Protein AF-0000000075023303 (afdb_homodimer)

Foldseek 3Di:
DDDPPPPPPPPPPPPPDPPPPPLDKAKEFWDKDKDKDQDQQPDPWPAGPDIDIHDRQKWWKKKWKWKDADRIIIIIITTDIDRPDDADKDKDFQFADDGITIIMIMGIDHHHHPNGDTGCNVRDPRPPPVVPPDDQPPDFFDWKFIDKDFPDDPGTDIDTDGPLFFFKDWKKKAKDFNPDGTMMTGIMTGNDAFQRSRVPDQDIPGMGIDIGGPDRGDGDD/DDPPPPPPPPPPPPPPDPPPPPLDKAKEFWDKDKDKDQDQQPPPWPAGPDIDIHDRQKWWKKKWKWKDADRIIIIIITTDIDRPDDADKDKDFQFADDGITIIMIMGIDHHHHPNGDTGCNVRDPRPPPVVPPDPQPPDFFDWKFIDKDFPDDPGTDIDTDGPLFFFKDWKKKAKDFNPDGTMMTGIMTGNDAFQRSRVPDQDIPGMGIDIGGPDGGDGDD

Structure (mmCIF, N/CA/C/O backbone):
data_AF-0000000075023303-model_v1
#
loop_
_entity.id
_entity.type
_entity.pdbx_description
1 polymer 'Testis-expressed protein 101'
#
loop_
_atom_site.group_PDB
_atom_site.id
_atom_site.type_symbol
_atom_site.label_atom_id
_atom_site.label_alt_id
_atom_site.label_comp_id
_atom_site.label_asym_id
_atom_site.label_entity_id
_atom_site.label_seq_id
_atom_site.pdbx_PDB_ins_code
_atom_site.Cartn_x
_atom_site.Cartn_y
_atom_site.Cartn_z
_atom_site.occupancy
_atom_site.B_iso_or_equiv
_atom_site.auth_seq_id
_atom_site.auth_comp_id
_atom_site.auth_asym_id
_atom_site.auth_atom_id
_atom_site.pdbx_PDB_model_num
ATOM 1 N N . MET A 1 1 ? -30.078 40.656 70.938 1 34 1 MET A N 1
ATOM 2 C CA . MET A 1 1 ? -29.141 39.688 70.375 1 34 1 MET A CA 1
ATOM 3 C C . MET A 1 1 ? -29.641 39.219 69 1 34 1 MET A C 1
ATOM 5 O O . MET A 1 1 ? -30.656 38.531 68.938 1 34 1 MET A O 1
ATOM 9 N N . GLY A 1 2 ? -29.531 40.062 67.938 1 39.47 2 GLY A N 1
ATOM 10 C CA . GLY A 1 2 ? -29.953 39.938 66.5 1 39.47 2 GLY A CA 1
ATOM 11 C C . GLY A 1 2 ? -29.297 38.75 65.812 1 39.47 2 GLY A C 1
ATOM 12 O O . GLY A 1 2 ? -28.094 38.531 65.938 1 39.47 2 GLY A O 1
ATOM 13 N N . THR A 1 3 ? -29.969 37.625 65.562 1 45.41 3 THR A N 1
ATOM 14 C CA . THR A 1 3 ? -29.609 36.438 64.812 1 45.41 3 THR A CA 1
ATOM 15 C C . THR A 1 3 ? -29.188 36.781 63.406 1 45.41 3 THR A C 1
ATOM 17 O O . THR A 1 3 ? -29.938 37.406 62.656 1 45.41 3 THR A O 1
ATOM 20 N N . ARG A 1 4 ? -27.875 37.031 63.125 1 48.03 4 ARG A N 1
ATOM 21 C CA . ARG A 1 4 ? -27.25 37.219 61.812 1 48.03 4 ARG A CA 1
ATOM 22 C C . ARG A 1 4 ? -27.531 36 60.938 1 48.03 4 ARG A C 1
ATOM 24 O O . ARG A 1 4 ? -27.203 34.875 61.281 1 48.03 4 ARG A O 1
ATOM 31 N N . ARG A 1 5 ? -28.562 36.031 60.031 1 45.25 5 ARG A N 1
ATOM 32 C CA . ARG A 1 5 ? -28.828 35.062 59 1 45.25 5 ARG A CA 1
ATOM 33 C C . ARG A 1 5 ? -27.656 34.938 58.031 1 45.25 5 ARG A C 1
ATOM 35 O O . ARG A 1 5 ? -27.25 35.906 57.406 1 45.25 5 ARG A O 1
ATOM 42 N N . ALA A 1 6 ? -26.656 34.125 58.375 1 50.16 6 ALA A N 1
ATOM 43 C CA . ALA A 1 6 ? -25.609 33.75 57.406 1 50.16 6 ALA A CA 1
ATOM 44 C C . ALA A 1 6 ? -26.219 33.219 56.125 1 50.16 6 ALA A C 1
ATOM 46 O O . ALA A 1 6 ? -26.938 32.219 56.125 1 50.16 6 ALA A O 1
ATOM 47 N N . GLN A 1 7 ? -26.5 34.125 55.125 1 48.06 7 GLN A N 1
ATOM 48 C CA . GLN A 1 7 ? -26.812 33.688 53.781 1 48.06 7 GLN A CA 1
ATOM 49 C C . GLN A 1 7 ? -25.719 32.781 53.25 1 48.06 7 GLN A C 1
ATOM 51 O O . GLN A 1 7 ? -24.562 33.188 53.094 1 48.06 7 GLN A O 1
ATOM 56 N N . SER A 1 8 ? -25.75 31.453 53.438 1 47.25 8 SER A N 1
ATOM 57 C CA . SER A 1 8 ? -24.922 30.469 52.781 1 47.25 8 SER A CA 1
ATOM 58 C C . SER A 1 8 ? -24.984 30.625 51.25 1 47.25 8 SER A C 1
ATOM 60 O O . SER A 1 8 ? -26.047 30.469 50.656 1 47.25 8 SER A O 1
ATOM 62 N N . LEU A 1 9 ? -24.156 31.5 50.719 1 49.06 9 LEU A N 1
ATOM 63 C CA . LEU A 1 9 ? -23.953 31.516 49.25 1 49.06 9 LEU A CA 1
ATOM 64 C C . LEU A 1 9 ? -23.547 30.125 48.75 1 49.06 9 LEU A C 1
ATOM 66 O O . LEU A 1 9 ? -22.453 29.656 49.062 1 49.06 9 LEU A O 1
ATOM 70 N N . LEU A 1 10 ? -24.484 29.188 48.531 1 49.91 10 LEU A N 1
ATOM 71 C CA . LEU A 1 10 ? -24.25 27.953 47.812 1 49.91 10 LEU A CA 1
ATOM 72 C C . LEU A 1 10 ? -23.609 28.234 46.469 1 49.91 10 LEU A C 1
ATOM 74 O O . LEU A 1 10 ? -24.234 28.859 45.594 1 49.91 10 LEU A O 1
ATOM 78 N N . PHE A 1 11 ? -22.266 28.297 46.375 1 51.91 11 PHE A N 1
ATOM 79 C CA . PHE A 1 11 ? -21.562 28.281 45.094 1 51.91 11 PHE A CA 1
ATOM 80 C C . PHE A 1 11 ? -21.906 27.031 44.281 1 51.91 11 PHE A C 1
ATOM 82 O O . PHE A 1 11 ? -21.516 25.922 44.656 1 51.91 11 PHE A O 1
ATOM 89 N N . LEU A 1 12 ? -23.047 27.031 43.594 1 47.34 12 LEU A N 1
ATOM 90 C CA . LEU A 1 12 ? -23.297 26 42.562 1 47.34 12 LEU A CA 1
ATOM 91 C C . LEU A 1 12 ? -22.156 25.938 41.562 1 47.34 12 LEU A C 1
ATOM 93 O O . LEU A 1 12 ? -21.969 26.844 40.75 1 47.34 12 LEU A O 1
ATOM 97 N N . LEU A 1 13 ? -21.062 25.266 41.906 1 48.16 13 LEU A N 1
ATOM 98 C CA . LEU A 1 13 ? -20.078 24.891 40.906 1 48.16 13 LEU A CA 1
ATOM 99 C C . LEU A 1 13 ? -20.75 24.141 39.75 1 48.16 13 LEU A C 1
ATOM 101 O O . LEU A 1 13 ? -21.25 23.031 39.938 1 48.16 13 LEU A O 1
ATOM 105 N N . LEU A 1 14 ? -21.281 24.859 38.719 1 47.69 14 LEU A N 1
ATOM 106 C CA . LEU A 1 14 ? -21.609 24.234 37.438 1 47.69 14 LEU A CA 1
ATOM 107 C C . LEU A 1 14 ? -20.438 23.453 36.906 1 47.69 14 LEU A C 1
ATOM 109 O O . LEU A 1 14 ? -19.484 24.047 36.375 1 47.69 14 LEU A O 1
ATOM 113 N N . LEU A 1 15 ? -20.094 22.344 37.469 1 46.72 15 LEU A N 1
ATOM 114 C CA . LEU A 1 15 ? -19.25 21.406 36.719 1 46.72 15 LEU A CA 1
ATOM 115 C C . LEU A 1 15 ? -19.75 21.234 35.312 1 46.72 15 LEU A C 1
ATOM 117 O O . LEU A 1 15 ? -20.859 20.75 35.094 1 46.72 15 LEU A O 1
ATOM 121 N N . GLY A 1 16 ? -19.344 22.047 34.344 1 47.31 16 GLY A N 1
ATOM 122 C CA . GLY A 1 16 ? -19.547 21.797 32.938 1 47.31 16 GLY A CA 1
ATOM 123 C C . GLY A 1 16 ? -19.344 20.344 32.531 1 47.31 16 GLY A C 1
ATOM 124 O O . GLY A 1 16 ? -18.391 19.703 32.969 1 47.31 16 GLY A O 1
ATOM 125 N N . ALA A 1 17 ? -20.375 19.594 32.281 1 49.41 17 ALA A N 1
ATOM 126 C CA . ALA A 1 17 ? -20.328 18.25 31.734 1 49.41 17 ALA A CA 1
ATOM 127 C C . ALA A 1 17 ? -19.312 18.156 30.594 1 49.41 17 ALA A C 1
ATOM 129 O O . ALA A 1 17 ? -19.266 19.031 29.734 1 49.41 17 ALA A O 1
ATOM 130 N N . PRO A 1 18 ? -18.219 17.375 30.719 1 48.94 18 PRO A N 1
ATOM 131 C CA . PRO A 1 18 ? -17.406 17.156 29.516 1 48.94 18 PRO A CA 1
ATOM 132 C C . PRO A 1 18 ? -18.25 16.859 28.281 1 48.94 18 PRO A C 1
ATOM 134 O O . PRO A 1 18 ? -19.328 16.266 28.391 1 48.94 18 PRO A O 1
ATOM 137 N N . SER A 1 19 ? -18.359 17.719 27.328 1 46.59 19 SER A N 1
ATOM 138 C CA . SER A 1 19 ? -18.906 17.375 26.016 1 46.59 19 SER A CA 1
ATOM 139 C C . SER A 1 19 ? -18.516 15.969 25.609 1 46.59 19 SER A C 1
ATOM 141 O O . SER A 1 19 ? -17.359 15.703 25.281 1 46.59 19 SER A O 1
ATOM 143 N N . LEU A 1 20 ? -19.094 15.008 26.188 1 45.25 20 LEU A N 1
ATOM 144 C CA . LEU A 1 20 ? -18.969 13.695 25.578 1 45.25 20 LEU A CA 1
ATOM 145 C C . LEU A 1 20 ? -18.969 13.805 24.047 1 45.25 20 LEU A C 1
ATOM 147 O O . LEU A 1 20 ? -19.969 14.219 23.453 1 45.25 20 LEU A O 1
ATOM 151 N N . ALA A 1 21 ? -17.922 14.164 23.422 1 50.38 21 ALA A N 1
ATOM 152 C CA . ALA A 1 21 ? -17.891 13.969 21.969 1 50.38 21 ALA A CA 1
ATOM 153 C C . ALA A 1 21 ? -18.734 12.766 21.562 1 50.38 21 ALA A C 1
ATOM 155 O O . ALA A 1 21 ? -18.484 11.641 22.016 1 50.38 21 ALA A O 1
ATOM 156 N N . SER A 1 22 ? -20.016 12.883 21.453 1 51.94 22 SER A N 1
ATOM 157 C CA . SER A 1 22 ? -20.953 11.875 20.984 1 51.94 22 SER A CA 1
ATOM 158 C C . SER A 1 22 ? -20.344 11.023 19.875 1 51.94 22 SER A C 1
ATOM 160 O O . SER A 1 22 ? -19.969 11.539 18.812 1 51.94 22 SER A O 1
ATOM 162 N N . VAL A 1 23 ? -19.578 10.008 20.219 1 62 23 VAL A N 1
ATOM 163 C CA . VAL A 1 23 ? -19.094 9.039 19.25 1 62 23 VAL A CA 1
ATOM 164 C C . VAL A 1 23 ? -20.219 8.68 18.281 1 62 23 VAL A C 1
ATOM 166 O O . VAL A 1 23 ? -21.25 8.156 18.688 1 62 23 VAL A O 1
ATOM 169 N N . GLN A 1 24 ? -20.469 9.43 17.188 1 69.19 24 GLN A N 1
ATOM 170 C CA . GLN A 1 24 ? -21.531 9.266 16.203 1 69.19 24 GLN A CA 1
ATOM 171 C C . GLN A 1 24 ? -21.422 7.91 15.508 1 69.19 24 GLN A C 1
ATOM 173 O O . GLN A 1 24 ? -20.328 7.453 15.18 1 69.19 24 GLN A O 1
ATOM 178 N N . ASN A 1 25 ? -22.547 7.137 15.562 1 85.88 25 ASN A N 1
ATOM 179 C CA . ASN A 1 25 ? -22.688 5.895 14.82 1 85.88 25 ASN A CA 1
ATOM 180 C C . ASN A 1 25 ? -22.453 6.105 13.328 1 85.88 25 ASN A C 1
ATOM 182 O O . ASN A 1 25 ? -22.812 7.152 12.781 1 85.88 25 ASN A O 1
ATOM 186 N N . LEU A 1 26 ? -21.703 5.152 12.773 1 91.25 26 LEU A N 1
ATOM 187 C CA . LEU A 1 26 ? -21.422 5.215 11.344 1 91.25 26 LEU A CA 1
ATOM 188 C C . LEU A 1 26 ? -22.281 4.211 10.578 1 91.25 26 LEU A C 1
ATOM 190 O O . LEU A 1 26 ? -22.578 3.127 11.094 1 91.25 26 LEU A O 1
ATOM 194 N N . ASN A 1 27 ? -22.812 4.629 9.406 1 95.94 27 ASN A N 1
ATOM 195 C CA . ASN A 1 27 ? -23.375 3.697 8.43 1 95.94 27 ASN A CA 1
ATOM 196 C C . ASN A 1 27 ? -22.344 3.324 7.363 1 95.94 27 ASN A C 1
ATOM 198 O O . ASN A 1 27 ? -21.766 4.199 6.719 1 95.94 27 ASN A O 1
ATOM 202 N N . CYS A 1 28 ? -22.125 1.978 7.215 1 96.56 28 CYS A N 1
ATOM 203 C CA . CYS A 1 28 ? -21.141 1.505 6.254 1 96.56 28 CYS A CA 1
ATOM 204 C C . CYS A 1 28 ? -21.766 0.566 5.234 1 96.56 28 CYS A C 1
ATOM 206 O O . CYS A 1 28 ? -22.75 -0.106 5.535 1 96.56 28 CYS A O 1
ATOM 208 N N . HIS A 1 29 ? -21.234 0.614 3.99 1 96.69 29 HIS A N 1
ATOM 209 C CA . HIS A 1 29 ? -21.594 -0.451 3.059 1 96.69 29 HIS A CA 1
ATOM 210 C C . HIS A 1 29 ? -21.141 -1.812 3.586 1 96.69 29 HIS A C 1
ATOM 212 O O . HIS A 1 29 ? -20.078 -1.936 4.176 1 96.69 29 HIS A O 1
ATOM 218 N N . LYS A 1 30 ? -22 -2.803 3.375 1 96.81 30 LYS A N 1
ATOM 219 C CA . LYS A 1 30 ? -21.703 -4.164 3.805 1 96.81 30 LYS A CA 1
ATOM 220 C C . LYS A 1 30 ? -21.828 -5.152 2.648 1 96.81 30 LYS A C 1
ATOM 222 O O . LYS A 1 30 ? -22.812 -5.109 1.902 1 96.81 30 LYS A O 1
ATOM 227 N N . GLY A 1 31 ? -20.781 -6.031 2.492 1 95.75 31 GLY A N 1
ATOM 228 C CA . GLY A 1 31 ? -20.891 -7.047 1.455 1 95.75 31 GLY A CA 1
ATOM 229 C C . GLY A 1 31 ? -19.625 -7.867 1.29 1 95.75 31 GLY A C 1
ATOM 230 O O . GLY A 1 31 ? -18.562 -7.496 1.799 1 95.75 31 GLY A O 1
ATOM 231 N N . VAL A 1 32 ? -19.797 -9.047 0.73 1 95.62 32 VAL A N 1
ATOM 232 C CA . VAL A 1 32 ? -18.703 -9.961 0.415 1 95.62 32 VAL A CA 1
ATOM 233 C C . VAL A 1 32 ? -18.797 -10.406 -1.043 1 95.62 32 VAL A C 1
ATOM 235 O O . VAL A 1 32 ? -19.891 -10.68 -1.539 1 95.62 32 VAL A O 1
ATOM 238 N N . LEU A 1 33 ? -17.672 -10.414 -1.729 1 93.75 33 LEU A N 1
ATOM 239 C CA . LEU A 1 33 ? -17.641 -10.875 -3.113 1 93.75 33 LEU A CA 1
ATOM 240 C C . LEU A 1 33 ? -16.438 -11.773 -3.361 1 93.75 33 LEU A C 1
ATOM 242 O O . LEU A 1 33 ? -15.312 -11.445 -2.951 1 93.75 33 LEU A O 1
ATOM 246 N N . THR A 1 34 ? -16.625 -12.977 -3.889 1 94.69 34 THR A N 1
ATOM 247 C CA . THR A 1 34 ? -15.586 -13.875 -4.383 1 94.69 34 THR A CA 1
ATOM 248 C C . THR A 1 34 ? -15.875 -14.297 -5.82 1 94.69 34 THR A C 1
ATOM 250 O O . THR A 1 34 ? -16.969 -14.773 -6.129 1 94.69 34 THR A O 1
ATOM 253 N N . SER A 1 35 ? -14.93 -14.062 -6.711 1 93.88 35 SER A N 1
ATOM 254 C CA . SER A 1 35 ? -15.195 -14.398 -8.109 1 93.88 35 SER A CA 1
ATOM 255 C C . SER A 1 35 ? -13.898 -14.695 -8.859 1 93.88 35 SER A C 1
ATOM 257 O O . SER A 1 35 ? -12.805 -14.391 -8.367 1 93.88 35 SER A O 1
ATOM 259 N N . ILE A 1 36 ? -13.969 -15.438 -9.953 1 94.94 36 ILE A N 1
ATOM 260 C CA . ILE A 1 36 ? -12.914 -15.578 -10.953 1 94.94 36 ILE A CA 1
ATOM 261 C C . ILE A 1 36 ? -13.289 -14.789 -12.203 1 94.94 36 ILE A C 1
ATOM 263 O O . ILE A 1 36 ? -14.352 -15 -12.789 1 94.94 36 ILE A O 1
ATOM 267 N N . GLU A 1 37 ? -12.391 -13.828 -12.492 1 90.56 37 GLU A N 1
ATOM 268 C CA . GLU A 1 37 ? -12.68 -12.945 -13.617 1 90.56 37 GLU A CA 1
ATOM 269 C C . GLU A 1 37 ? -11.57 -13.023 -14.664 1 90.56 37 GLU A C 1
ATOM 271 O O . GLU A 1 37 ? -10.406 -13.258 -14.336 1 90.56 37 GLU A O 1
ATOM 276 N N . GLU A 1 38 ? -11.867 -12.82 -15.961 1 87.25 38 GLU A N 1
ATOM 277 C CA . GLU A 1 38 ? -10.859 -12.75 -17.016 1 87.25 38 GLU A CA 1
ATOM 278 C C . GLU A 1 38 ? -10.242 -11.359 -17.094 1 87.25 38 GLU A C 1
ATOM 280 O O . GLU A 1 38 ? -9.016 -11.219 -17.203 1 87.25 38 GLU A O 1
ATOM 285 N N . ASP A 1 39 ? -10.984 -10.289 -17.031 1 80.44 39 ASP A N 1
ATOM 286 C CA . ASP A 1 39 ? -10.523 -8.906 -17.016 1 80.44 39 ASP A CA 1
ATOM 287 C C . ASP A 1 39 ? -11.195 -8.117 -15.891 1 80.44 39 ASP A C 1
ATOM 289 O O . ASP A 1 39 ? -12.188 -7.426 -16.125 1 80.44 39 ASP A O 1
ATOM 293 N N . PRO A 1 40 ? -10.594 -8.203 -14.734 1 74.94 40 PRO A N 1
ATOM 294 C CA . PRO A 1 40 ? -11.297 -7.605 -13.594 1 74.94 40 PRO A CA 1
ATOM 295 C C . PRO A 1 40 ? -11.391 -6.086 -13.68 1 74.94 40 PRO A C 1
ATOM 297 O O . PRO A 1 40 ? -12.266 -5.48 -13.062 1 74.94 40 PRO A O 1
ATOM 300 N N . SER A 1 41 ? -10.461 -5.434 -14.359 1 74.25 41 SER A N 1
ATOM 301 C CA . SER A 1 41 ? -10.5 -3.979 -14.422 1 74.25 41 SER A CA 1
ATOM 302 C C . SER A 1 41 ? -11.781 -3.486 -15.086 1 74.25 41 SER A C 1
ATOM 304 O O . SER A 1 41 ? -12.312 -2.432 -14.719 1 74.25 41 SER A O 1
ATOM 306 N N . SER A 1 42 ? -12.312 -4.25 -15.922 1 69.5 42 SER A N 1
ATOM 307 C CA . SER A 1 42 ? -13.453 -3.775 -16.703 1 69.5 42 SER A CA 1
ATOM 308 C C . SER A 1 42 ? -14.75 -4.426 -16.234 1 69.5 42 SER A C 1
ATOM 310 O O . SER A 1 42 ? -15.836 -3.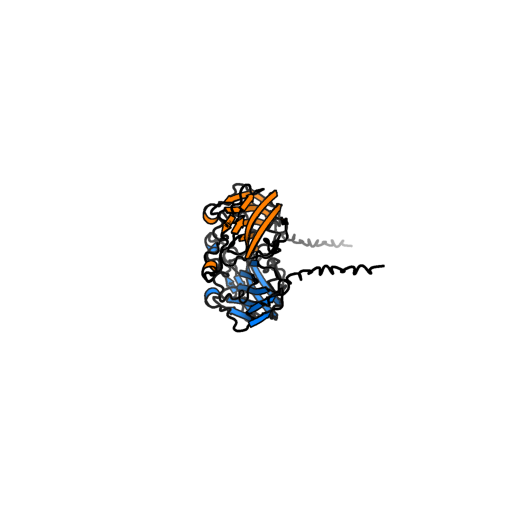9 -16.484 1 69.5 42 SER A O 1
ATOM 312 N N . MET A 1 43 ? -14.555 -5.422 -15.469 1 65.81 43 MET A N 1
ATOM 313 C CA . MET A 1 43 ? -15.781 -6.199 -15.32 1 65.81 43 MET A CA 1
ATOM 314 C C . MET A 1 43 ? -16.172 -6.312 -13.852 1 65.81 43 MET A C 1
ATOM 316 O O . MET A 1 43 ? -17.328 -6.621 -13.531 1 65.81 43 MET A O 1
ATOM 320 N N . PHE A 1 44 ? -15.25 -6.035 -13.102 1 74.44 44 PHE A N 1
ATOM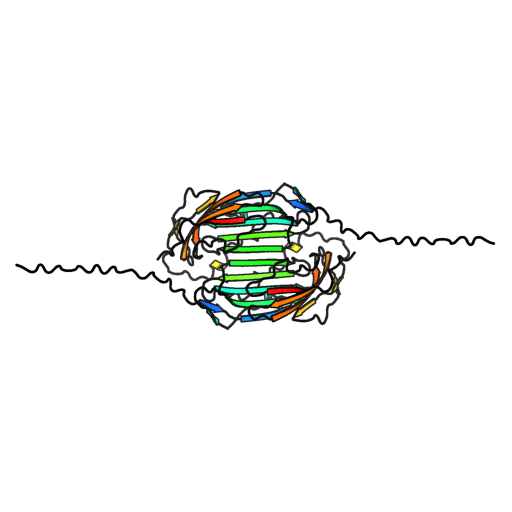 321 C CA . PHE A 1 44 ? -15.531 -6.258 -11.688 1 74.44 44 PHE A CA 1
ATOM 322 C C . PHE A 1 44 ? -16.344 -5.105 -11.109 1 74.44 44 PHE A C 1
ATOM 324 O O . PHE A 1 44 ? -15.977 -3.941 -11.258 1 74.44 44 PHE A O 1
ATOM 331 N N . ASN A 1 45 ? -17.5 -5.387 -10.578 1 79.19 45 ASN A N 1
ATOM 332 C CA . ASN A 1 45 ? -18.359 -4.445 -9.891 1 79.19 45 ASN A CA 1
ATOM 333 C C . ASN A 1 45 ? -18.484 -4.777 -8.406 1 79.19 45 ASN A C 1
ATOM 335 O O . ASN A 1 45 ? -19.078 -5.793 -8.039 1 79.19 45 ASN A O 1
ATOM 339 N N . TRP A 1 46 ? -17.953 -3.934 -7.617 1 83.25 46 TRP A N 1
ATOM 340 C CA . TRP A 1 46 ? -17.875 -4.105 -6.172 1 83.25 46 TRP A CA 1
ATOM 341 C C . TRP A 1 46 ? -19.031 -3.377 -5.48 1 83.25 46 TRP A C 1
ATOM 343 O O . TRP A 1 46 ? -18.844 -2.775 -4.418 1 83.25 46 TRP A O 1
ATOM 353 N N . THR A 1 47 ? -20.172 -3.273 -6.086 1 80.19 47 THR A N 1
ATOM 354 C CA . THR A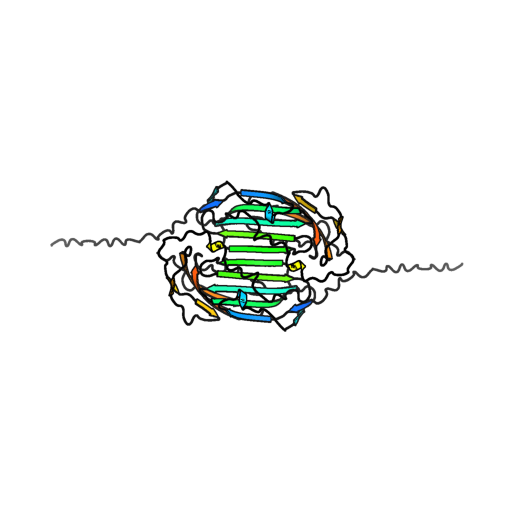 1 47 ? -21.312 -2.576 -5.512 1 80.19 47 THR A CA 1
ATOM 355 C C . THR A 1 47 ? -22.062 -3.475 -4.531 1 80.19 47 THR A C 1
ATOM 357 O O . THR A 1 47 ? -22.234 -4.672 -4.777 1 80.19 47 THR A O 1
ATOM 360 N N . THR A 1 48 ? -22.25 -2.9 -3.342 1 81.5 48 THR A N 1
ATOM 361 C CA . THR A 1 48 ? -23.047 -3.619 -2.359 1 81.5 48 THR A CA 1
ATOM 362 C C . THR A 1 48 ? -24.328 -2.855 -2.049 1 81.5 48 THR A C 1
ATOM 364 O O . THR A 1 48 ? -24.344 -1.623 -2.055 1 81.5 48 THR A O 1
ATOM 367 N N . GLU A 1 49 ? -25.453 -3.5 -1.956 1 80.88 49 GLU A N 1
ATOM 368 C CA . GLU A 1 49 ? -26.719 -2.857 -1.629 1 80.88 49 GLU A CA 1
ATOM 369 C C . GLU A 1 49 ? -27 -2.922 -0.13 1 80.88 49 GLU A C 1
ATOM 371 O O . GLU A 1 49 ? -27.906 -2.242 0.368 1 80.88 49 GLU A O 1
ATOM 376 N N . LYS A 1 50 ? -26.156 -3.564 0.567 1 93.19 50 LYS A N 1
ATOM 377 C CA . LYS A 1 50 ? -26.391 -3.725 1.998 1 93.19 50 LYS A CA 1
ATOM 378 C C . LYS A 1 50 ? -25.641 -2.662 2.801 1 93.19 50 LYS A C 1
ATOM 380 O O . LYS A 1 50 ? -24.594 -2.188 2.381 1 93.19 50 LYS A O 1
ATOM 385 N N . VAL A 1 51 ? -26.328 -2.223 3.908 1 95.94 51 VAL A N 1
ATOM 386 C CA . VAL A 1 51 ? -25.75 -1.229 4.812 1 95.94 51 VAL A CA 1
ATOM 387 C C . VAL A 1 51 ? -25.766 -1.765 6.242 1 95.94 51 VAL A C 1
ATOM 389 O O . VAL A 1 51 ? -26.703 -2.463 6.645 1 95.94 51 VAL A O 1
ATOM 392 N N . GLU A 1 52 ? -24.734 -1.487 6.969 1 95.19 52 GLU A N 1
ATOM 393 C CA . GLU A 1 52 ? -24.719 -1.831 8.383 1 95.19 52 GLU A CA 1
ATOM 394 C C . GLU A 1 52 ? -24.406 -0.609 9.25 1 95.19 52 GLU A C 1
ATOM 396 O O . GLU A 1 52 ? -23.625 0.253 8.852 1 95.19 52 GLU A O 1
ATOM 401 N N . ARG A 1 53 ? -25.047 -0.604 10.398 1 95.25 53 ARG A N 1
ATOM 402 C CA . ARG A 1 53 ? -24.766 0.434 11.383 1 95.25 53 ARG A CA 1
ATOM 403 C C . ARG A 1 53 ? -23.625 0.02 12.312 1 95.25 53 ARG A C 1
ATOM 405 O O . ARG A 1 53 ? -23.656 -1.076 12.875 1 95.25 53 ARG A O 1
ATOM 412 N N . CYS A 1 54 ? -22.672 0.85 12.359 1 93.75 54 CYS A N 1
ATOM 413 C CA . CYS A 1 54 ? -21.484 0.542 13.148 1 93.75 54 CYS A CA 1
ATOM 414 C C . CYS A 1 54 ? -21.516 1.287 14.477 1 93.75 54 CYS A C 1
ATOM 416 O O . CYS A 1 54 ? -22.078 2.383 14.57 1 93.75 54 CYS A O 1
ATOM 418 N N . GLU A 1 55 ? -21.031 0.68 15.539 1 87.38 55 GLU A N 1
ATOM 419 C CA . GLU A 1 55 ? -20.969 1.289 16.859 1 87.38 55 GLU A CA 1
ATOM 420 C C . GLU A 1 55 ? -19.969 2.439 16.906 1 87.38 55 GLU A C 1
ATOM 422 O O . GLU A 1 55 ? -19.172 2.602 15.977 1 87.38 55 GLU A O 1
ATOM 427 N N . GLY A 1 56 ? -20.031 3.209 17.938 1 81.12 56 GLY A N 1
ATOM 428 C CA . GLY A 1 56 ? -19.094 4.309 18.109 1 81.12 56 GLY A CA 1
ATOM 429 C C . GLY A 1 56 ? -17.656 3.863 18.141 1 81.12 56 GLY A C 1
ATOM 430 O O . GLY A 1 56 ? -17.328 2.818 18.703 1 81.12 56 GLY A O 1
ATOM 431 N N . GLY A 1 57 ? -16.781 4.57 17.438 1 82.69 57 GLY A N 1
ATOM 432 C CA . GLY A 1 57 ? -15.367 4.266 17.406 1 82.69 57 GLY A CA 1
ATOM 433 C C . GLY A 1 57 ? -14.992 3.311 16.281 1 82.69 57 GLY A C 1
ATOM 434 O O . GLY A 1 57 ? -13.828 2.932 16.156 1 82.69 57 GLY A O 1
ATOM 435 N N . SER A 1 58 ? -16.031 2.938 15.547 1 90.38 58 SER A N 1
ATOM 436 C CA . SER A 1 58 ? -15.773 2.041 14.422 1 90.38 58 SER A CA 1
ATOM 437 C C . SER A 1 58 ? -15.406 2.822 13.164 1 90.38 58 SER A C 1
ATOM 439 O O . SER A 1 58 ? -15.492 4.051 13.141 1 90.38 58 SER A O 1
ATOM 441 N N . PHE A 1 59 ? -14.875 2.086 12.203 1 92.44 59 PHE A N 1
ATOM 442 C CA . PHE A 1 59 ? -14.547 2.605 10.883 1 92.44 59 PHE A CA 1
ATOM 443 C C . PHE A 1 59 ? -15.266 1.818 9.797 1 92.44 59 PHE A C 1
ATOM 445 O O . PHE A 1 59 ? -15.648 0.667 10.008 1 92.44 59 PHE A O 1
ATOM 452 N N . CYS A 1 60 ? -15.555 2.545 8.727 1 95.06 60 CYS A N 1
ATOM 453 C CA . CYS A 1 60 ? -15.93 1.817 7.516 1 95.06 60 CYS A CA 1
ATOM 454 C C . CYS A 1 60 ? -14.688 1.306 6.785 1 95.06 60 CYS A C 1
ATOM 456 O O . CYS A 1 60 ? -13.711 2.035 6.637 1 95.06 60 CYS A O 1
ATOM 458 N N . GLN A 1 61 ? -14.766 0.01 6.355 1 96.19 61 GLN A N 1
ATOM 459 C CA . GLN A 1 61 ? -13.594 -0.559 5.711 1 96.19 61 GLN A CA 1
ATOM 460 C C . GLN A 1 61 ? -13.977 -1.353 4.465 1 96.19 61 GLN A C 1
ATOM 462 O O . GLN A 1 61 ? -15.047 -1.953 4.41 1 96.19 61 GLN A O 1
ATOM 467 N N . GLU A 1 62 ? -13.164 -1.273 3.461 1 96.38 62 GLU A N 1
ATOM 468 C CA . GLU A 1 62 ? -13.234 -2.17 2.311 1 96.38 62 GLU A CA 1
ATOM 469 C C . GLU A 1 62 ? -11.867 -2.771 1.999 1 96.38 62 GLU A C 1
ATOM 471 O O . GLU A 1 62 ? -10.844 -2.102 2.141 1 96.38 62 GLU A O 1
ATOM 476 N N . SER A 1 63 ? -11.828 -4.047 1.681 1 96.56 63 SER A N 1
ATOM 477 C CA . SER A 1 63 ? -10.594 -4.785 1.435 1 96.56 63 SER A CA 1
ATOM 478 C C . SER A 1 63 ? -10.727 -5.691 0.216 1 96.56 63 SER A C 1
ATOM 480 O O . SER A 1 63 ? -11.805 -6.23 -0.05 1 96.56 63 SER A O 1
ATOM 482 N N . LEU A 1 64 ? -9.586 -5.836 -0.442 1 95.94 64 LEU A N 1
ATOM 483 C CA . LEU A 1 64 ? -9.555 -6.582 -1.697 1 95.94 64 LEU A CA 1
ATOM 484 C C . LEU A 1 64 ? -8.266 -7.387 -1.816 1 95.94 64 LEU A C 1
ATOM 486 O O . LEU A 1 64 ? -7.184 -6.891 -1.494 1 95.94 64 LEU A O 1
ATOM 490 N N . LEU A 1 65 ? -8.352 -8.633 -2.227 1 96.69 65 LEU A N 1
ATOM 491 C CA . LEU A 1 65 ? -7.246 -9.477 -2.656 1 96.69 65 LEU A CA 1
ATOM 492 C C . LEU A 1 65 ? -7.457 -9.961 -4.086 1 96.69 65 LEU A C 1
ATOM 494 O O . LEU A 1 65 ? -8.523 -10.492 -4.418 1 96.69 65 LEU A O 1
ATOM 498 N N . MET A 1 66 ? -6.504 -9.758 -4.906 1 95.69 66 MET A N 1
ATOM 499 C CA . MET A 1 66 ? -6.562 -10.227 -6.289 1 95.69 66 MET A CA 1
ATOM 500 C C . MET A 1 66 ? -5.352 -11.086 -6.621 1 95.69 66 MET A C 1
ATOM 502 O O . MET A 1 66 ? -4.215 -10.719 -6.316 1 95.69 66 MET A O 1
ATOM 506 N N . VAL A 1 67 ? -5.598 -12.172 -7.238 1 96.62 67 VAL A N 1
ATOM 507 C CA . VAL A 1 67 ? -4.551 -13.086 -7.691 1 96.62 67 VAL A CA 1
ATOM 508 C C . VAL A 1 67 ? -4.785 -13.453 -9.156 1 96.62 67 VAL A C 1
ATOM 510 O O . VAL A 1 67 ? -5.793 -14.07 -9.492 1 96.62 67 VAL A O 1
ATOM 513 N N . LYS A 1 68 ? -3.865 -13.086 -9.945 1 95.62 68 LYS A N 1
ATOM 514 C CA . LYS A 1 68 ? -3.967 -13.375 -11.375 1 95.62 68 LYS A CA 1
ATOM 515 C C . LYS A 1 68 ? -2.996 -14.477 -11.781 1 95.62 68 LYS A C 1
ATOM 517 O O . LYS A 1 68 ? -1.825 -14.461 -11.391 1 95.62 68 LYS A O 1
ATOM 522 N N . ALA A 1 69 ? -3.369 -15.406 -12.477 1 96.25 69 ALA A N 1
ATOM 523 C CA . ALA A 1 69 ? -2.572 -16.438 -13.141 1 96.25 69 ALA A CA 1
ATOM 524 C C . ALA A 1 69 ? -3.102 -16.734 -14.539 1 96.25 69 ALA A C 1
ATOM 526 O O . ALA A 1 69 ? -4.25 -17.156 -14.703 1 96.25 69 ALA A O 1
ATOM 527 N N . GLY A 1 70 ? -2.221 -16.516 -15.5 1 93.81 70 GLY A N 1
ATOM 528 C CA . GLY A 1 70 ? -2.709 -16.609 -16.859 1 93.81 70 GLY A CA 1
ATOM 529 C C . GLY A 1 70 ? -3.758 -15.57 -17.203 1 93.81 70 GLY A C 1
ATOM 530 O O . GLY A 1 70 ? -3.541 -14.375 -16.984 1 93.81 70 GLY A O 1
ATOM 531 N N . ALA A 1 71 ? -4.914 -16 -17.75 1 92.19 71 ALA A N 1
ATOM 532 C CA . ALA A 1 71 ? -5.945 -15.062 -18.203 1 92.19 71 ALA A CA 1
ATOM 533 C C . ALA A 1 71 ? -6.961 -14.797 -17.094 1 92.19 71 ALA A C 1
ATOM 535 O O . ALA A 1 71 ? -7.805 -13.906 -17.219 1 92.19 71 ALA A O 1
ATOM 536 N N . LYS A 1 72 ? -6.879 -15.555 -16.062 1 94.25 72 LYS A N 1
ATOM 537 C CA . LYS A 1 72 ? -7.918 -15.477 -15.047 1 94.25 72 LYS A CA 1
ATOM 538 C C . LYS A 1 72 ? -7.41 -14.758 -13.797 1 94.25 72 LYS A C 1
ATOM 540 O O . LYS A 1 72 ? -6.223 -14.836 -13.477 1 94.25 72 LYS A O 1
ATOM 545 N N . THR A 1 73 ? -8.281 -14.094 -13.156 1 94.94 73 THR A N 1
ATOM 546 C CA . THR A 1 73 ? -7.984 -13.391 -11.914 1 94.94 73 THR A CA 1
ATOM 547 C C . THR A 1 73 ? -9.008 -13.742 -10.836 1 94.94 73 THR A C 1
ATOM 549 O O . THR A 1 73 ? -10.211 -13.633 -11.055 1 94.94 73 THR A O 1
ATOM 552 N N . ALA A 1 74 ? -8.539 -14.211 -9.742 1 96.5 74 ALA A N 1
ATOM 553 C CA . ALA A 1 74 ? -9.398 -14.359 -8.57 1 96.5 74 ALA A CA 1
ATOM 554 C C . ALA A 1 74 ? -9.547 -13.031 -7.832 1 96.5 74 ALA A C 1
ATOM 556 O O . ALA A 1 74 ? -8.562 -12.32 -7.609 1 96.5 74 ALA A O 1
ATOM 557 N N . VAL A 1 75 ? -10.773 -12.688 -7.469 1 95.25 75 VAL A N 1
ATOM 558 C CA . VAL A 1 75 ? -11.062 -11.461 -6.738 1 95.25 75 VAL A CA 1
ATOM 559 C C . VAL A 1 75 ? -11.82 -11.789 -5.453 1 95.25 75 VAL A C 1
ATOM 561 O O . VAL A 1 75 ? -12.883 -12.406 -5.492 1 95.25 75 VAL A O 1
ATOM 564 N N . LEU A 1 76 ? -11.266 -11.5 -4.324 1 96.31 76 LEU A N 1
ATOM 565 C CA . LEU A 1 76 ? -11.914 -11.602 -3.021 1 96.31 76 LEU A CA 1
ATOM 566 C C . LEU A 1 76 ? -12.023 -10.227 -2.363 1 96.31 76 LEU A C 1
ATOM 568 O O . LEU A 1 76 ? -11.016 -9.57 -2.121 1 96.31 76 LEU A O 1
ATOM 572 N N . ALA A 1 77 ? -13.25 -9.828 -2.094 1 95.56 77 ALA A N 1
ATOM 573 C CA . ALA A 1 77 ? -13.484 -8.469 -1.612 1 95.56 77 ALA A CA 1
ATOM 574 C C . ALA A 1 77 ? -14.516 -8.453 -0.486 1 95.56 77 ALA A C 1
ATOM 576 O O . ALA A 1 77 ? -15.453 -9.258 -0.481 1 95.56 77 ALA A O 1
ATOM 577 N N . THR A 1 78 ? -14.344 -7.539 0.437 1 96.56 78 THR A N 1
ATOM 578 C CA . THR A 1 78 ? -15.289 -7.402 1.537 1 96.56 78 THR A CA 1
ATOM 579 C C . THR A 1 78 ? -15.422 -5.941 1.963 1 96.56 78 THR A C 1
ATOM 581 O O . THR A 1 78 ? -14.461 -5.176 1.868 1 96.56 78 THR A O 1
ATOM 584 N N . LYS A 1 79 ? -16.594 -5.543 2.324 1 96.5 79 LYS A N 1
ATOM 585 C CA . LYS A 1 79 ? -16.906 -4.242 2.902 1 96.5 79 LYS A CA 1
ATOM 586 C C . LYS A 1 79 ? -17.609 -4.395 4.246 1 96.5 79 LYS A C 1
ATOM 588 O O . LYS A 1 79 ? -18.422 -5.316 4.43 1 96.5 79 LYS A O 1
ATOM 593 N N . GLY A 1 80 ? -17.328 -3.436 5.203 1 96.25 80 GLY A N 1
ATOM 594 C CA . GLY A 1 80 ? -18.078 -3.461 6.453 1 96.25 80 GLY A CA 1
ATOM 595 C C . GLY A 1 80 ? -17.453 -2.6 7.535 1 96.25 80 GLY A C 1
ATOM 596 O O . GLY A 1 80 ? -16.609 -1.749 7.254 1 96.25 80 GLY A O 1
ATOM 597 N N . CYS A 1 81 ? -17.984 -2.83 8.773 1 95.25 81 CYS A N 1
ATOM 598 C CA 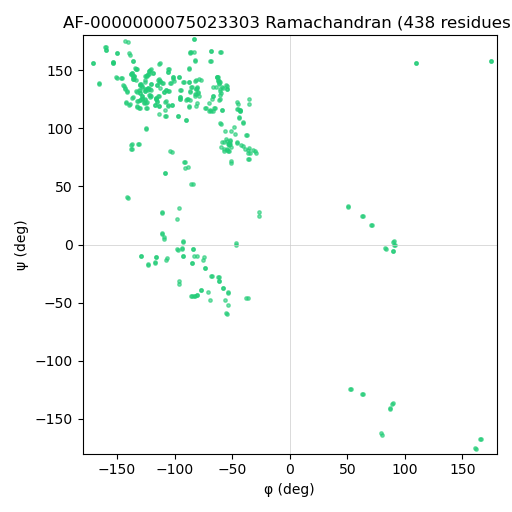. CYS A 1 81 ? -17.484 -2.133 9.953 1 95.25 81 CYS A CA 1
ATOM 599 C C . CYS A 1 81 ? -16.219 -2.793 10.477 1 95.25 81 CYS A C 1
ATOM 601 O O . CYS A 1 81 ? -16.078 -4.016 10.422 1 95.25 81 CYS A O 1
ATOM 603 N N . ILE A 1 82 ? -15.375 -1.941 10.883 1 93.69 82 ILE A N 1
ATOM 604 C CA . ILE A 1 82 ? -14.234 -2.473 11.617 1 93.69 82 ILE A CA 1
ATOM 605 C C . ILE A 1 82 ? -14.047 -1.695 12.914 1 93.69 82 ILE A C 1
ATOM 607 O O . ILE A 1 82 ? -14.156 -0.467 12.93 1 93.69 82 ILE A O 1
ATOM 611 N N . HIS A 1 83 ? -13.844 -2.244 14.117 1 86.88 83 HIS A N 1
ATOM 612 C CA . HIS A 1 83 ? -13.781 -1.61 15.422 1 86.88 83 HIS A CA 1
ATOM 613 C C . HIS A 1 83 ? -12.375 -1.085 15.719 1 86.88 83 HIS A C 1
ATOM 615 O O . HIS A 1 83 ? -12.219 -0.052 16.375 1 86.88 83 HIS A O 1
ATOM 621 N N . ASP A 1 84 ? -11.414 -1.718 15.492 1 72.25 84 ASP A N 1
ATOM 622 C CA . ASP A 1 84 ? -10.07 -1.291 15.852 1 72.25 84 ASP A CA 1
ATOM 623 C C . ASP A 1 84 ? -9.273 -0.896 14.609 1 72.25 84 ASP A C 1
ATOM 625 O O . ASP A 1 84 ? -8.211 -1.46 14.336 1 72.25 84 ASP A O 1
ATOM 629 N N . GLY A 1 85 ? -9.93 0.21 13.953 1 70.69 85 GLY A N 1
ATOM 630 C CA . GLY A 1 85 ? -9.219 0.553 12.734 1 70.69 85 GLY A CA 1
ATOM 631 C C . GLY A 1 85 ? -8.555 1.916 12.797 1 70.69 85 GLY A C 1
ATOM 632 O O . GLY A 1 85 ? -8.609 2.594 13.82 1 70.69 85 GLY A O 1
ATOM 633 N N . THR A 1 86 ? -7.57 2.062 12.016 1 80.12 86 THR A N 1
ATOM 634 C CA . THR A 1 86 ? -6.973 3.365 11.742 1 80.12 86 THR A CA 1
ATOM 635 C C . THR A 1 86 ? -7.254 3.799 10.312 1 80.12 86 THR A C 1
ATOM 637 O O . THR A 1 86 ? -7.34 2.961 9.406 1 80.12 86 THR A O 1
ATOM 640 N N . GLN A 1 87 ? -7.547 5.09 10.273 1 88.56 87 GLN A N 1
ATOM 641 C CA . GLN A 1 87 ? -7.785 5.602 8.93 1 88.56 87 GLN A CA 1
ATOM 642 C C . GLN A 1 87 ? -6.52 5.539 8.086 1 88.56 87 GLN A C 1
ATOM 644 O O . GLN A 1 87 ? -5.512 6.164 8.422 1 88.56 87 GLN A O 1
ATOM 649 N N . ALA A 1 88 ? -6.578 4.777 7.031 1 94 88 ALA A N 1
ATOM 650 C CA . ALA A 1 88 ? -5.453 4.633 6.113 1 94 88 ALA A CA 1
ATOM 651 C C . ALA A 1 88 ? -5.863 3.859 4.863 1 94 88 ALA A C 1
ATOM 653 O O . ALA A 1 88 ? -6.891 3.174 4.855 1 94 88 ALA A O 1
ATOM 654 N N . VAL A 1 89 ? -5.125 4.082 3.771 1 93.5 89 VAL A N 1
ATOM 655 C CA . VAL A 1 89 ? -5.242 3.264 2.568 1 93.5 89 VAL A CA 1
ATOM 656 C C . VAL A 1 89 ? -3.924 2.535 2.311 1 93.5 89 VAL A C 1
ATOM 658 O O . VAL A 1 89 ? -2.857 3.152 2.297 1 93.5 89 VAL A O 1
ATOM 661 N N . THR A 1 90 ? -4.027 1.25 2.174 1 94.25 90 THR A N 1
ATOM 662 C CA . THR A 1 90 ? -2.832 0.452 1.925 1 94.25 90 THR A CA 1
ATOM 663 C C . THR A 1 90 ? -2.979 -0.355 0.638 1 94.25 90 THR A C 1
ATOM 665 O O . THR A 1 90 ? -4.035 -0.936 0.38 1 94.25 90 THR A O 1
ATOM 668 N N . TYR A 1 91 ? -1.945 -0.292 -0.123 1 93.44 91 TYR A N 1
ATOM 669 C CA . TYR A 1 91 ? -1.794 -1.141 -1.3 1 93.44 91 TYR A CA 1
ATOM 670 C C . TYR A 1 91 ? -0.51 -1.957 -1.222 1 93.44 91 TYR A C 1
ATOM 672 O O . TYR A 1 91 ? 0.55 -1.427 -0.88 1 93.44 91 TYR A O 1
ATOM 680 N N . VAL A 1 92 ? -0.642 -3.268 -1.546 1 95.25 92 VAL A N 1
ATOM 681 C CA . VAL A 1 92 ? 0.542 -4.121 -1.55 1 95.25 92 VAL A CA 1
ATOM 682 C C . VAL A 1 92 ? 0.585 -4.938 -2.838 1 95.25 92 VAL A C 1
ATOM 684 O O . VAL A 1 92 ? -0.395 -5.598 -3.197 1 95.25 92 VAL A O 1
ATOM 687 N N . GLN A 1 93 ? 1.623 -4.812 -3.533 1 94 93 GLN A N 1
ATOM 688 C CA . GLN A 1 93 ? 1.951 -5.789 -4.566 1 94 93 GLN A CA 1
ATOM 689 C C . GLN A 1 93 ? 2.805 -6.922 -4 1 94 93 GLN A C 1
ATOM 691 O O . GLN A 1 93 ? 4.008 -6.754 -3.791 1 94 93 GLN A O 1
ATOM 696 N N . HIS A 1 94 ? 2.176 -8.047 -3.859 1 95.19 94 HIS A N 1
ATOM 697 C CA . HIS A 1 94 ? 2.836 -9.195 -3.24 1 95.19 94 HIS A CA 1
ATOM 698 C C . HIS A 1 94 ? 3.742 -9.914 -4.234 1 95.19 94 HIS A C 1
ATOM 700 O O . HIS A 1 94 ? 4.824 -10.375 -3.873 1 95.19 94 HIS A O 1
ATOM 706 N N . SER A 1 95 ? 3.209 -10.07 -5.406 1 93.12 95 SER A N 1
ATOM 707 C CA . SER A 1 95 ? 3.932 -10.68 -6.516 1 93.12 95 SER A CA 1
ATOM 708 C C . SER A 1 95 ? 3.783 -9.859 -7.793 1 93.12 95 SER A C 1
ATOM 710 O O . SER A 1 95 ? 2.67 -9.664 -8.289 1 93.12 95 SER A O 1
ATOM 712 N N . PRO A 1 96 ? 4.887 -9.398 -8.273 1 89.31 96 PRO A N 1
ATOM 713 C CA . PRO A 1 96 ? 4.84 -8.5 -9.43 1 89.31 96 PRO A CA 1
ATOM 714 C C . PRO A 1 96 ? 4.719 -9.258 -10.758 1 89.31 96 PRO A C 1
ATOM 716 O O . PRO A 1 96 ? 5.016 -10.453 -10.82 1 89.31 96 PRO A O 1
ATOM 719 N N . PRO A 1 97 ? 4.242 -8.539 -11.734 1 90.25 97 PRO A N 1
ATOM 720 C CA . PRO A 1 97 ? 4.328 -9.109 -13.086 1 90.25 97 PRO A CA 1
ATOM 721 C C . PRO A 1 97 ? 5.766 -9.188 -13.602 1 90.25 97 PRO A C 1
ATOM 723 O O . PRO A 1 97 ? 6.641 -8.461 -13.117 1 90.25 97 PRO A O 1
ATOM 726 N N . PRO A 1 98 ? 5.98 -10.07 -14.555 1 91.31 98 PRO A N 1
ATOM 727 C CA . PRO A 1 98 ? 5.012 -10.938 -15.227 1 91.31 98 PRO A CA 1
ATOM 728 C C . PRO A 1 98 ? 4.723 -12.219 -14.445 1 91.31 98 PRO A C 1
ATOM 730 O O . PRO A 1 98 ? 5.32 -12.453 -13.391 1 91.31 98 PRO A O 1
ATOM 733 N N . GLY A 1 99 ? 3.771 -13.109 -14.938 1 94.12 99 GLY A N 1
ATOM 734 C CA . GLY A 1 99 ? 3.361 -14.352 -14.297 1 94.12 99 GLY A CA 1
ATOM 735 C C . GLY A 1 99 ? 2.246 -14.156 -13.289 1 94.12 99 GLY A C 1
ATOM 736 O O . GLY A 1 99 ? 1.311 -13.391 -13.523 1 94.12 99 GLY A O 1
ATOM 737 N N . ILE A 1 100 ? 2.398 -14.891 -12.234 1 96 100 ILE A N 1
ATOM 738 C CA . ILE A 1 100 ? 1.398 -14.727 -11.18 1 96 100 ILE A CA 1
ATOM 739 C C . ILE A 1 100 ? 1.525 -13.328 -10.562 1 96 100 ILE A C 1
ATOM 741 O O . ILE A 1 100 ? 2.627 -12.891 -10.227 1 96 100 ILE A O 1
ATOM 745 N N . ILE A 1 101 ? 0.426 -12.68 -10.531 1 94.88 101 ILE A N 1
ATOM 746 C CA . ILE A 1 101 ? 0.363 -11.359 -9.922 1 94.88 101 ILE A CA 1
ATOM 747 C C . ILE A 1 101 ? -0.565 -11.398 -8.711 1 94.88 101 ILE A C 1
ATOM 749 O O . ILE A 1 101 ? -1.695 -11.883 -8.797 1 94.88 101 ILE A O 1
ATOM 753 N N . THR A 1 102 ? -0.083 -10.992 -7.598 1 95.94 102 THR A N 1
ATOM 754 C CA . THR A 1 102 ? -0.893 -10.922 -6.387 1 95.94 102 THR A CA 1
ATOM 755 C C . THR A 1 102 ? -0.848 -9.516 -5.789 1 95.94 102 THR A C 1
ATOM 757 O O . THR A 1 102 ? 0.231 -8.984 -5.523 1 95.94 102 THR A O 1
ATOM 760 N N . VAL A 1 103 ? -2.006 -8.875 -5.637 1 95.31 103 VAL A N 1
ATOM 761 C CA . VAL A 1 103 ? -2.094 -7.539 -5.062 1 95.31 103 VAL A CA 1
ATOM 762 C C . VAL A 1 103 ? -3.203 -7.496 -4.012 1 95.31 103 VAL A C 1
ATOM 764 O O . VAL A 1 103 ? -4.152 -8.281 -4.074 1 95.31 103 VAL A O 1
ATOM 767 N N . SER A 1 104 ? -3.027 -6.629 -3.041 1 96.62 104 SER A N 1
ATOM 768 C CA . SER A 1 104 ? -4.086 -6.41 -2.059 1 96.62 104 SER A CA 1
ATOM 769 C C . SER A 1 104 ? -4.285 -4.926 -1.78 1 96.62 104 SER A C 1
ATOM 771 O O . SER A 1 104 ? -3.408 -4.109 -2.072 1 96.62 104 SER A O 1
ATOM 773 N N . TYR A 1 105 ? -5.449 -4.656 -1.312 1 94.75 105 TYR A N 1
ATOM 774 C CA . TYR A 1 105 ? -5.895 -3.299 -1.025 1 94.75 105 TYR A CA 1
ATOM 775 C C . TYR A 1 105 ? -6.781 -3.264 0.211 1 94.75 105 TYR A C 1
ATOM 777 O O . TYR A 1 105 ? -7.633 -4.137 0.396 1 94.75 105 TYR A O 1
ATOM 785 N N . THR A 1 106 ? -6.559 -2.277 1.077 1 95.75 106 THR A N 1
ATOM 786 C CA . THR A 1 106 ? -7.43 -2.016 2.217 1 95.75 106 THR A CA 1
ATOM 787 C C . THR A 1 106 ? -7.598 -0.515 2.438 1 95.75 106 THR A C 1
ATOM 789 O O . THR A 1 106 ? -6.621 0.236 2.385 1 95.75 106 THR A O 1
ATOM 792 N N . SER A 1 107 ? -8.828 -0.093 2.604 1 94.75 107 SER A N 1
ATOM 793 C CA . SER A 1 107 ? -9.125 1.297 2.93 1 94.75 107 SER A CA 1
ATOM 794 C C . SER A 1 107 ? -10.039 1.396 4.148 1 94.75 107 SER A C 1
ATOM 796 O O . SER A 1 107 ? -11.062 0.71 4.219 1 94.75 107 SER A O 1
ATOM 798 N N . SER A 1 108 ? -9.617 2.178 5.102 1 94.44 108 SER A N 1
ATOM 799 C CA . SER A 1 108 ? -10.406 2.475 6.289 1 94.44 108 SER A CA 1
ATOM 800 C C . SER A 1 108 ? -10.672 3.973 6.418 1 94.44 108 SER A C 1
ATOM 802 O O . SER A 1 108 ? -9.766 4.785 6.211 1 94.44 108 SER A O 1
ATOM 804 N N . CYS A 1 109 ? -11.906 4.316 6.785 1 91.56 109 CYS A N 1
ATOM 805 C CA . CYS A 1 109 ? -12.266 5.727 6.859 1 91.56 109 CYS A CA 1
ATOM 806 C C . CYS A 1 109 ? -13.336 5.957 7.918 1 91.56 109 CYS A C 1
ATOM 808 O O . CYS A 1 109 ? -13.969 5.008 8.391 1 91.56 109 CYS A O 1
ATOM 810 N N . GLU A 1 110 ? -13.539 7.219 8.312 1 87.75 110 GLU A N 1
ATOM 811 C CA . GLU A 1 110 ? -14.336 7.527 9.492 1 87.75 110 GLU A CA 1
ATOM 812 C C . GLU A 1 110 ? -15.672 8.156 9.109 1 87.75 110 GLU A C 1
ATOM 814 O O . GLU A 1 110 ? -16.453 8.547 9.977 1 87.75 110 GLU A O 1
ATOM 819 N N . ASP A 1 111 ? -16.031 8.25 7.867 1 87.88 111 ASP A N 1
ATOM 820 C CA . ASP A 1 111 ? -17.312 8.82 7.441 1 87.88 111 ASP A CA 1
ATOM 821 C C . ASP A 1 111 ? -18.266 7.723 6.977 1 87.88 111 ASP A C 1
ATOM 823 O O . ASP A 1 111 ? -17.828 6.684 6.477 1 87.88 111 ASP A O 1
ATOM 827 N N . SER A 1 112 ? -19.547 8.055 7.176 1 92 112 SER A N 1
ATOM 828 C CA . SER A 1 112 ? -20.547 7.105 6.695 1 92 112 SER A CA 1
ATOM 829 C C . SER A 1 112 ? -20.438 6.902 5.188 1 92 112 SER A C 1
ATOM 831 O O . SER A 1 112 ? -20.234 7.863 4.441 1 92 112 SER A O 1
ATOM 833 N N . PHE A 1 113 ? -20.438 5.625 4.707 1 94 113 PHE A N 1
ATOM 834 C CA . PHE A 1 113 ? -20.531 5.203 3.314 1 94 113 PHE A CA 1
ATOM 835 C C . PHE A 1 113 ? -19.25 5.523 2.559 1 94 113 PHE A C 1
ATOM 837 O O . PHE A 1 113 ? -19.234 5.504 1.325 1 94 113 PHE A O 1
ATOM 844 N N . CYS A 1 114 ? -18.125 5.801 3.373 1 91.69 114 CYS A N 1
ATOM 845 C CA . CYS A 1 114 ? -16.875 6.145 2.715 1 91.69 114 CYS A CA 1
ATOM 846 C C . CYS A 1 114 ? -16.234 4.914 2.086 1 91.69 114 CYS A C 1
ATOM 848 O O . CYS A 1 114 ? -15.344 5.035 1.234 1 91.69 114 CYS A O 1
ATOM 850 N N . ASN A 1 115 ? -16.578 3.721 2.504 1 94.06 115 ASN A N 1
ATOM 851 C CA . ASN A 1 115 ? -16.094 2.486 1.904 1 94.06 115 ASN A CA 1
ATOM 852 C C . ASN A 1 115 ? -16.922 2.08 0.688 1 94.06 115 ASN A C 1
ATOM 854 O O . ASN A 1 115 ? -17.359 0.935 0.586 1 94.06 115 ASN A O 1
ATOM 858 N N . GLY A 1 116 ? -17.094 3.012 -0.259 1 93.06 116 GLY A N 1
ATOM 859 C CA . GLY A 1 116 ? -18.062 2.855 -1.335 1 93.06 116 GLY A CA 1
ATOM 860 C C . GLY A 1 116 ? -17.406 2.664 -2.693 1 93.06 116 GLY A C 1
ATOM 861 O O . GLY A 1 116 ? -18 3.006 -3.721 1 93.06 116 GLY A O 1
ATOM 862 N N . ARG A 1 117 ? -16.219 2.125 -2.74 1 89.94 117 ARG A N 1
ATOM 863 C CA . ARG A 1 117 ? -15.578 1.895 -4.035 1 89.94 117 ARG A CA 1
ATOM 864 C C . ARG A 1 117 ? -16.391 0.908 -4.871 1 89.94 117 ARG A C 1
ATOM 866 O O . ARG A 1 117 ? -16.844 -0.119 -4.363 1 89.94 117 ARG A O 1
ATOM 873 N N . THR A 1 118 ? -16.469 1.173 -6.199 1 88.06 118 THR A N 1
ATOM 874 C CA . THR A 1 118 ? -17.344 0.336 -7.023 1 88.06 118 THR A CA 1
ATOM 875 C C . THR A 1 118 ? -16.531 -0.415 -8.07 1 88.06 118 THR A C 1
ATOM 877 O O . THR A 1 118 ? -17 -1.388 -8.656 1 88.06 118 THR A O 1
ATOM 880 N N . ASP A 1 119 ? -15.266 0.035 -8.305 1 83.12 119 ASP A N 1
ATOM 881 C CA . ASP A 1 119 ? -14.461 -0.616 -9.336 1 83.12 119 ASP A CA 1
ATOM 882 C C . ASP A 1 119 ? -13 -0.749 -8.891 1 83.12 119 ASP A C 1
ATOM 884 O O . ASP A 1 119 ? -12.633 -0.269 -7.82 1 83.12 119 ASP A O 1
ATOM 888 N N . LEU A 1 120 ? -12.281 -1.479 -9.805 1 78.31 120 LEU A N 1
ATOM 889 C CA . LEU A 1 120 ? -10.906 -1.808 -9.461 1 78.31 120 LEU A CA 1
ATOM 890 C C . LEU A 1 120 ? -9.922 -1.056 -10.352 1 78.31 120 LEU A C 1
ATOM 892 O O . LEU A 1 120 ? -8.719 -1.318 -10.32 1 78.31 120 LEU A O 1
ATOM 896 N N . GLN A 1 121 ? -10.32 -0.162 -11.117 1 73.19 121 GLN A N 1
ATOM 897 C CA . GLN A 1 121 ? -9.516 0.449 -12.172 1 73.19 121 GLN A CA 1
ATOM 898 C C . GLN A 1 121 ? -8.25 1.077 -11.602 1 73.19 121 GLN A C 1
A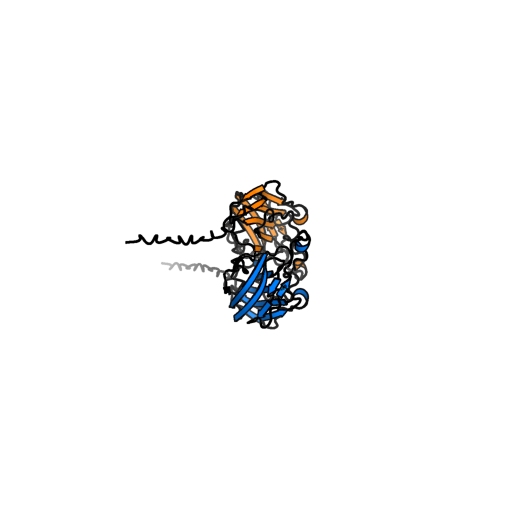TOM 900 O O . GLN A 1 121 ? -7.164 0.916 -12.156 1 73.19 121 GLN A O 1
ATOM 905 N N . GLU A 1 122 ? -8.406 1.655 -10.445 1 71.19 122 GLU A N 1
ATOM 906 C CA . GLU A 1 122 ? -7.246 2.344 -9.883 1 71.19 122 GLU A CA 1
ATOM 907 C C . GLU A 1 122 ? -6.344 1.377 -9.125 1 71.19 122 GLU A C 1
ATOM 909 O O . GLU A 1 122 ? -5.176 1.683 -8.859 1 71.19 122 GLU A O 1
ATOM 914 N N . LEU A 1 123 ? -6.871 0.243 -8.828 1 73.06 123 LEU A N 1
ATOM 915 C CA . LEU A 1 123 ? -6.148 -0.705 -7.988 1 73.06 123 LEU A CA 1
ATOM 916 C C . LEU A 1 123 ? -5.406 -1.73 -8.844 1 73.06 123 LEU A C 1
ATOM 918 O O . LEU A 1 123 ? -4.395 -2.285 -8.414 1 73.06 123 LEU A O 1
ATOM 922 N N . TRP A 1 124 ? -6.105 -1.938 -9.867 1 66.5 124 TRP A N 1
ATOM 923 C CA . TRP A 1 124 ? -5.512 -2.934 -10.758 1 66.5 124 TRP A CA 1
ATOM 924 C C . TRP A 1 124 ? -4.836 -2.266 -11.953 1 66.5 124 TRP A C 1
ATOM 926 O O . TRP A 1 124 ? -5.512 -1.793 -12.867 1 66.5 124 TRP A O 1
ATOM 936 N N . ARG A 1 125 ? -3.689 -1.816 -11.625 1 56.62 125 ARG A N 1
ATOM 937 C CA . ARG A 1 125 ? -2.953 -1.281 -12.766 1 56.62 125 ARG A CA 1
ATOM 938 C C . ARG A 1 125 ? -2.135 -2.371 -13.445 1 56.62 125 ARG A C 1
ATOM 940 O O . ARG A 1 125 ? -1.012 -2.664 -13.031 1 56.62 125 ARG A O 1
ATOM 947 N N . PRO A 1 126 ? -2.834 -3.244 -14 1 48.56 126 PRO A N 1
ATOM 948 C CA . PRO A 1 126 ? -1.998 -4.234 -14.68 1 48.56 126 PRO A CA 1
ATOM 949 C C . PRO A 1 126 ? -0.736 -3.625 -15.289 1 48.56 126 PRO A C 1
ATOM 951 O O . PRO A 1 126 ? -0.725 -2.443 -15.633 1 48.56 126 PRO A O 1
ATOM 954 N N . ALA A 1 127 ? 0.409 -4.047 -14.922 1 44.5 127 ALA A N 1
ATOM 955 C CA . ALA A 1 127 ? 1.748 -3.742 -15.422 1 44.5 127 ALA A CA 1
ATOM 956 C C . ALA A 1 127 ? 1.704 -3.32 -16.891 1 44.5 127 ALA A C 1
ATOM 958 O O . ALA A 1 127 ? 1.678 -4.168 -17.781 1 44.5 127 ALA A O 1
ATOM 959 N N . GLU A 1 128 ? 0.743 -2.762 -17.469 1 39.91 128 GLU A N 1
ATOM 960 C CA . GLU A 1 128 ? 1.354 -2.369 -18.734 1 39.91 128 GLU A CA 1
ATOM 961 C C . GLU A 1 128 ? 2.805 -1.941 -18.531 1 39.91 128 GLU A C 1
ATOM 963 O O . GLU A 1 128 ? 3.645 -2.154 -19.422 1 39.91 128 GLU A O 1
ATOM 968 N N . THR A 1 129 ? 3.004 -1.161 -17.562 1 37.41 129 THR A N 1
ATOM 969 C CA . THR A 1 129 ? 4.195 -0.32 -17.562 1 37.41 129 THR A CA 1
ATOM 970 C C . THR A 1 129 ? 5.453 -1.164 -17.375 1 37.41 129 THR A C 1
ATOM 972 O O . THR A 1 129 ? 6.523 -0.807 -17.875 1 37.41 129 THR A O 1
ATOM 975 N N . LEU A 1 130 ? 5.508 -2.115 -16.391 1 39.59 130 LEU A N 1
ATOM 976 C CA . LEU A 1 130 ? 6.883 -2.578 -16.234 1 39.59 130 LEU A CA 1
ATOM 977 C C . LEU A 1 130 ? 7.277 -3.492 -17.391 1 39.59 130 LEU A C 1
ATOM 979 O O . LEU A 1 130 ? 8.352 -4.09 -17.375 1 39.59 130 LEU A O 1
ATOM 983 N N . GLU A 1 131 ? 6.352 -3.859 -18.141 1 38.53 131 GLU A N 1
ATOM 984 C CA . GLU A 1 131 ? 6.695 -4.695 -19.281 1 38.53 131 GLU A CA 1
ATOM 985 C C . GLU A 1 131 ? 7.789 -4.051 -20.125 1 38.53 131 GLU A C 1
ATOM 987 O O . GLU A 1 131 ? 8.406 -4.715 -20.953 1 38.53 131 GLU A O 1
ATOM 992 N N . ALA A 1 132 ? 7.613 -2.723 -20.297 1 37.06 132 ALA A N 1
ATOM 993 C CA . ALA A 1 132 ? 8.352 -2.117 -21.391 1 37.06 132 ALA A CA 1
ATOM 994 C C . ALA A 1 132 ? 9.844 -2.422 -21.297 1 37.06 132 ALA A C 1
ATOM 996 O O . ALA A 1 132 ? 10.586 -2.289 -22.266 1 37.06 132 ALA A O 1
ATOM 997 N N . SER A 1 133 ? 10.461 -2.148 -20.078 1 37.28 133 SER A N 1
ATOM 998 C CA . SER A 1 133 ? 11.898 -1.992 -20.281 1 37.28 133 SER A CA 1
ATOM 999 C C . SER A 1 133 ? 12.602 -3.346 -20.359 1 37.28 133 SER A C 1
ATOM 1001 O O . SER A 1 133 ? 13.828 -3.414 -20.391 1 37.28 133 SER A O 1
ATOM 1003 N N . ARG A 1 134 ? 11.805 -4.41 -20.016 1 43.56 134 ARG A N 1
ATOM 1004 C CA . ARG A 1 134 ? 12.805 -5.477 -19.938 1 43.56 134 ARG A CA 1
ATOM 1005 C C . ARG A 1 134 ? 13.031 -6.113 -21.297 1 43.56 134 ARG A C 1
ATOM 1007 O O . ARG A 1 134 ? 12.094 -6.281 -22.078 1 43.56 134 ARG A O 1
ATOM 1014 N N . ALA A 1 135 ? 14.242 -6.133 -21.75 1 42.62 135 ALA A N 1
ATOM 1015 C CA . ALA A 1 135 ? 14.828 -6.695 -22.969 1 42.62 135 ALA A CA 1
ATOM 1016 C C . ALA A 1 135 ? 14.305 -8.109 -23.219 1 42.62 135 ALA A C 1
ATOM 1018 O O . ALA A 1 135 ? 14.094 -8.875 -22.281 1 42.62 135 ALA A O 1
ATOM 1019 N N . PRO A 1 136 ? 13.68 -8.32 -24.328 1 44.44 136 PRO A N 1
ATOM 1020 C CA . PRO A 1 136 ? 13.359 -9.688 -24.75 1 44.44 136 PRO A CA 1
ATOM 1021 C C . PRO A 1 136 ? 14.453 -10.688 -24.391 1 44.44 136 PRO A C 1
ATOM 1023 O O . PRO A 1 136 ? 15.617 -10.5 -24.766 1 44.44 136 PRO A O 1
ATOM 1026 N N . SER A 1 137 ? 14.508 -11.18 -23.172 1 50.88 137 SER A N 1
ATOM 1027 C CA . SER A 1 137 ? 15.562 -12.172 -22.984 1 50.88 137 SER A CA 1
ATOM 1028 C C . SER A 1 137 ? 15.383 -13.344 -23.938 1 50.88 137 SER A C 1
ATOM 1030 O O . SER A 1 137 ? 14.258 -13.766 -24.203 1 50.88 137 SER A O 1
ATOM 1032 N N . THR A 1 138 ? 16.25 -13.539 -24.797 1 54.16 138 THR A N 1
ATOM 1033 C CA . THR A 1 138 ? 16.469 -14.617 -25.75 1 54.16 138 THR A CA 1
ATOM 1034 C C . THR A 1 138 ? 16.328 -15.977 -25.094 1 54.16 138 THR A C 1
ATOM 1036 O O . THR A 1 138 ? 16.609 -17.016 -25.703 1 54.16 138 THR A O 1
ATOM 1039 N N . SER A 1 139 ? 16.016 -15.984 -23.828 1 61.28 139 SER A N 1
ATOM 1040 C CA . SER A 1 139 ? 16.062 -17.328 -23.281 1 61.28 139 SER A CA 1
ATOM 1041 C C . SER A 1 139 ? 14.797 -18.109 -23.625 1 61.28 139 SER A C 1
ATOM 1043 O O . SER A 1 139 ? 13.727 -17.516 -23.812 1 61.28 139 SER A O 1
ATOM 1045 N N . VAL A 1 140 ? 14.906 -19.281 -24.125 1 66.56 140 VAL A N 1
ATOM 1046 C CA . VAL A 1 140 ? 13.844 -20.234 -24.422 1 66.56 140 VAL A CA 1
ATOM 1047 C C . VAL A 1 140 ? 12.867 -20.297 -23.25 1 66.56 140 VAL A C 1
ATOM 1049 O O . VAL A 1 140 ? 13.266 -20.547 -22.109 1 66.56 140 VAL A O 1
ATOM 1052 N N . PRO A 1 141 ? 11.633 -19.906 -23.484 1 77.81 141 PRO A N 1
ATOM 1053 C CA . PRO A 1 141 ? 10.648 -19.953 -22.391 1 77.81 141 PRO A CA 1
ATOM 1054 C C . PRO A 1 141 ? 10.453 -21.359 -21.828 1 77.81 141 PRO A C 1
ATOM 1056 O O . PRO A 1 141 ? 10.453 -22.328 -22.578 1 77.81 141 PRO A O 1
ATOM 1059 N N . PHE A 1 142 ? 10.5 -21.562 -20.578 1 89.75 142 PHE A N 1
ATOM 1060 C CA . PHE A 1 142 ? 10.039 -22.812 -19.969 1 89.75 142 PHE A CA 1
ATOM 1061 C C . PHE A 1 142 ? 8.539 -22.75 -19.703 1 89.75 142 PHE A C 1
ATOM 1063 O O . PHE A 1 142 ? 7.895 -21.734 -19.969 1 89.75 142 PHE A O 1
ATOM 1070 N N . TYR A 1 143 ? 7.918 -23.953 -19.422 1 96 143 TYR A N 1
ATOM 1071 C CA . TYR A 1 143 ? 6.469 -24.094 -19.312 1 96 143 TYR A CA 1
ATOM 1072 C C . TYR A 1 143 ? 6.047 -24.438 -17.891 1 96 143 TYR A C 1
ATOM 1074 O O . TYR A 1 143 ? 6.754 -25.156 -17.188 1 96 143 TYR A O 1
ATOM 1082 N N . CYS A 1 144 ? 4.906 -23.859 -17.5 1 96.5 144 CYS A N 1
ATOM 1083 C CA . CYS A 1 144 ? 4.344 -24.172 -16.188 1 96.5 144 CYS A CA 1
ATOM 1084 C C . CYS A 1 144 ? 2.846 -24.422 -16.281 1 96.5 144 CYS A C 1
ATOM 1086 O O . CYS A 1 144 ? 2.152 -23.797 -17.078 1 96.5 144 CYS A O 1
ATOM 1088 N N . PRO A 1 145 ? 2.352 -25.438 -15.461 1 97.25 145 PRO A N 1
ATOM 1089 C CA . PRO A 1 145 ? 0.896 -25.453 -15.289 1 97.25 145 PRO A CA 1
ATOM 1090 C C . PRO A 1 145 ? 0.346 -24.125 -14.797 1 97.25 145 PRO A C 1
ATOM 1092 O O . PRO A 1 145 ? 0.953 -23.484 -13.938 1 97.25 145 PRO A O 1
ATOM 1095 N N . THR A 1 146 ? -0.734 -23.641 -15.414 1 97.69 146 THR A N 1
ATOM 1096 C CA . THR A 1 146 ? -1.26 -22.312 -15.102 1 97.69 146 THR A CA 1
ATOM 1097 C C . THR A 1 146 ? -2.742 -22.391 -14.75 1 97.69 146 THR A C 1
ATOM 1099 O O . THR A 1 146 ? -3.545 -22.906 -15.523 1 97.69 146 THR A O 1
ATOM 1102 N N . CYS A 1 147 ? -2.986 -21.891 -13.484 1 97.94 147 CYS A N 1
ATOM 1103 C CA . CYS A 1 147 ? -4.355 -21.984 -13 1 97.94 147 CYS A CA 1
ATOM 1104 C C . CYS A 1 147 ? -4.562 -21.109 -11.766 1 97.94 147 CYS A C 1
ATOM 1106 O O . CYS A 1 147 ? -3.664 -20.969 -10.938 1 97.94 147 CYS A O 1
ATOM 1108 N N . VAL A 1 148 ? -5.715 -20.453 -11.734 1 98.06 148 VAL A N 1
ATOM 1109 C CA . VAL A 1 148 ? -6.23 -19.906 -10.484 1 98.06 148 VAL A CA 1
ATOM 1110 C C . VAL A 1 148 ? -7.711 -20.25 -10.336 1 98.06 148 VAL A C 1
ATOM 1112 O O . VAL A 1 148 ? -8.492 -20.062 -11.266 1 98.06 148 VAL A O 1
ATOM 1115 N N . ALA A 1 149 ? -8.086 -20.75 -9.18 1 98.06 149 ALA A N 1
ATOM 1116 C CA . ALA A 1 149 ? -9.461 -21.203 -9 1 98.06 149 ALA A CA 1
ATOM 1117 C C . ALA A 1 149 ? -9.906 -21.062 -7.551 1 98.06 149 ALA A C 1
ATOM 1119 O O . ALA A 1 149 ? -9.086 -21.141 -6.633 1 98.06 149 ALA A O 1
ATOM 1120 N N . LEU A 1 150 ? -11.195 -20.719 -7.438 1 97.56 150 LEU A N 1
ATOM 1121 C CA . LEU A 1 150 ? -11.812 -20.953 -6.137 1 97.56 150 LEU A CA 1
ATOM 1122 C C . LEU A 1 150 ? -11.977 -22.453 -5.879 1 97.56 150 LEU A C 1
ATOM 1124 O O . LEU A 1 150 ? -12.68 -23.141 -6.621 1 97.56 150 LEU A O 1
ATOM 1128 N N . GLY A 1 151 ? -11.32 -22.953 -4.93 1 96.69 151 GLY A N 1
ATOM 1129 C CA . GLY A 1 151 ? -11.219 -24.391 -4.758 1 96.69 151 GLY A CA 1
ATOM 1130 C C . GLY A 1 151 ? -10.039 -24.984 -5.5 1 96.69 151 GLY A C 1
ATOM 1131 O O . GLY A 1 151 ? -8.922 -24.469 -5.434 1 96.69 151 GLY A O 1
ATOM 1132 N N . THR A 1 152 ? -10.266 -26.094 -6.156 1 96.25 152 THR A N 1
ATOM 1133 C CA . THR A 1 152 ? -9.18 -26.828 -6.797 1 96.25 152 THR A CA 1
ATOM 1134 C C . THR A 1 152 ? -9.156 -26.562 -8.297 1 96.25 152 THR A C 1
ATOM 1136 O O . THR A 1 152 ? -10.211 -26.438 -8.93 1 96.25 152 THR A O 1
ATOM 1139 N N . CYS A 1 153 ? -7.996 -26.469 -8.812 1 97 153 CYS A N 1
ATOM 1140 C CA . CYS A 1 153 ? -7.836 -26.359 -10.258 1 97 153 CYS A CA 1
ATOM 1141 C C . CYS A 1 153 ? -8.242 -27.672 -10.945 1 97 153 CYS A C 1
ATOM 1143 O O . CYS A 1 153 ? -7.586 -28.688 -10.766 1 97 153 CYS A O 1
ATOM 1145 N N . LEU A 1 154 ? -9.289 -27.609 -11.719 1 95.06 154 LEU A N 1
ATOM 1146 C CA . LEU A 1 154 ? -9.703 -28.797 -12.453 1 95.06 154 LEU A CA 1
ATOM 1147 C C . LEU A 1 154 ? -8.812 -29.031 -13.672 1 95.06 154 LEU A C 1
ATOM 1149 O O . LEU A 1 154 ? -8.516 -30.172 -14.016 1 95.06 154 LEU A O 1
ATOM 1153 N N . THR A 1 155 ? -8.445 -27.922 -14.336 1 95.75 155 THR A N 1
ATOM 1154 C CA . THR A 1 155 ? -7.512 -27.922 -15.461 1 95.75 155 THR A CA 1
ATOM 1155 C C . THR A 1 155 ? -6.422 -26.875 -15.258 1 95.75 155 THR A C 1
ATOM 1157 O O . THR A 1 155 ? -6.699 -25.766 -14.797 1 95.75 155 THR A O 1
ATOM 1160 N N . ALA A 1 156 ? -5.273 -27.266 -15.555 1 97.38 156 ALA A N 1
ATOM 1161 C CA . ALA A 1 156 ? -4.121 -26.375 -15.508 1 97.38 156 ALA A CA 1
ATOM 1162 C C . ALA A 1 156 ? -3.215 -26.578 -16.719 1 97.38 156 ALA A C 1
ATOM 1164 O O . ALA A 1 156 ? -2.221 -27.312 -16.641 1 97.38 156 ALA A O 1
ATOM 1165 N N . PRO A 1 157 ? -3.6 -25.953 -17.797 1 97.44 157 PRO A N 1
ATOM 1166 C CA . PRO A 1 157 ? -2.771 -26.156 -19 1 97.44 157 PRO A CA 1
ATOM 1167 C C . PRO A 1 157 ? -1.345 -25.641 -18.812 1 97.44 157 PRO A C 1
ATOM 1169 O O . PRO A 1 157 ? -1.127 -24.641 -18.125 1 97.44 157 PRO A O 1
ATOM 1172 N N . SER A 1 158 ? -0.394 -26.359 -19.406 1 96.88 158 SER A N 1
ATOM 1173 C CA . SER A 1 158 ? 0.987 -25.891 -19.438 1 96.88 158 SER A CA 1
ATOM 1174 C C . SER A 1 158 ? 1.157 -24.734 -20.406 1 96.88 158 SER A C 1
ATOM 1176 O O . SER A 1 158 ? 0.934 -24.891 -21.609 1 96.88 158 SER A O 1
ATOM 1178 N N . LEU A 1 159 ? 1.533 -23.562 -19.953 1 96.31 159 LEU A N 1
ATOM 1179 C CA . LEU A 1 159 ? 1.679 -22.375 -20.781 1 96.31 159 LEU A CA 1
ATOM 1180 C C . LEU A 1 159 ? 3.115 -21.859 -20.766 1 96.31 159 LEU A C 1
ATOM 1182 O O . LEU A 1 159 ? 3.826 -22.031 -19.766 1 96.31 159 LEU A O 1
ATOM 1186 N N . PRO A 1 160 ? 3.559 -21.266 -21.922 1 94.5 160 PRO A N 1
ATOM 1187 C CA . PRO A 1 160 ? 4.91 -20.703 -21.922 1 94.5 160 PRO A CA 1
ATOM 1188 C C . PRO A 1 160 ? 5.082 -19.578 -20.906 1 94.5 160 PRO A C 1
ATOM 1190 O O . PRO A 1 160 ? 4.207 -18.703 -20.781 1 94.5 160 PRO A O 1
ATOM 1193 N N . CYS A 1 161 ? 6.211 -19.562 -20.219 1 94.88 161 CYS A N 1
ATOM 1194 C CA . CYS A 1 161 ? 6.488 -18.562 -19.203 1 94.88 161 CYS A CA 1
ATOM 1195 C C . CYS A 1 161 ? 7.105 -17.312 -19.828 1 94.88 161 CYS A C 1
ATOM 1197 O O . CYS A 1 161 ? 7.965 -17.406 -20.703 1 94.88 161 CYS A O 1
ATOM 1199 N N . PRO A 1 162 ? 6.512 -16.141 -19.422 1 91.81 162 PRO A N 1
ATOM 1200 C CA . PRO A 1 162 ? 7.121 -14.898 -19.891 1 91.81 162 PRO A CA 1
ATOM 1201 C C . PRO A 1 162 ? 8.57 -14.742 -19.438 1 91.81 162 PRO A C 1
ATOM 1203 O O . PRO A 1 162 ? 9 -15.414 -18.5 1 91.81 162 PRO A O 1
ATOM 1206 N N . ASN A 1 163 ? 9.133 -13.805 -20.125 1 86.25 163 ASN A N 1
ATOM 1207 C CA . ASN A 1 163 ? 10.5 -13.469 -19.734 1 86.25 163 ASN A CA 1
ATOM 1208 C C . ASN A 1 163 ? 10.555 -12.922 -18.312 1 86.25 163 ASN A C 1
ATOM 1210 O O . ASN A 1 163 ? 9.609 -12.297 -17.844 1 86.25 163 ASN A O 1
ATOM 1214 N N . ASP A 1 164 ? 11.609 -13.195 -17.453 1 82.69 164 ASP A N 1
ATOM 1215 C CA . ASP A 1 164 ? 11.891 -12.672 -16.125 1 82.69 164 ASP A CA 1
ATOM 1216 C C . ASP A 1 164 ? 11.242 -13.531 -15.039 1 82.69 164 ASP A C 1
ATOM 1218 O O . ASP A 1 164 ? 11.273 -13.188 -13.859 1 82.69 164 ASP A O 1
ATOM 1222 N N . THR A 1 165 ? 10.461 -14.508 -15.547 1 90.38 165 THR A N 1
ATOM 1223 C CA . THR A 1 165 ? 10.078 -15.531 -14.578 1 90.38 165 THR A CA 1
ATOM 1224 C C . THR A 1 165 ? 11.133 -16.625 -14.516 1 90.38 165 THR A C 1
ATOM 1226 O O . THR A 1 165 ? 11.781 -16.938 -15.516 1 90.38 165 THR A O 1
ATOM 1229 N N . THR A 1 166 ? 11.234 -17.266 -13.336 1 87.25 166 THR A N 1
ATOM 1230 C CA . THR A 1 166 ? 12.391 -18.141 -13.18 1 87.25 166 THR A CA 1
ATOM 1231 C C . THR A 1 166 ? 11.953 -19.531 -12.688 1 87.25 166 THR A C 1
ATOM 1233 O O . THR A 1 166 ? 12.742 -20.469 -12.688 1 87.25 166 THR A O 1
ATOM 1236 N N . GLN A 1 167 ? 10.695 -19.672 -12.289 1 90.81 167 GLN A N 1
ATOM 1237 C CA . GLN A 1 167 ? 10.25 -20.953 -11.766 1 90.81 167 GLN A CA 1
ATOM 1238 C C . GLN A 1 167 ? 8.727 -21.078 -11.828 1 90.81 167 GLN A C 1
ATOM 1240 O O . GLN A 1 167 ? 8.031 -20.094 -12.078 1 90.81 167 GLN A O 1
ATOM 1245 N N . CYS A 1 168 ? 8.32 -22.375 -11.594 1 94.31 168 CYS A N 1
ATOM 1246 C CA . CYS A 1 168 ? 6.891 -22.641 -11.461 1 94.31 168 CYS A CA 1
ATOM 1247 C C . CYS A 1 168 ? 6.465 -22.578 -10 1 94.31 168 CYS A C 1
ATOM 1249 O O . CYS A 1 168 ? 7.191 -23.047 -9.117 1 94.31 168 CYS A O 1
ATOM 1251 N N . TYR A 1 169 ? 5.344 -22.016 -9.875 1 95.62 169 TYR A N 1
ATOM 1252 C CA . TYR A 1 169 ? 4.734 -21.953 -8.555 1 95.62 169 TYR A CA 1
ATOM 1253 C C . TYR A 1 169 ? 3.475 -22.812 -8.492 1 95.62 169 TYR A C 1
ATOM 1255 O O . TYR A 1 169 ? 2.693 -22.844 -9.445 1 95.62 169 TYR A O 1
ATOM 1263 N N . GLN A 1 170 ? 3.311 -23.469 -7.359 1 95.69 170 GLN A N 1
ATOM 1264 C CA . GLN A 1 170 ? 2.068 -24.156 -7.016 1 95.69 170 GLN A CA 1
ATOM 1265 C C . GLN A 1 170 ? 1.756 -24.016 -5.527 1 95.69 170 GLN A C 1
ATOM 1267 O O . GLN A 1 170 ? 2.562 -24.391 -4.68 1 95.69 170 GLN A O 1
ATOM 1272 N N . GLY A 1 171 ? 0.582 -23.469 -5.273 1 96.12 171 GLY A N 1
ATOM 1273 C CA . GLY A 1 171 ? 0.227 -23.281 -3.875 1 96.12 171 GLY A CA 1
ATOM 1274 C C . GLY A 1 171 ? -1.262 -23.094 -3.656 1 96.12 171 GLY A C 1
ATOM 1275 O O . GLY A 1 171 ? -2.035 -23.062 -4.613 1 96.12 171 GLY A O 1
ATOM 1276 N N . ARG A 1 172 ? -1.58 -23.141 -2.377 1 96.69 172 ARG A N 1
ATOM 1277 C CA . ARG A 1 172 ? -2.943 -22.875 -1.932 1 96.69 172 ARG A CA 1
ATOM 1278 C C . ARG A 1 172 ? -2.975 -21.703 -0.953 1 96.69 172 ARG A C 1
ATOM 1280 O O . ARG A 1 172 ? -2.119 -21.594 -0.072 1 96.69 172 ARG A O 1
ATOM 1287 N N . LEU A 1 173 ? -3.898 -20.828 -1.19 1 98.31 173 LEU A N 1
ATOM 1288 C CA . LEU A 1 173 ? -4.145 -19.719 -0.274 1 98.31 173 LEU A CA 1
ATOM 1289 C C . LEU A 1 173 ? -5.453 -19.922 0.479 1 98.31 173 LEU A C 1
ATOM 1291 O O . LEU A 1 173 ? -6.531 -19.891 -0.122 1 98.31 173 LEU A O 1
ATOM 1295 N N . GLN A 1 174 ? -5.375 -20.172 1.733 1 98.44 174 GLN A N 1
ATOM 1296 C CA . GLN A 1 174 ? -6.559 -20.219 2.582 1 98.44 174 GLN A CA 1
ATOM 1297 C C . GLN A 1 174 ? -6.914 -18.844 3.125 1 98.44 174 GLN A C 1
ATOM 1299 O O . GLN A 1 174 ? -6.113 -18.219 3.82 1 98.44 174 GLN A O 1
ATOM 1304 N N . ILE A 1 175 ? -8.078 -18.344 2.795 1 98.69 175 ILE A N 1
ATOM 1305 C CA . ILE A 1 175 ? -8.469 -16.984 3.145 1 98.69 175 ILE A CA 1
ATOM 1306 C C . ILE A 1 175 ? -9.656 -17.016 4.105 1 98.69 175 ILE A C 1
ATOM 1308 O O . ILE A 1 175 ? -10.703 -17.578 3.789 1 98.69 175 ILE A O 1
ATOM 1312 N N . THR A 1 176 ? -9.477 -16.406 5.234 1 98.5 176 THR A N 1
ATOM 1313 C CA . THR A 1 176 ? -10.539 -16.344 6.238 1 98.5 176 THR A CA 1
ATOM 1314 C C . THR A 1 176 ? -10.672 -14.922 6.793 1 98.5 176 THR A C 1
ATOM 1316 O O . THR A 1 176 ? -9.688 -14.172 6.832 1 98.5 176 THR A O 1
ATOM 1319 N N . GLY A 1 177 ? -11.977 -14.602 7.238 1 97.31 177 GLY A N 1
ATOM 1320 C CA . GLY A 1 177 ? -12.219 -13.297 7.836 1 97.31 177 GLY A CA 1
ATOM 1321 C C . GLY A 1 177 ? -13.055 -12.383 6.961 1 97.31 177 GLY A C 1
ATOM 1322 O O . GLY A 1 177 ? -13.07 -12.539 5.738 1 97.31 1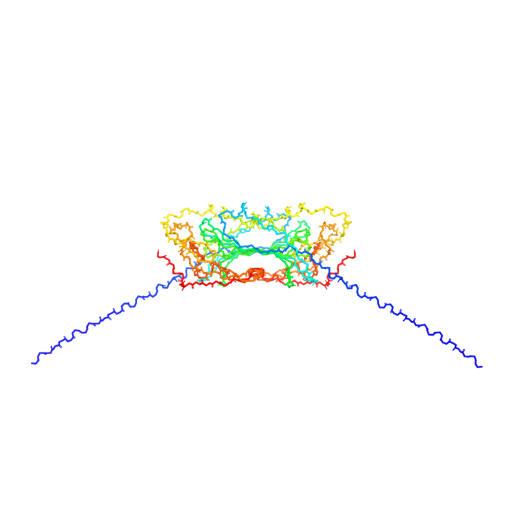77 GLY A O 1
ATOM 1323 N N . GLY A 1 178 ? -13.727 -11.422 7.535 1 94.94 178 GLY A N 1
ATOM 1324 C CA . GLY A 1 178 ? -14.562 -10.477 6.809 1 94.94 178 GLY A CA 1
ATOM 1325 C C . GLY A 1 178 ? -15.727 -11.141 6.102 1 94.94 178 GLY A C 1
ATOM 1326 O O . GLY A 1 178 ? -16.156 -10.68 5.039 1 94.94 178 GLY A O 1
ATOM 1327 N N . GLY A 1 179 ? -16.109 -12.227 6.562 1 95.88 179 GLY A N 1
ATOM 1328 C CA . GLY A 1 179 ? -17.203 -12.961 5.961 1 95.88 179 GLY A CA 1
ATOM 1329 C C . GLY A 1 179 ? -16.766 -13.938 4.891 1 95.88 179 GLY A C 1
ATOM 1330 O O . GLY A 1 179 ? -17.578 -14.609 4.27 1 95.88 179 GLY A O 1
ATOM 1331 N N . ILE A 1 180 ? -15.469 -14.031 4.691 1 97.38 180 ILE A N 1
ATOM 1332 C CA . ILE A 1 180 ? -14.922 -14.906 3.66 1 97.38 180 ILE A CA 1
ATOM 1333 C C . ILE A 1 180 ? -14.312 -16.156 4.309 1 97.38 180 ILE A C 1
ATOM 1335 O O . ILE A 1 180 ? -13.633 -16.047 5.336 1 97.38 180 ILE A O 1
ATOM 1339 N N . ASN A 1 181 ? -14.578 -17.297 3.857 1 98.12 181 ASN A N 1
ATOM 1340 C CA . ASN A 1 181 ? -13.961 -18.578 4.141 1 98.12 181 ASN A CA 1
ATOM 1341 C C . ASN A 1 181 ? -13.766 -19.406 2.871 1 98.12 181 ASN A C 1
ATOM 1343 O O . ASN A 1 181 ? -14.641 -20.188 2.49 1 98.12 181 ASN A O 1
ATOM 1347 N N . SER A 1 182 ? -12.68 -19.156 2.217 1 97.69 182 SER A N 1
ATOM 1348 C CA . SER A 1 182 ? -12.422 -19.734 0.898 1 97.69 182 SER A CA 1
ATOM 1349 C C . SER A 1 182 ? -10.969 -20.172 0.763 1 97.69 182 SER A C 1
ATOM 1351 O O . SER A 1 182 ? -10.148 -19.906 1.639 1 97.69 182 SER A O 1
ATOM 1353 N N . PHE A 1 183 ? -10.633 -20.938 -0.163 1 97 183 PHE A N 1
ATOM 1354 C CA . PHE A 1 183 ? -9.242 -21.172 -0.523 1 97 183 PHE A CA 1
ATOM 1355 C C . PHE A 1 183 ? -9.062 -21.125 -2.035 1 97 183 PHE A C 1
ATOM 1357 O O . PHE A 1 183 ? -9.969 -21.484 -2.787 1 97 183 PHE A O 1
ATOM 1364 N N . LEU A 1 184 ? -8.039 -20.672 -2.438 1 98.25 184 LEU A N 1
ATOM 1365 C CA . LEU A 1 184 ? -7.625 -20.562 -3.832 1 98.25 184 LEU A CA 1
ATOM 1366 C C . LEU A 1 184 ? -6.488 -21.547 -4.133 1 98.25 184 LEU A C 1
ATOM 1368 O O . LEU A 1 184 ? -5.543 -21.656 -3.35 1 98.25 184 LEU A O 1
ATOM 1372 N N . GLU A 1 185 ? -6.629 -22.266 -5.184 1 97.88 185 GLU A N 1
ATOM 1373 C CA . GLU A 1 185 ? -5.441 -22.906 -5.742 1 97.88 185 GLU A CA 1
ATOM 1374 C C . GLU A 1 185 ? -4.824 -22.062 -6.852 1 97.88 185 GLU A C 1
ATOM 1376 O O . GLU A 1 185 ? -5.531 -21.562 -7.727 1 97.88 185 GLU A O 1
ATOM 1381 N N . VAL A 1 186 ? -3.531 -21.906 -6.77 1 98.12 186 VAL A N 1
ATOM 1382 C CA . VAL A 1 186 ? -2.824 -21.047 -7.707 1 98.12 186 VAL A CA 1
ATOM 1383 C C . VAL A 1 186 ? -1.63 -21.781 -8.297 1 98.12 186 VAL A C 1
ATOM 1385 O O . VAL A 1 186 ? -0.851 -22.406 -7.566 1 98.12 186 VAL A O 1
ATOM 1388 N N . LYS A 1 187 ? -1.493 -21.766 -9.578 1 97.06 187 LYS A N 1
ATOM 1389 C CA . LYS A 1 187 ? -0.359 -22.297 -10.32 1 97.06 187 LYS A CA 1
ATOM 1390 C C . LYS A 1 187 ? 0.075 -21.328 -11.422 1 97.06 187 LYS A C 1
ATOM 1392 O O . LYS A 1 187 ? -0.763 -20.688 -12.055 1 97.06 187 LYS A O 1
ATOM 1397 N N . GLY A 1 188 ? 1.355 -21.281 -11.633 1 97.19 188 GLY A N 1
ATOM 1398 C CA . GLY A 1 188 ? 1.808 -20.453 -12.734 1 97.19 188 GLY A CA 1
ATOM 1399 C C . GLY A 1 188 ? 3.277 -20.094 -12.648 1 97.19 188 GLY A C 1
ATOM 1400 O O . GLY A 1 188 ? 4 -20.609 -11.789 1 97.19 188 GLY A O 1
ATOM 1401 N N . CYS A 1 189 ? 3.711 -19.25 -13.602 1 95.56 189 CYS A N 1
ATOM 1402 C CA . CYS A 1 189 ? 5.09 -18.766 -13.672 1 95.56 189 CYS A CA 1
ATOM 1403 C C . CYS A 1 189 ? 5.344 -17.672 -12.648 1 95.56 189 CYS A C 1
ATOM 1405 O O . CYS A 1 189 ? 4.457 -16.859 -12.375 1 95.56 189 CYS A O 1
ATOM 1407 N N . THR A 1 190 ? 6.496 -17.688 -12.07 1 93.06 190 THR A N 1
ATOM 1408 C CA . THR A 1 190 ? 6.809 -16.609 -11.125 1 93.06 190 THR A CA 1
ATOM 1409 C C . THR A 1 190 ? 8.312 -16.391 -11.039 1 93.06 190 THR A C 1
ATOM 1411 O O . THR A 1 190 ? 9.102 -17.234 -11.477 1 93.06 190 THR A O 1
ATOM 1414 N N . SER A 1 191 ? 8.633 -15.188 -10.633 1 87.44 191 SER A N 1
ATOM 1415 C CA . SER A 1 191 ? 10.031 -14.914 -10.328 1 87.44 191 SER A CA 1
ATOM 1416 C C . SER A 1 191 ? 10.305 -15.031 -8.828 1 87.44 191 SER A C 1
ATOM 1418 O O . SER A 1 191 ? 11.453 -14.914 -8.391 1 87.44 191 SER A O 1
ATOM 1420 N N . ILE A 1 192 ? 9.258 -15.258 -8.078 1 86.62 192 ILE A N 1
ATOM 1421 C CA . ILE A 1 192 ? 9.391 -15.352 -6.633 1 86.62 192 ILE A CA 1
ATOM 1422 C C . ILE A 1 192 ? 9.875 -16.75 -6.246 1 86.62 192 ILE A C 1
ATOM 1424 O O . ILE A 1 192 ? 9.281 -17.75 -6.652 1 86.62 192 ILE A O 1
ATOM 1428 N N . THR A 1 193 ? 10.906 -16.703 -5.438 1 81.88 193 THR A N 1
ATOM 1429 C CA . THR A 1 193 ? 11.469 -17.984 -5.039 1 81.88 193 THR A CA 1
ATOM 1430 C C . THR A 1 193 ? 10.719 -18.547 -3.834 1 81.88 193 THR A C 1
ATOM 1432 O O . THR A 1 193 ? 10.375 -17.812 -2.906 1 81.88 193 THR A O 1
ATOM 1435 N N . GLY A 1 194 ? 10.445 -19.812 -3.939 1 84.38 194 GLY A N 1
ATOM 1436 C CA . GLY A 1 194 ? 9.859 -20.531 -2.814 1 84.38 194 GLY A CA 1
ATOM 1437 C C . GLY A 1 194 ? 8.367 -20.297 -2.68 1 84.38 194 GLY A C 1
ATOM 1438 O O . GLY A 1 194 ? 7.68 -20.031 -3.67 1 84.38 194 GLY A O 1
ATOM 1439 N N . CYS A 1 195 ? 7.852 -20.625 -1.422 1 90.88 195 CYS A N 1
ATOM 1440 C CA . CYS A 1 195 ? 6.441 -20.469 -1.086 1 90.88 195 CYS A CA 1
ATOM 1441 C C . CYS A 1 195 ? 6.168 -19.109 -0.466 1 90.88 195 CYS A C 1
ATOM 1443 O O . CYS A 1 195 ? 5.926 -19 0.738 1 90.88 195 CYS A O 1
ATOM 1445 N N . ARG A 1 196 ? 6.254 -18.047 -1.342 1 92.06 196 ARG A N 1
ATOM 1446 C CA . ARG A 1 196 ? 6.219 -16.688 -0.817 1 92.06 196 ARG A CA 1
ATOM 1447 C C . ARG A 1 196 ? 5.402 -15.773 -1.724 1 92.06 196 ARG A C 1
ATOM 1449 O O . ARG A 1 196 ? 5.809 -14.641 -2.006 1 92.06 196 ARG A O 1
ATOM 1456 N N . LEU A 1 197 ? 4.301 -16.328 -2.215 1 94.69 197 LEU A N 1
ATOM 1457 C CA . LEU A 1 197 ? 3.434 -15.555 -3.096 1 94.69 197 LEU A CA 1
ATOM 1458 C C . LEU A 1 197 ? 2.887 -14.32 -2.379 1 94.69 197 LEU A C 1
ATOM 1460 O O . LEU A 1 197 ? 2.67 -13.281 -3.002 1 94.69 197 LEU A O 1
ATOM 1464 N N . MET A 1 198 ? 2.676 -14.398 -1.025 1 96.38 198 MET A N 1
ATOM 1465 C CA . MET A 1 198 ? 2.07 -13.32 -0.241 1 96.38 198 MET A CA 1
ATOM 1466 C C . MET A 1 198 ? 3.137 -12.398 0.334 1 96.38 198 MET A C 1
ATOM 1468 O O . MET A 1 198 ? 2.816 -11.398 0.979 1 96.38 198 MET A O 1
ATOM 1472 N N . ALA A 1 199 ? 4.328 -12.625 0.043 1 93.69 199 ALA A N 1
ATOM 1473 C CA . ALA A 1 199 ? 5.48 -11.797 0.38 1 93.69 199 ALA A CA 1
ATOM 1474 C C . ALA A 1 199 ? 5.492 -11.453 1.867 1 93.69 199 ALA A C 1
ATOM 1476 O O . ALA A 1 199 ? 5.848 -10.336 2.25 1 93.69 199 ALA A O 1
ATOM 1477 N N . GLY A 1 200 ? 4.996 -12.367 2.715 1 90.44 200 GLY A N 1
ATOM 1478 C CA . GLY A 1 200 ? 5.051 -12.164 4.152 1 90.44 200 GLY A CA 1
ATOM 1479 C C . GLY A 1 200 ? 3.914 -11.305 4.676 1 90.44 200 GLY A C 1
ATOM 1480 O O . GLY A 1 200 ? 3.826 -11.039 5.879 1 90.44 200 GLY A O 1
ATOM 1481 N N . PHE A 1 201 ? 3.102 -10.812 3.818 1 93.94 201 PHE A N 1
ATOM 1482 C CA . PHE A 1 201 ? 1.907 -10.07 4.199 1 93.94 201 PHE A CA 1
ATOM 1483 C C . PHE A 1 201 ? 0.681 -10.977 4.188 1 93.94 201 PHE A C 1
ATOM 1485 O O . PHE A 1 201 ? 0.159 -11.305 3.119 1 93.94 201 PHE A O 1
ATOM 1492 N N . PHE A 1 202 ? 0.187 -11.227 5.414 1 96.69 202 PHE A N 1
ATOM 1493 C CA . PHE A 1 202 ? -0.847 -12.25 5.465 1 96.69 202 PHE A CA 1
ATOM 1494 C C . PHE A 1 202 ? -2.172 -11.664 5.934 1 96.69 202 PHE A C 1
ATOM 1496 O O . PHE A 1 202 ? -3.205 -12.336 5.891 1 96.69 202 PHE A O 1
ATOM 1503 N N . THR A 1 203 ? -2.096 -10.461 6.395 1 96.38 203 THR A N 1
ATOM 1504 C CA . THR A 1 203 ? -3.32 -9.812 6.84 1 96.38 203 THR A CA 1
ATOM 1505 C C . THR A 1 203 ? -3.736 -8.719 5.859 1 96.38 203 THR A C 1
ATOM 1507 O O . THR A 1 203 ? -2.939 -7.836 5.527 1 96.38 203 THR A O 1
ATOM 1510 N N . ILE A 1 204 ? -4.957 -8.781 5.301 1 97.19 204 ILE A N 1
ATOM 1511 C CA . ILE A 1 204 ? -5.566 -7.805 4.402 1 97.19 204 ILE A CA 1
ATOM 1512 C C . ILE A 1 204 ? -6.91 -7.348 4.973 1 97.19 204 ILE A C 1
ATOM 1514 O O . ILE A 1 204 ? -7.934 -8 4.762 1 97.19 204 ILE A O 1
ATOM 1518 N N . GLY A 1 205 ? -6.801 -6.156 5.602 1 96.06 205 GLY A N 1
ATOM 1519 C CA . GLY A 1 205 ? -7.996 -5.801 6.348 1 96.06 205 GLY A CA 1
ATOM 1520 C C . GLY A 1 205 ? -8.445 -6.879 7.316 1 96.06 205 GLY A C 1
ATOM 1521 O O . GLY A 1 205 ? -7.664 -7.316 8.172 1 96.06 205 GLY A O 1
ATOM 1522 N N . PRO A 1 206 ? -9.734 -7.332 7.184 1 96.19 206 PRO A N 1
ATOM 1523 C CA . PRO A 1 206 ? -10.203 -8.375 8.094 1 96.19 206 PRO A CA 1
ATOM 1524 C C . PRO A 1 206 ? -9.828 -9.781 7.633 1 96.19 206 PRO A C 1
ATOM 1526 O O . PRO A 1 206 ? -10.07 -10.758 8.344 1 96.19 206 PRO A O 1
ATOM 1529 N N . MET A 1 207 ? -9.227 -9.859 6.477 1 97.62 207 MET A N 1
ATOM 1530 C CA . MET A 1 207 ? -8.906 -11.172 5.918 1 97.62 207 MET A CA 1
ATOM 1531 C C . MET A 1 207 ? -7.555 -11.656 6.418 1 97.62 207 MET A C 1
ATOM 1533 O O . MET A 1 207 ? -6.598 -10.883 6.504 1 97.62 207 MET A O 1
ATOM 1537 N N . TRP A 1 208 ? -7.508 -12.938 6.719 1 98.31 208 TRP A N 1
ATOM 1538 C CA . TRP A 1 208 ? -6.262 -13.641 7.008 1 98.31 208 TRP A CA 1
ATOM 1539 C C . TRP A 1 208 ? -5.965 -14.68 5.934 1 98.31 208 TRP A C 1
ATOM 1541 O O . TRP A 1 208 ? -6.836 -15.484 5.582 1 98.31 208 TRP A O 1
ATOM 1551 N N . VAL A 1 209 ? -4.727 -14.609 5.383 1 98.56 209 VAL A N 1
ATOM 1552 C CA . VAL A 1 209 ? -4.359 -15.5 4.289 1 98.56 209 VAL A CA 1
ATOM 1553 C C . VAL A 1 209 ? -3.27 -16.469 4.75 1 98.56 209 VAL A C 1
ATOM 1555 O O . VAL A 1 209 ? -2.189 -16.031 5.168 1 98.56 209 VAL A O 1
ATOM 1558 N N . LYS A 1 210 ? -3.525 -17.703 4.719 1 97.88 210 LYS A N 1
ATOM 1559 C CA . LYS A 1 210 ? -2.527 -18.734 4.949 1 97.88 210 LYS A CA 1
ATOM 1560 C C . LYS A 1 210 ? -2.076 -19.375 3.637 1 97.88 210 LYS A C 1
ATOM 1562 O O . LYS A 1 210 ? -2.896 -19.906 2.887 1 97.88 210 LYS A O 1
ATOM 1567 N N . GLU A 1 211 ? -0.858 -19.281 3.377 1 97.06 211 GLU A N 1
ATOM 1568 C CA . GLU A 1 211 ? -0.263 -19.844 2.17 1 97.06 211 GLU A CA 1
ATOM 1569 C C . GLU A 1 211 ? 0.315 -21.234 2.438 1 97.06 211 GLU A C 1
ATOM 1571 O O . GLU A 1 211 ? 1.135 -21.406 3.342 1 97.06 211 GLU A O 1
ATOM 1576 N N . VAL A 1 212 ? -0.076 -22.188 1.65 1 95.31 212 VAL A N 1
ATOM 1577 C CA . VAL A 1 212 ? 0.385 -23.562 1.794 1 95.31 212 VAL A CA 1
ATOM 1578 C C . VAL A 1 212 ? 0.904 -24.078 0.453 1 95.31 212 VAL A C 1
ATOM 1580 O O . VAL A 1 212 ? 0.201 -24.016 -0.559 1 95.31 212 VAL A O 1
ATOM 1583 N N . CYS A 1 213 ? 2.125 -24.562 0.456 1 93.94 213 CYS A N 1
ATOM 1584 C CA . CYS A 1 213 ? 2.707 -25.109 -0.764 1 93.94 213 CYS A CA 1
ATOM 1585 C C . CYS A 1 213 ? 3.129 -26.562 -0.563 1 93.94 213 CYS A C 1
ATOM 1587 O O . CYS A 1 213 ? 3.586 -26.938 0.518 1 93.94 213 CYS A O 1
ATOM 1589 N N . PRO A 1 214 ? 2.66 -27.578 -1.541 1 81 214 PRO A N 1
ATOM 1590 C CA . PRO A 1 214 ? 3.047 -28.984 -1.376 1 81 214 PRO A CA 1
ATOM 1591 C C . PRO A 1 214 ? 4.559 -29.172 -1.282 1 81 214 PRO A C 1
ATOM 1593 O O . PRO A 1 214 ? 5.031 -30.031 -0.546 1 81 214 PRO A O 1
ATOM 1596 N N . TYR A 1 215 ? 5.355 -28.703 -2.479 1 65.12 215 TYR A N 1
ATOM 1597 C CA . TYR A 1 215 ? 6.793 -28.938 -2.529 1 65.12 215 TYR A CA 1
ATOM 1598 C C . TYR A 1 215 ? 7.562 -27.625 -2.451 1 65.12 215 TYR A C 1
ATOM 1600 O O . TYR A 1 215 ? 7.039 -26.562 -2.805 1 65.12 215 TYR A O 1
ATOM 1608 N N . GLN A 1 216 ? 8.617 -27.562 -1.629 1 57.22 216 GLN A N 1
ATOM 1609 C CA . GLN A 1 216 ? 9.492 -26.406 -1.786 1 57.22 216 GLN A CA 1
ATOM 1610 C C . GLN A 1 216 ? 9.836 -26.172 -3.254 1 57.22 216 GLN A C 1
ATOM 1612 O O . GLN A 1 216 ? 10.289 -27.078 -3.943 1 57.22 216 GLN A O 1
ATOM 1617 N N . SER A 1 217 ? 9.141 -25.312 -4.008 1 50.41 217 SER A N 1
ATOM 1618 C CA . SER A 1 217 ? 9.305 -25.016 -5.43 1 50.41 217 SER A CA 1
ATOM 1619 C C . SER A 1 217 ? 10.773 -25 -5.824 1 50.41 217 SER A C 1
ATOM 1621 O O . SER A 1 217 ? 11.586 -24.328 -5.188 1 50.41 217 SER A O 1
ATOM 1623 N N . LEU A 1 218 ? 11.352 -26.094 -6.324 1 47.97 218 LEU A N 1
ATOM 1624 C CA . LEU A 1 218 ? 12.727 -26.172 -6.805 1 47.97 218 LEU A CA 1
ATOM 1625 C C . LEU A 1 218 ? 12.906 -25.344 -8.07 1 47.97 218 LEU A C 1
ATOM 1627 O O . LEU A 1 218 ? 11.992 -25.25 -8.898 1 47.97 218 LEU A O 1
ATOM 1631 N N . PRO A 1 219 ? 13.867 -24.422 -8.086 1 48.41 219 PRO A N 1
ATOM 1632 C CA . PRO A 1 219 ? 14.242 -23.75 -9.328 1 48.41 219 PRO A CA 1
ATOM 1633 C C . PRO A 1 219 ? 14.344 -24.703 -10.516 1 48.41 219 PRO A C 1
ATOM 1635 O O . PRO A 1 219 ? 14.789 -25.844 -10.352 1 48.41 219 PRO A O 1
ATOM 1638 N N . GLN A 1 220 ? 13.633 -24.688 -11.531 1 39.97 220 GLN A N 1
ATOM 1639 C CA . GLN A 1 220 ? 13.875 -25.531 -12.688 1 39.97 220 GLN A CA 1
ATOM 1640 C C . GLN A 1 220 ? 15.195 -25.188 -13.359 1 39.97 220 GLN A C 1
ATOM 1642 O O . GLN A 1 220 ? 15.578 -24.016 -13.422 1 39.97 220 GLN A O 1
ATOM 1647 N N . PRO A 1 221 ? 16.094 -26.312 -13.781 1 39.66 221 PRO A N 1
ATOM 1648 C CA . PRO A 1 221 ? 17.391 -26.109 -14.414 1 39.66 221 PRO A CA 1
ATOM 1649 C C . PRO A 1 221 ? 17.297 -25.266 -15.688 1 39.66 221 PRO A C 1
ATOM 1651 O O . PRO A 1 221 ? 16.266 -25.266 -16.359 1 39.66 221 PRO A O 1
ATOM 1654 N N . MET B 1 1 ? 47.125 -73.625 -1.425 1 34.47 1 MET B N 1
ATOM 1655 C CA . MET B 1 1 ? 46.375 -72.625 -0.619 1 34.47 1 MET B CA 1
ATOM 1656 C C . MET B 1 1 ? 46.375 -71.25 -1.259 1 34.47 1 MET B C 1
ATOM 1658 O O . MET B 1 1 ? 47.406 -70.562 -1.234 1 34.47 1 MET B O 1
ATOM 1662 N N . GLY B 1 2 ? 45.75 -71.062 -2.484 1 38.75 2 GLY B N 1
ATOM 1663 C CA . GLY B 1 2 ? 45.656 -69.938 -3.355 1 38.75 2 GLY B CA 1
ATOM 1664 C C . GLY B 1 2 ? 44.969 -68.75 -2.689 1 38.75 2 GLY B C 1
ATOM 1665 O O . GLY B 1 2 ? 43.938 -68.875 -2.029 1 38.75 2 GLY B O 1
ATOM 1666 N N . THR B 1 3 ? 45.688 -67.688 -2.264 1 45 3 THR B N 1
ATOM 1667 C CA . THR B 1 3 ? 45.281 -66.438 -1.683 1 45 3 THR B CA 1
ATOM 1668 C C . THR B 1 3 ? 44.312 -65.688 -2.6 1 45 3 THR B C 1
ATOM 1670 O O . THR B 1 3 ? 44.625 -65.438 -3.758 1 45 3 THR B O 1
ATOM 1673 N N . ARG B 1 4 ? 42.969 -65.938 -2.488 1 48.12 4 ARG B N 1
ATOM 1674 C CA . ARG B 1 4 ? 41.875 -65.188 -3.133 1 48.12 4 ARG B CA 1
ATOM 1675 C C . ARG B 1 4 ? 42.031 -63.688 -2.865 1 48.12 4 ARG B C 1
ATOM 1677 O O . ARG B 1 4 ? 42.031 -63.25 -1.71 1 48.12 4 ARG B O 1
ATOM 1684 N N . ARG B 1 5 ? 42.625 -62.875 -3.799 1 45.25 5 ARG B N 1
ATOM 1685 C CA . ARG B 1 5 ? 42.656 -61.406 -3.781 1 45.25 5 ARG B CA 1
ATOM 1686 C C . ARG B 1 5 ? 41.25 -60.844 -3.785 1 45.25 5 ARG B C 1
ATOM 1688 O O . ARG B 1 5 ? 40.469 -61.094 -4.699 1 45.25 5 ARG B O 1
ATOM 1695 N N . ALA B 1 6 ? 40.625 -60.656 -2.605 1 49.84 6 ALA B N 1
ATOM 1696 C CA . ALA B 1 6 ? 39.375 -59.875 -2.469 1 49.84 6 ALA B CA 1
ATOM 1697 C C . ALA B 1 6 ? 39.531 -58.5 -3.076 1 49.84 6 ALA B C 1
ATOM 1699 O O . ALA B 1 6 ? 40.344 -57.688 -2.629 1 49.84 6 ALA B O 1
ATOM 1700 N N . GLN B 1 7 ? 39.281 -58.375 -4.414 1 47.84 7 GLN B N 1
ATOM 1701 C CA . GLN B 1 7 ? 39.125 -57.031 -4.992 1 47.84 7 GLN B CA 1
ATOM 1702 C C . GLN B 1 7 ? 38.094 -56.219 -4.242 1 47.84 7 GLN B C 1
ATOM 1704 O O . GLN B 1 7 ? 36.906 -56.594 -4.215 1 47.84 7 GLN B O 1
ATOM 1709 N N . SER B 1 8 ? 38.438 -55.5 -3.184 1 47.09 8 SER B N 1
ATOM 1710 C CA . SER B 1 8 ? 37.594 -54.469 -2.525 1 47.09 8 SER B CA 1
ATOM 1711 C C . SER B 1 8 ? 37.062 -53.469 -3.527 1 47.09 8 SER B C 1
ATOM 1713 O O . SER B 1 8 ? 37.844 -52.75 -4.16 1 47.09 8 SER B O 1
ATOM 1715 N N . LEU B 1 9 ? 35.969 -53.781 -4.18 1 48.53 9 LEU B N 1
ATOM 1716 C CA . LEU B 1 9 ? 35.25 -52.75 -4.938 1 48.53 9 LEU B CA 1
ATOM 1717 C C . LEU B 1 9 ? 34.906 -51.562 -4.059 1 48.53 9 LEU B C 1
ATOM 1719 O O . LEU B 1 9 ? 34.094 -51.656 -3.141 1 48.53 9 LEU B O 1
ATOM 1723 N N . LEU B 1 10 ? 35.844 -50.625 -3.834 1 48.62 10 LEU B N 1
ATOM 1724 C CA . LEU B 1 10 ? 35.562 -49.312 -3.242 1 48.62 10 LEU B CA 1
ATOM 1725 C C . LEU B 1 10 ? 34.438 -48.594 -4.004 1 48.62 10 LEU B C 1
ATOM 1727 O O . LEU B 1 10 ? 34.625 -48.25 -5.172 1 48.62 10 LEU B O 1
ATOM 1731 N N . PHE B 1 11 ? 33.156 -48.844 -3.646 1 51.44 11 PHE B N 1
ATOM 1732 C CA . PHE B 1 11 ? 32.062 -48 -4.121 1 51.44 11 PHE B CA 1
ATOM 1733 C C . PHE B 1 11 ? 32.281 -46.562 -3.748 1 51.44 11 PHE B C 1
ATOM 1735 O O . PHE B 1 11 ? 32.188 -46.188 -2.572 1 51.44 11 PHE B O 1
ATOM 1742 N N . LEU B 1 12 ? 33.094 -45.812 -4.535 1 47.09 12 LEU B N 1
ATOM 1743 C CA . LEU B 1 12 ? 33.094 -44.375 -4.41 1 47.09 12 LEU B CA 1
ATOM 1744 C C . LEU B 1 12 ? 31.703 -43.781 -4.531 1 47.09 12 LEU B C 1
ATOM 1746 O O . LEU B 1 12 ? 31.109 -43.781 -5.613 1 47.09 12 LEU B O 1
ATOM 1750 N N . LEU B 1 13 ? 30.922 -43.812 -3.465 1 47.75 13 LEU B N 1
ATOM 1751 C CA . LEU B 1 13 ? 29.719 -43 -3.408 1 47.75 13 LEU B CA 1
ATOM 1752 C C . LEU B 1 13 ? 30.031 -41.531 -3.738 1 47.75 13 LEU B C 1
ATOM 1754 O O . LEU B 1 13 ? 30.734 -40.844 -2.988 1 47.75 13 LEU B O 1
ATOM 1758 N N . LEU B 1 14 ? 30.031 -41.125 -5.027 1 47.12 14 LEU B N 1
ATOM 1759 C CA . LEU B 1 14 ? 29.984 -39.719 -5.41 1 47.12 14 LEU B CA 1
ATOM 1760 C C . LEU B 1 14 ? 28.844 -39 -4.707 1 47.12 14 LEU B C 1
ATOM 1762 O O . LEU B 1 14 ? 27.672 -39.188 -5.082 1 47.12 14 LEU B O 1
ATOM 1766 N N . LEU B 1 15 ? 28.922 -38.781 -3.434 1 46.47 15 LEU B N 1
ATOM 1767 C CA . LEU B 1 15 ? 28.031 -37.781 -2.84 1 46.47 15 LEU B CA 1
ATOM 1768 C C . LEU B 1 15 ? 28 -36.5 -3.688 1 46.47 15 LEU B C 1
ATOM 1770 O O . LEU B 1 15 ? 29.016 -35.844 -3.834 1 46.47 15 LEU B O 1
ATOM 1774 N N . GLY B 1 16 ? 27.141 -36.406 -4.691 1 46.66 16 GLY B N 1
ATOM 1775 C CA . GLY B 1 16 ? 26.859 -35.156 -5.367 1 46.66 16 GLY B CA 1
ATOM 1776 C C . GLY B 1 16 ? 26.766 -33.969 -4.418 1 46.66 16 GLY B C 1
ATOM 1777 O O . GLY B 1 16 ? 26.141 -34.062 -3.363 1 46.66 16 GLY B O 1
ATOM 1778 N N . ALA B 1 17 ? 27.75 -33.125 -4.383 1 49.03 17 ALA B N 1
ATOM 1779 C CA . ALA B 1 17 ? 27.734 -31.844 -3.656 1 49.03 17 ALA B CA 1
ATOM 1780 C C . ALA B 1 17 ? 26.406 -31.125 -3.861 1 49.03 17 ALA B C 1
ATOM 1782 O O . ALA B 1 17 ? 25.891 -31.047 -4.984 1 49.03 17 ALA B O 1
ATOM 1783 N N . PRO B 1 18 ? 25.562 -30.906 -2.824 1 48.47 18 PRO B N 1
ATOM 1784 C CA . PRO B 1 18 ? 24.406 -30.031 -3.041 1 48.47 18 PRO B CA 1
ATOM 1785 C C . PRO B 1 18 ? 24.766 -28.766 -3.814 1 48.47 18 PRO B C 1
ATOM 1787 O O . PRO B 1 18 ? 25.891 -28.266 -3.705 1 48.47 18 PRO B O 1
ATOM 1790 N N . SER B 1 19 ? 24.359 -28.609 -5.027 1 46.19 19 SER B N 1
ATOM 1791 C CA . SER B 1 19 ? 24.438 -27.312 -5.711 1 46.19 19 SER B CA 1
ATOM 1792 C C . SER B 1 19 ? 24.172 -26.156 -4.75 1 46.19 19 SER B C 1
ATOM 1794 O O . SER B 1 19 ? 23.047 -25.969 -4.301 1 46.19 19 SER B O 1
ATOM 1796 N N . LEU B 1 20 ? 25.109 -25.875 -3.9 1 44.81 20 LEU B N 1
ATOM 1797 C CA . LEU B 1 20 ? 24.984 -24.578 -3.238 1 44.81 20 LEU B CA 1
ATOM 1798 C C . LEU B 1 20 ? 24.375 -23.531 -4.176 1 44.81 20 LEU B C 1
ATOM 1800 O O . LEU B 1 20 ? 24.984 -23.188 -5.199 1 44.81 20 LEU B O 1
ATOM 1804 N N . ALA B 1 21 ? 23.141 -23.484 -4.395 1 50.31 21 ALA B N 1
ATOM 1805 C CA . ALA B 1 21 ? 22.594 -22.297 -5.051 1 50.31 21 ALA B CA 1
ATOM 1806 C C . ALA B 1 21 ? 23.422 -21.062 -4.723 1 50.31 21 ALA B C 1
ATOM 1808 O O . ALA B 1 21 ? 23.609 -20.719 -3.553 1 50.31 21 ALA B O 1
ATOM 1809 N N . SER B 1 22 ? 24.531 -20.875 -5.355 1 51.69 22 SER B N 1
ATOM 1810 C CA . SER B 1 22 ? 25.406 -19.703 -5.25 1 51.69 22 SER B CA 1
ATOM 1811 C C . SER B 1 22 ? 24.609 -18.438 -4.977 1 51.69 22 SER B C 1
ATOM 1813 O O . SER B 1 22 ? 23.766 -18.031 -5.793 1 51.69 22 SER B O 1
ATOM 1815 N N . VAL B 1 23 ? 24.234 -18.172 -3.746 1 61.94 23 VAL B N 1
ATOM 1816 C CA . VAL B 1 23 ? 23.641 -16.891 -3.361 1 61.94 23 VAL B CA 1
ATOM 1817 C C . VAL B 1 23 ? 24.375 -15.75 -4.062 1 61.94 23 VAL B C 1
ATOM 1819 O O . VAL B 1 23 ? 25.578 -15.555 -3.855 1 61.94 23 VAL B O 1
ATOM 1822 N N . GLN B 1 24 ? 24.062 -15.359 -5.305 1 69.06 24 GLN B N 1
ATOM 1823 C CA . GLN B 1 24 ? 24.688 -14.328 -6.121 1 69.06 24 GLN B CA 1
ATOM 1824 C C . GLN B 1 24 ? 24.578 -12.961 -5.457 1 69.06 24 GLN B C 1
ATOM 1826 O O . GLN B 1 24 ? 23.547 -12.617 -4.891 1 69.06 24 GLN B O 1
ATOM 1831 N N . ASN B 1 25 ? 25.75 -12.328 -5.262 1 85.81 25 ASN B N 1
ATOM 1832 C CA . ASN B 1 25 ? 25.844 -10.945 -4.797 1 85.81 25 ASN B CA 1
ATOM 1833 C C . ASN B 1 25 ? 25.031 -10.008 -5.688 1 85.81 25 ASN B C 1
ATOM 1835 O O . ASN B 1 25 ? 24.969 -10.195 -6.902 1 85.81 25 ASN B O 1
ATOM 1839 N N . LEU B 1 26 ? 24.328 -9.117 -5.004 1 91.31 26 LEU B N 1
ATOM 1840 C CA . LEU B 1 26 ? 23.531 -8.125 -5.73 1 91.31 26 LEU B CA 1
ATOM 1841 C C . LEU B 1 26 ? 24.219 -6.766 -5.715 1 91.31 26 LEU B C 1
ATOM 1843 O O . LEU B 1 26 ? 24.875 -6.406 -4.734 1 91.31 26 LEU B O 1
ATOM 1847 N N . ASN B 1 27 ? 24.188 -6.062 -6.871 1 95.94 27 ASN B N 1
ATOM 1848 C CA . ASN B 1 27 ? 24.5 -4.637 -6.914 1 95.94 27 ASN B CA 1
ATOM 1849 C C . ASN B 1 27 ? 23.25 -3.781 -6.844 1 95.94 27 ASN B C 1
ATOM 1851 O O . ASN B 1 27 ? 22.328 -3.957 -7.645 1 95.94 27 ASN B O 1
ATOM 1855 N N . CYS B 1 28 ? 23.234 -2.844 -5.844 1 96.5 28 CYS B N 1
ATOM 1856 C CA . CYS B 1 28 ? 22.062 -1.997 -5.656 1 96.5 28 CYS B CA 1
ATOM 1857 C C . CYS B 1 28 ? 22.438 -0.521 -5.742 1 96.5 28 CYS B C 1
ATOM 1859 O O . CYS B 1 28 ? 23.578 -0.144 -5.434 1 96.5 28 CYS B O 1
ATOM 1861 N N . HIS B 1 29 ? 21.484 0.28 -6.266 1 96.62 29 HIS B N 1
ATOM 1862 C CA . HIS B 1 29 ? 21.656 1.72 -6.105 1 96.62 29 HIS B CA 1
ATOM 1863 C C . HIS B 1 29 ? 21.688 2.111 -4.633 1 96.62 29 HIS B C 1
ATOM 1865 O O . HIS B 1 29 ? 20.953 1.554 -3.822 1 96.62 29 HIS B O 1
ATOM 1871 N N . LYS B 1 30 ? 22.578 3.039 -4.324 1 96.75 30 LYS B N 1
ATOM 1872 C CA . LYS B 1 30 ? 22.703 3.523 -2.955 1 96.75 30 LYS B CA 1
ATOM 1873 C C . LYS B 1 30 ? 22.578 5.043 -2.895 1 96.75 30 LYS B C 1
ATOM 1875 O O . LYS B 1 30 ? 23.188 5.754 -3.695 1 96.75 30 LYS B O 1
ATOM 1880 N N . GLY B 1 31 ? 21.719 5.535 -1.93 1 95.69 31 GLY B N 1
ATOM 1881 C CA . GLY B 1 31 ? 21.625 6.977 -1.769 1 95.69 31 GLY B CA 1
ATOM 1882 C C . GLY B 1 31 ? 20.562 7.398 -0.778 1 95.69 31 GLY B C 1
ATOM 1883 O O . GLY B 1 31 ? 19.719 6.59 -0.387 1 95.69 31 GLY B O 1
ATOM 1884 N N . VAL B 1 32 ? 20.719 8.602 -0.25 1 95.56 32 VAL B N 1
ATOM 1885 C CA . VAL B 1 32 ? 19.766 9.227 0.663 1 95.56 32 VAL B CA 1
ATOM 1886 C C . VAL B 1 32 ? 19.406 10.625 0.155 1 95.56 32 VAL B C 1
ATOM 1888 O O . VAL B 1 32 ? 20.281 11.359 -0.31 1 95.56 32 VAL B O 1
ATOM 1891 N N . LEU B 1 33 ? 18.125 10.938 0.2 1 93.62 33 LEU B N 1
ATOM 1892 C CA . LEU B 1 33 ? 17.672 12.266 -0.21 1 93.62 33 LEU B CA 1
ATOM 1893 C C . LEU B 1 33 ? 16.625 12.812 0.764 1 93.62 33 LEU B C 1
ATOM 1895 O O . LEU B 1 33 ? 15.695 12.102 1.148 1 93.62 33 LEU B O 1
ATOM 1899 N N . THR B 1 34 ? 16.828 14.008 1.306 1 94.62 34 THR B N 1
ATOM 1900 C CA . THR B 1 34 ? 15.852 14.766 2.084 1 94.62 34 THR B CA 1
ATOM 1901 C C . THR B 1 34 ? 15.672 16.172 1.502 1 94.62 34 THR B C 1
ATOM 1903 O O . THR B 1 34 ? 16.641 16.891 1.29 1 94.62 34 THR B O 1
ATOM 1906 N N . SER B 1 35 ? 14.438 16.531 1.184 1 93.81 35 SER B N 1
ATOM 1907 C CA . SER B 1 35 ? 14.234 17.828 0.574 1 93.81 35 SER B CA 1
ATOM 1908 C C . SER B 1 35 ? 12.828 18.359 0.859 1 93.81 35 SER B C 1
ATOM 1910 O O . SER B 1 35 ? 11.953 17.609 1.292 1 93.81 35 SER B O 1
ATOM 1912 N N . ILE B 1 36 ? 12.633 19.656 0.795 1 94.94 36 ILE B N 1
ATOM 1913 C CA . ILE B 1 36 ? 11.328 20.312 0.738 1 94.94 36 ILE B CA 1
ATOM 1914 C C . ILE B 1 36 ? 11.07 20.828 -0.678 1 94.94 36 ILE B C 1
ATOM 1916 O O . ILE B 1 36 ? 11.875 21.594 -1.226 1 94.94 36 ILE B O 1
ATOM 1920 N N . GLU B 1 37 ? 9.977 20.266 -1.231 1 90.56 37 GLU B N 1
ATOM 1921 C CA . GLU B 1 37 ? 9.672 20.609 -2.617 1 90.56 37 GLU B CA 1
ATOM 1922 C C . GLU B 1 37 ? 8.289 21.25 -2.74 1 90.56 37 GLU B C 1
ATOM 1924 O O . GLU B 1 37 ? 7.391 20.938 -1.953 1 90.56 37 GLU B O 1
ATOM 1929 N N . GLU B 1 38 ? 8.055 22.125 -3.715 1 87.12 38 GLU B N 1
ATOM 1930 C CA . GLU B 1 38 ? 6.73 22.688 -3.984 1 87.12 38 GLU B CA 1
ATOM 1931 C C . GLU B 1 38 ? 5.898 21.75 -4.855 1 87.12 38 GLU B C 1
ATOM 1933 O O . GLU B 1 38 ? 4.719 21.516 -4.578 1 87.12 38 GLU B O 1
ATOM 1938 N N . ASP B 1 39 ? 6.414 21.156 -5.898 1 80.44 39 ASP B N 1
ATOM 1939 C CA . ASP B 1 39 ? 5.762 20.172 -6.758 1 80.44 39 ASP B CA 1
ATOM 1940 C C . ASP B 1 39 ? 6.652 18.953 -6.969 1 80.44 39 ASP B C 1
ATOM 1942 O O . ASP B 1 39 ? 7.359 18.859 -7.977 1 80.44 39 ASP B O 1
ATOM 1946 N N . PRO B 1 40 ? 6.531 18.047 -6.062 1 75.19 40 PRO B N 1
ATOM 1947 C CA . PRO B 1 40 ? 7.492 16.938 -6.129 1 75.19 40 PRO B CA 1
ATOM 1948 C C . PRO B 1 40 ? 7.281 16.047 -7.348 1 75.19 40 PRO B C 1
ATOM 1950 O O . PRO B 1 40 ? 8.203 15.344 -7.777 1 75.19 40 PRO B O 1
ATOM 1953 N N . SER B 1 41 ? 6.07 15.969 -7.875 1 74.56 41 SER B N 1
ATOM 1954 C CA . SER B 1 41 ? 5.832 15.07 -9 1 74.56 41 SER B CA 1
ATOM 1955 C C . SER B 1 41 ? 6.672 15.469 -10.211 1 74.56 41 SER B C 1
ATOM 1957 O O . SER B 1 41 ? 7.102 14.609 -10.984 1 74.56 41 SER B O 1
ATOM 1959 N N . SER B 1 42 ? 6.973 16.688 -10.312 1 69.31 42 SER B N 1
ATOM 1960 C CA . SER B 1 42 ? 7.648 17.156 -11.516 1 69.31 42 SER B CA 1
ATOM 1961 C C . SER B 1 42 ? 9.117 17.453 -11.242 1 69.31 42 SER B C 1
ATOM 1963 O O . SER B 1 42 ? 9.938 17.484 -12.172 1 69.31 42 SER B O 1
ATOM 1965 N N . MET B 1 43 ? 9.391 17.469 -10.008 1 65.56 43 MET B N 1
ATOM 1966 C CA . MET B 1 43 ? 10.703 18.078 -9.789 1 65.56 43 MET B CA 1
ATOM 1967 C C . MET B 1 43 ? 11.625 17.109 -9.047 1 65.56 43 MET B C 1
ATOM 1969 O O . MET B 1 43 ? 12.852 17.281 -9.07 1 65.56 43 MET B O 1
ATOM 1973 N N . PHE B 1 44 ? 10.992 16.219 -8.516 1 73.88 44 PHE B N 1
ATOM 1974 C CA . PHE B 1 44 ? 11.812 15.359 -7.672 1 73.88 44 PHE B CA 1
ATOM 1975 C C . PHE B 1 44 ? 12.539 14.305 -8.508 1 73.88 44 PHE B C 1
ATOM 1977 O O . PHE B 1 44 ? 11.914 13.586 -9.281 1 73.88 44 PHE B O 1
ATOM 1984 N N . ASN B 1 45 ? 13.836 14.336 -8.477 1 78.12 45 ASN B N 1
ATOM 1985 C CA . ASN B 1 45 ? 14.711 13.352 -9.109 1 78.12 45 ASN B CA 1
ATOM 1986 C C . ASN B 1 45 ? 15.391 12.453 -8.078 1 78.12 45 ASN B C 1
ATOM 1988 O O . ASN B 1 45 ? 16.219 12.922 -7.297 1 78.12 45 ASN B O 1
ATOM 1992 N N . TRP B 1 46 ? 15.078 11.234 -8.125 1 82.56 46 TRP B N 1
ATOM 1993 C CA . TRP B 1 46 ? 15.523 10.242 -7.152 1 82.56 46 TRP B CA 1
ATOM 1994 C C . TRP B 1 46 ? 16.734 9.477 -7.668 1 82.56 46 TRP B C 1
ATOM 1996 O O . TRP B 1 46 ? 16.953 8.32 -7.305 1 82.56 46 TRP B O 1
ATOM 2006 N N . THR B 1 47 ? 17.469 9.984 -8.578 1 79.75 47 THR B N 1
ATOM 2007 C CA . THR B 1 47 ? 18.609 9.297 -9.164 1 79.75 47 THR B CA 1
ATOM 2008 C C . THR B 1 47 ? 19.828 9.359 -8.242 1 79.75 47 THR B C 1
ATOM 2010 O O . THR B 1 47 ? 20.062 10.391 -7.602 1 79.75 47 THR B O 1
ATOM 2013 N N . THR B 1 48 ? 20.344 8.156 -8.016 1 81.38 48 THR B N 1
ATOM 2014 C CA . THR B 1 48 ? 21.578 8.086 -7.25 1 81.38 48 THR B CA 1
ATOM 2015 C C . THR B 1 48 ? 22.734 7.574 -8.117 1 81.38 48 THR B C 1
ATOM 2017 O O . THR B 1 48 ? 22.516 6.77 -9.031 1 81.38 48 THR B O 1
ATOM 2020 N N . GLU B 1 49 ? 23.891 8.117 -7.996 1 80.81 49 GLU B N 1
ATOM 2021 C CA . GLU B 1 49 ? 25.047 7.668 -8.773 1 80.81 49 GLU B CA 1
ATOM 2022 C C . GLU B 1 49 ? 25.859 6.637 -7.996 1 80.81 49 GLU B C 1
ATOM 2024 O O . GLU B 1 49 ? 26.75 5.992 -8.555 1 80.81 49 GLU B O 1
ATOM 2029 N N . LYS B 1 50 ? 25.453 6.379 -6.812 1 93.38 50 LYS B N 1
ATOM 2030 C CA . LYS B 1 50 ? 26.234 5.449 -5.996 1 93.38 50 LYS B CA 1
ATOM 2031 C C . LYS B 1 50 ? 25.672 4.039 -6.07 1 93.38 50 LYS B C 1
ATOM 2033 O O . LYS B 1 50 ? 24.453 3.859 -6.258 1 93.38 50 LYS B O 1
ATOM 2038 N N . VAL B 1 51 ? 26.609 3.049 -6.047 1 95.94 51 VAL B N 1
ATOM 2039 C CA . VAL B 1 51 ? 26.25 1.634 -6.09 1 95.94 51 VAL B CA 1
ATOM 2040 C C . VAL B 1 51 ? 26.875 0.904 -4.906 1 95.94 51 VAL B C 1
ATOM 2042 O O . VAL B 1 51 ? 28 1.215 -4.508 1 95.94 51 VAL B O 1
ATOM 2045 N N . GLU B 1 52 ? 26.141 0.014 -4.34 1 95.25 52 GLU B N 1
ATOM 2046 C CA . GLU B 1 52 ? 26.703 -0.834 -3.293 1 95.25 52 GLU B CA 1
ATOM 2047 C C . GLU B 1 52 ? 26.516 -2.312 -3.625 1 95.25 52 GLU B C 1
ATOM 2049 O O . GLU B 1 52 ? 25.5 -2.705 -4.203 1 95.25 52 GLU B O 1
ATOM 2054 N N . ARG B 1 53 ? 27.516 -3.076 -3.219 1 95.31 53 ARG B N 1
ATOM 2055 C CA . ARG B 1 53 ? 27.453 -4.527 -3.354 1 95.31 53 ARG B CA 1
ATOM 2056 C C . ARG B 1 53 ? 26.828 -5.16 -2.115 1 95.31 53 ARG B C 1
ATOM 2058 O O . ARG B 1 53 ? 27.25 -4.887 -0.991 1 95.31 53 ARG B O 1
ATOM 2065 N N . CYS B 1 54 ? 25.828 -5.887 -2.363 1 93.75 54 CYS B N 1
ATOM 2066 C CA . CYS B 1 54 ? 25.094 -6.5 -1.261 1 93.75 54 CYS B CA 1
ATOM 2067 C C . CYS B 1 54 ? 25.469 -7.969 -1.101 1 93.75 54 CYS B C 1
ATOM 2069 O O . CYS B 1 54 ? 25.812 -8.633 -2.078 1 93.75 54 CYS B O 1
ATOM 2071 N N . GLU B 1 55 ? 25.516 -8.461 0.125 1 87.38 55 GLU B N 1
ATOM 2072 C CA . GLU B 1 55 ? 25.844 -9.852 0.418 1 87.38 55 GLU B CA 1
ATOM 2073 C C . GLU B 1 55 ? 24.734 -10.789 -0.055 1 87.38 55 GLU B C 1
ATOM 2075 O O . GLU B 1 55 ? 23.641 -10.336 -0.397 1 87.38 55 GLU B O 1
ATOM 2080 N N . GLY B 1 56 ? 25.016 -12.039 -0.096 1 81.06 56 GLY B N 1
ATOM 2081 C CA . GLY B 1 56 ? 24.031 -13.039 -0.475 1 81.06 56 GLY B CA 1
ATOM 2082 C C . GLY B 1 56 ? 22.812 -13.031 0.409 1 81.06 56 GLY B C 1
ATOM 2083 O O . GLY B 1 56 ? 22.906 -12.852 1.625 1 81.06 56 GLY B O 1
ATOM 2084 N N . GLY B 1 57 ? 21.641 -13.102 -0.172 1 82.81 57 GLY B N 1
ATOM 2085 C CA . GLY B 1 57 ? 20.391 -13.133 0.561 1 82.81 57 GLY B CA 1
ATOM 2086 C C . GLY B 1 57 ? 19.797 -11.75 0.799 1 82.81 57 GLY B C 1
ATOM 2087 O O . GLY B 1 57 ? 18.766 -11.617 1.438 1 82.81 57 GLY B O 1
ATOM 2088 N N . SER B 1 58 ? 20.547 -10.789 0.294 1 90.38 58 SER B N 1
ATOM 2089 C CA . SER B 1 58 ? 20.062 -9.414 0.432 1 90.38 58 SER B CA 1
ATOM 2090 C C . SER B 1 58 ? 19.141 -9.039 -0.714 1 90.38 58 SER B C 1
ATOM 2092 O O . SER B 1 58 ? 19 -9.789 -1.686 1 90.38 58 SER B O 1
ATOM 2094 N N . PHE B 1 59 ? 18.422 -7.938 -0.503 1 92.5 59 PHE B N 1
ATOM 2095 C CA . PHE B 1 59 ? 17.547 -7.34 -1.505 1 92.5 59 PHE B CA 1
ATOM 2096 C C . PHE B 1 59 ? 17.953 -5.895 -1.778 1 92.5 59 PHE B C 1
ATOM 2098 O O . PHE B 1 59 ? 18.578 -5.246 -0.935 1 92.5 59 PHE B O 1
ATOM 2105 N N . CYS B 1 60 ? 17.703 -5.512 -3.029 1 95.12 60 CYS B N 1
ATOM 2106 C CA . CYS B 1 60 ? 17.734 -4.074 -3.283 1 95.12 60 CYS B CA 1
ATOM 2107 C C . CYS B 1 60 ? 16.422 -3.426 -2.844 1 95.12 60 CYS B C 1
ATOM 2109 O O . CYS B 1 60 ? 15.344 -3.957 -3.107 1 95.12 60 CYS B O 1
ATOM 2111 N N . GLN B 1 61 ? 16.562 -2.258 -2.141 1 96.25 61 GLN B N 1
ATOM 2112 C CA . GLN B 1 61 ? 15.352 -1.621 -1.638 1 96.25 61 GLN B CA 1
ATOM 2113 C C . GLN B 1 61 ? 15.383 -0.112 -1.866 1 96.25 61 GLN B C 1
ATOM 2115 O O . GLN B 1 61 ? 16.453 0.501 -1.833 1 96.25 61 GLN B O 1
ATOM 2120 N N . GLU B 1 62 ? 14.273 0.445 -2.191 1 96.31 62 GLU B N 1
ATOM 2121 C CA . GLU B 1 62 ? 14.07 1.891 -2.174 1 96.31 62 GLU B CA 1
ATOM 2122 C C . GLU B 1 62 ? 12.812 2.264 -1.389 1 96.31 62 GLU B C 1
ATOM 2124 O O . GLU B 1 62 ? 11.812 1.549 -1.437 1 96.31 62 GLU B O 1
ATOM 2129 N N . SER B 1 63 ? 12.891 3.303 -0.599 1 96.56 63 SER B N 1
ATOM 2130 C CA . SER B 1 63 ? 11.805 3.74 0.271 1 96.56 63 SER B CA 1
ATOM 2131 C C . SER B 1 63 ? 11.641 5.258 0.232 1 96.56 63 SER B C 1
ATOM 2133 O O . SER B 1 63 ? 12.625 5.988 0.086 1 96.56 63 SER B O 1
ATOM 2135 N N . LEU B 1 64 ? 10.383 5.645 0.398 1 95.88 64 LEU B N 1
ATOM 2136 C CA . LEU B 1 64 ? 10.023 7.051 0.277 1 95.88 64 LEU B CA 1
ATOM 2137 C C . LEU B 1 64 ? 8.945 7.43 1.288 1 95.88 64 LEU B C 1
ATOM 2139 O O . LEU B 1 64 ? 7.988 6.68 1.488 1 95.88 64 LEU B O 1
ATOM 2143 N N . LEU B 1 65 ? 9.109 8.539 1.968 1 96.69 65 LEU B N 1
ATOM 2144 C CA . LEU B 1 65 ? 8.086 9.211 2.771 1 96.69 65 LEU B CA 1
ATOM 2145 C C . LEU B 1 65 ? 7.844 10.625 2.271 1 96.69 65 LEU B C 1
ATOM 2147 O O . LEU B 1 65 ? 8.789 11.398 2.098 1 96.69 65 LEU B O 1
ATOM 2151 N N . MET B 1 66 ? 6.633 10.945 2.016 1 95.62 66 MET B N 1
ATOM 2152 C CA . MET B 1 66 ? 6.266 12.289 1.589 1 95.62 66 MET B CA 1
ATOM 2153 C C . MET B 1 66 ? 5.188 12.875 2.494 1 95.62 66 MET B C 1
ATOM 2155 O O . MET B 1 66 ? 4.199 12.211 2.797 1 95.62 66 MET B O 1
ATOM 2159 N N . VAL B 1 67 ? 5.387 14.07 2.885 1 96.62 67 VAL B N 1
ATOM 2160 C CA . VAL B 1 67 ? 4.422 14.805 3.699 1 96.62 67 VAL B CA 1
ATOM 2161 C C . VAL B 1 67 ? 4.164 16.188 3.078 1 96.62 67 VAL B C 1
ATOM 2163 O O . VAL B 1 67 ? 5.07 17.016 2.994 1 96.62 67 VAL B O 1
ATOM 2166 N N . LYS B 1 68 ? 2.977 16.375 2.705 1 95.62 68 LYS B N 1
ATOM 2167 C CA . LYS B 1 68 ? 2.6 17.656 2.096 1 95.62 68 LYS B CA 1
ATOM 2168 C C . LYS B 1 68 ? 1.758 18.484 3.053 1 95.62 68 LYS B C 1
ATOM 2170 O O . LYS B 1 68 ? 0.826 17.984 3.68 1 95.62 68 LYS B O 1
ATOM 2175 N N . ALA B 1 69 ? 2.012 19.672 3.24 1 96.25 69 ALA B N 1
ATOM 2176 C CA . ALA B 1 69 ? 1.227 20.672 3.943 1 96.25 69 ALA B CA 1
ATOM 2177 C C . ALA B 1 69 ? 1.249 22 3.197 1 96.25 69 ALA B C 1
ATOM 2179 O O . ALA B 1 69 ? 2.314 22.594 2.996 1 96.25 69 ALA B O 1
ATOM 2180 N N . GLY B 1 70 ? 0.063 22.438 2.84 1 93.75 70 GLY B N 1
ATOM 2181 C CA . GLY B 1 70 ? 0.026 23.609 1.981 1 93.75 70 GLY B CA 1
ATOM 2182 C C . GLY B 1 70 ? 0.675 23.375 0.629 1 93.75 70 GLY B C 1
ATOM 2183 O O . GLY B 1 70 ? 0.341 22.422 -0.071 1 93.75 70 GLY B O 1
ATOM 2184 N N . ALA B 1 71 ? 1.61 24.266 0.219 1 92.25 71 ALA B N 1
ATOM 2185 C CA . ALA B 1 71 ? 2.223 24.188 -1.105 1 92.25 71 ALA B CA 1
ATOM 2186 C C . ALA B 1 71 ? 3.512 23.375 -1.068 1 92.25 71 ALA B C 1
ATOM 2188 O O . ALA B 1 71 ? 4.082 23.062 -2.113 1 92.25 71 ALA B O 1
ATOM 2189 N N . LYS B 1 72 ? 3.936 23.078 0.101 1 94.31 72 LYS B N 1
ATOM 2190 C CA . LYS B 1 72 ? 5.246 22.438 0.224 1 94.31 72 LYS B CA 1
ATOM 2191 C C . LYS B 1 72 ? 5.105 20.969 0.557 1 94.31 72 LYS B C 1
ATOM 2193 O O . LYS B 1 72 ? 4.152 20.562 1.219 1 94.31 72 LYS B O 1
ATOM 2198 N N . THR B 1 73 ? 6.031 20.219 0.094 1 94.94 73 THR B N 1
ATOM 2199 C CA . THR B 1 73 ? 6.086 18.781 0.356 1 94.94 73 THR B CA 1
ATOM 2200 C C . THR B 1 73 ? 7.473 18.375 0.838 1 94.94 73 THR B C 1
ATOM 2202 O O . THR B 1 73 ? 8.477 18.688 0.195 1 94.94 73 THR B O 1
ATOM 2205 N N . ALA B 1 74 ? 7.523 17.766 1.962 1 96.5 74 ALA B N 1
ATOM 2206 C CA . ALA B 1 74 ? 8.766 17.125 2.4 1 96.5 74 ALA B CA 1
ATOM 2207 C C . ALA B 1 74 ? 8.938 15.758 1.759 1 96.5 74 ALA B C 1
ATOM 2209 O O . ALA B 1 74 ? 7.992 14.969 1.713 1 96.5 74 ALA B O 1
ATOM 2210 N N . VAL B 1 75 ? 10.125 15.484 1.25 1 95.19 75 VAL B N 1
ATOM 2211 C CA . VAL B 1 75 ? 10.438 14.203 0.622 1 95.19 75 VAL B CA 1
ATOM 2212 C C . VAL B 1 75 ? 11.656 13.578 1.302 1 95.19 75 VAL B C 1
ATOM 2214 O O . VAL B 1 75 ? 12.727 14.188 1.356 1 95.19 75 VAL B O 1
ATOM 2217 N N . LEU B 1 76 ? 11.516 12.453 1.902 1 96.31 76 LEU B N 1
ATOM 2218 C CA . LEU B 1 76 ? 12.602 11.648 2.457 1 96.31 76 LEU B CA 1
ATOM 2219 C C . LEU B 1 76 ? 12.695 10.305 1.752 1 96.31 76 LEU B C 1
ATOM 2221 O O . LEU B 1 76 ? 11.742 9.523 1.758 1 96.31 76 LEU B O 1
ATOM 2225 N N . ALA B 1 77 ? 13.844 10.055 1.146 1 95.5 77 ALA B N 1
ATOM 2226 C CA . ALA B 1 77 ? 13.992 8.867 0.309 1 95.5 77 ALA B CA 1
ATOM 2227 C C . ALA B 1 77 ? 15.344 8.195 0.547 1 95.5 77 ALA B C 1
ATOM 2229 O O . ALA B 1 77 ? 16.344 8.867 0.817 1 95.5 77 ALA B O 1
ATOM 2230 N N . THR B 1 78 ? 15.352 6.895 0.434 1 96.5 78 THR B N 1
ATOM 2231 C CA . THR B 1 78 ? 16.594 6.145 0.588 1 96.5 78 THR B CA 1
ATOM 2232 C C . THR B 1 78 ? 16.609 4.93 -0.333 1 96.5 78 THR B C 1
ATOM 2234 O O . THR B 1 78 ? 15.562 4.344 -0.613 1 96.5 78 THR B O 1
ATOM 2237 N N . LYS B 1 79 ? 17.734 4.613 -0.875 1 96.44 79 LYS B N 1
ATOM 2238 C CA . LYS B 1 79 ? 18 3.412 -1.656 1 96.44 79 LYS B CA 1
ATOM 2239 C C . LYS B 1 79 ? 19.172 2.629 -1.066 1 96.44 79 LYS B C 1
ATOM 2241 O O . LYS B 1 79 ? 20.141 3.219 -0.575 1 96.44 79 LYS B O 1
ATOM 2246 N N . GLY B 1 80 ? 19.094 1.251 -1.148 1 96.25 80 GLY B N 1
ATOM 2247 C CA . GLY B 1 80 ? 20.234 0.464 -0.71 1 96.25 80 GLY B CA 1
ATOM 2248 C C . GLY B 1 80 ? 19.906 -1.007 -0.527 1 96.25 80 GLY B C 1
ATOM 2249 O O . GLY B 1 80 ? 18.891 -1.488 -1.02 1 96.25 80 GLY B O 1
ATOM 2250 N N . CYS B 1 81 ? 20.875 -1.689 0.141 1 95.31 81 CYS B N 1
ATOM 2251 C CA . CYS B 1 81 ? 20.734 -3.107 0.453 1 95.31 81 CYS B CA 1
ATOM 2252 C C . CYS B 1 81 ? 19.891 -3.305 1.704 1 95.31 81 CYS B C 1
ATOM 2254 O O . CYS B 1 81 ? 19.953 -2.504 2.639 1 95.31 81 CYS B O 1
ATOM 2256 N N . ILE B 1 82 ? 19.109 -4.309 1.598 1 93.69 82 ILE B N 1
ATOM 2257 C CA . ILE B 1 82 ? 18.422 -4.719 2.818 1 93.69 82 ILE B CA 1
ATOM 2258 C C . ILE B 1 82 ? 18.594 -6.223 3.021 1 93.69 82 ILE B C 1
ATOM 2260 O O . ILE B 1 82 ? 18.469 -7 2.072 1 93.69 82 ILE B O 1
ATOM 2264 N N . HIS B 1 83 ? 18.938 -6.789 4.172 1 86.94 83 HIS B N 1
ATOM 2265 C CA . HIS B 1 83 ? 19.234 -8.188 4.445 1 86.94 83 HIS B CA 1
ATOM 2266 C C . HIS B 1 83 ? 17.969 -8.984 4.73 1 86.94 83 HIS B C 1
ATOM 2268 O O . HIS B 1 83 ? 17.875 -10.164 4.379 1 86.94 83 HIS B O 1
ATOM 2274 N N . ASP B 1 84 ? 17.109 -8.57 5.438 1 72.88 84 ASP B N 1
ATOM 2275 C CA . ASP B 1 84 ? 15.93 -9.344 5.812 1 72.88 84 ASP B CA 1
ATOM 2276 C C . ASP B 1 84 ? 14.68 -8.805 5.109 1 72.88 84 ASP B C 1
ATOM 2278 O O . ASP B 1 84 ? 13.703 -8.43 5.766 1 72.88 84 ASP B O 1
ATOM 2282 N N . GLY B 1 85 ? 14.859 -8.922 3.682 1 71.19 85 GLY B N 1
ATOM 2283 C CA . GLY B 1 85 ? 13.703 -8.352 3.002 1 71.19 85 GLY B CA 1
ATOM 2284 C C . GLY B 1 85 ? 12.883 -9.391 2.254 1 71.19 85 GLY B C 1
ATOM 2285 O O . GLY B 1 85 ? 13.211 -10.578 2.275 1 71.19 85 GLY B O 1
ATOM 2286 N N . THR B 1 86 ? 11.664 -9.086 2.078 1 80.12 86 THR B N 1
ATOM 2287 C CA . THR B 1 86 ? 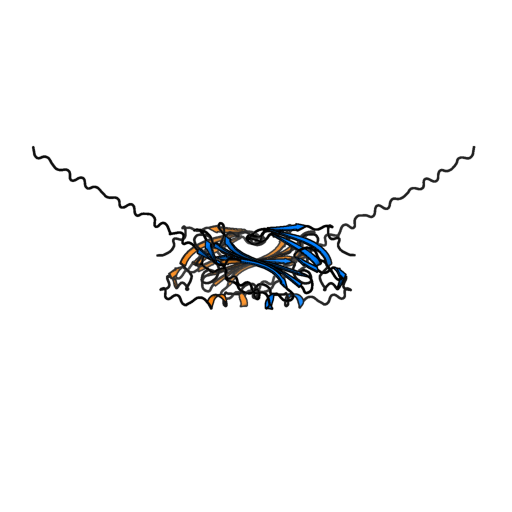10.797 -9.82 1.168 1 80.12 86 THR B CA 1
ATOM 2288 C C . THR B 1 86 ? 10.445 -8.977 -0.053 1 80.12 86 THR B C 1
ATOM 2290 O O . THR B 1 86 ? 10.32 -7.754 0.048 1 80.12 86 THR B O 1
ATOM 2293 N N . GLN B 1 87 ? 10.477 -9.719 -1.153 1 88.56 87 GLN B N 1
ATOM 2294 C CA . GLN B 1 87 ? 10.117 -9 -2.369 1 88.56 87 GLN B CA 1
ATOM 2295 C C . GLN B 1 87 ? 8.656 -8.547 -2.326 1 88.56 87 GLN B C 1
ATOM 2297 O O . GLN B 1 87 ? 7.75 -9.367 -2.24 1 88.56 87 GLN B O 1
ATOM 2302 N N . ALA B 1 88 ? 8.469 -7.254 -2.354 1 94 88 ALA B N 1
ATOM 2303 C CA . ALA B 1 88 ? 7.133 -6.668 -2.34 1 94 88 ALA B CA 1
ATOM 2304 C C . ALA B 1 88 ? 7.188 -5.164 -2.598 1 94 88 ALA B C 1
ATOM 2306 O O . ALA B 1 88 ? 8.242 -4.543 -2.453 1 94 88 ALA B O 1
ATOM 2307 N N . VAL B 1 89 ? 6.078 -4.625 -3.094 1 93.5 89 VAL B N 1
ATOM 2308 C CA . VAL B 1 89 ? 5.887 -3.182 -3.184 1 93.5 89 VAL B CA 1
ATOM 2309 C C . VAL B 1 89 ? 4.723 -2.756 -2.295 1 93.5 89 VAL B C 1
ATOM 2311 O O . VAL B 1 89 ? 3.629 -3.324 -2.379 1 93.5 89 VAL B O 1
ATOM 2314 N N . THR B 1 90 ? 5 -1.818 -1.442 1 94.31 90 THR B N 1
ATOM 2315 C CA . THR B 1 90 ? 3.963 -1.336 -0.537 1 94.31 90 THR B CA 1
ATOM 2316 C C . THR B 1 90 ? 3.768 0.17 -0.689 1 94.31 90 THR B C 1
ATOM 2318 O O . THR B 1 90 ? 4.742 0.921 -0.779 1 94.31 90 THR B O 1
ATOM 2321 N N . TYR B 1 91 ? 2.535 0.518 -0.781 1 93.56 91 TYR B N 1
ATOM 2322 C CA . TYR B 1 91 ? 2.119 1.915 -0.736 1 93.56 91 TYR B CA 1
ATOM 2323 C C . TYR B 1 91 ? 1.116 2.148 0.388 1 93.56 91 TYR B C 1
ATOM 2325 O O . TYR B 1 91 ? 0.182 1.363 0.568 1 93.56 91 TYR B O 1
ATOM 2333 N N . VAL B 1 92 ? 1.35 3.26 1.141 1 95.25 92 VAL B N 1
ATOM 2334 C CA . VAL B 1 92 ? 0.419 3.598 2.213 1 95.25 92 VAL B CA 1
ATOM 2335 C C . VAL B 1 92 ? 0.052 5.078 2.133 1 95.25 92 VAL B C 1
ATOM 2337 O O . VAL B 1 92 ? 0.932 5.938 2.07 1 95.25 92 VAL B O 1
ATOM 2340 N N . GLN B 1 93 ? -1.175 5.336 2.041 1 94 93 GLN B N 1
ATOM 2341 C CA . GLN B 1 93 ? -1.679 6.672 2.324 1 94 93 GLN B CA 1
ATOM 2342 C C . GLN B 1 93 ? -2.053 6.82 3.797 1 94 93 GLN B C 1
ATOM 2344 O O . GLN B 1 93 ? -3.105 6.344 4.227 1 94 93 GLN B O 1
ATOM 2349 N N . HIS B 1 94 ? -1.227 7.543 4.492 1 95.19 94 HIS B N 1
ATOM 2350 C CA . HIS B 1 94 ? -1.402 7.688 5.934 1 95.19 94 HIS B CA 1
ATOM 2351 C C . HIS B 1 94 ? -2.463 8.734 6.258 1 95.19 94 HIS B C 1
ATOM 2353 O O . HIS B 1 94 ? -3.24 8.562 7.199 1 95.19 94 HIS B O 1
ATOM 2359 N N . SER B 1 95 ? -2.373 9.812 5.539 1 93.19 95 SER B N 1
ATOM 2360 C CA . SER B 1 95 ? -3.334 10.906 5.648 1 93.19 95 SER B CA 1
ATOM 2361 C C . SER B 1 95 ? -3.807 11.367 4.277 1 93.19 95 SER B C 1
ATOM 2363 O O . SER B 1 95 ? -3 11.812 3.453 1 93.19 95 SER B O 1
ATOM 2365 N N . PRO B 1 96 ? -5.074 11.242 4.062 1 89.38 96 PRO B N 1
ATOM 2366 C CA . PRO B 1 96 ? -5.613 11.555 2.734 1 89.38 96 PRO B CA 1
ATOM 2367 C C . PRO B 1 96 ? -5.848 13.047 2.525 1 89.38 96 PRO B C 1
ATOM 2369 O O . PRO B 1 96 ? -5.93 13.805 3.496 1 89.38 96 PRO B O 1
ATOM 2372 N N . PRO B 1 97 ? -5.891 13.414 1.269 1 90.31 97 PRO B N 1
ATOM 2373 C CA . PRO B 1 97 ? -6.359 14.773 0.981 1 90.31 97 PRO B CA 1
ATOM 2374 C C . PRO B 1 97 ? -7.844 14.961 1.286 1 90.31 97 PRO B C 1
ATOM 2376 O O . PRO B 1 97 ? -8.594 13.984 1.329 1 90.31 97 PRO B O 1
ATOM 2379 N N . PRO B 1 98 ? -8.234 16.203 1.496 1 91.31 98 PRO B N 1
ATOM 2380 C CA . PRO B 1 98 ? -7.438 17.422 1.428 1 91.31 98 PRO B CA 1
ATOM 2381 C C . PRO B 1 98 ? -6.668 17.703 2.717 1 91.31 98 PRO B C 1
ATOM 2383 O O . PRO B 1 98 ? -6.793 16.953 3.689 1 91.31 98 PRO B O 1
ATOM 2386 N N . GLY B 1 99 ? -5.816 18.797 2.762 1 94.25 99 GLY B N 1
ATOM 2387 C CA . GLY B 1 99 ? -4.988 19.172 3.896 1 94.25 99 GLY B CA 1
ATOM 2388 C C . GLY B 1 99 ? -3.635 18.484 3.902 1 94.25 99 GLY B C 1
ATOM 2389 O O . GLY B 1 99 ? -3.002 18.344 2.854 1 94.25 99 GLY B O 1
ATOM 2390 N N . ILE B 1 100 ? -3.266 18.141 5.09 1 96 100 ILE B N 1
ATOM 2391 C CA . ILE B 1 100 ? -2 17.422 5.18 1 96 100 ILE B CA 1
ATOM 2392 C C . ILE B 1 100 ? -2.139 16.047 4.52 1 96 100 ILE B C 1
ATOM 2394 O O . ILE B 1 100 ? -3.1 15.32 4.777 1 96 100 ILE B O 1
ATOM 2398 N N . ILE B 1 101 ? -1.233 15.812 3.65 1 94.94 101 ILE B N 1
ATOM 2399 C CA . ILE B 1 101 ? -1.188 14.516 2.971 1 94.94 101 ILE B CA 1
ATOM 2400 C C . ILE B 1 101 ? 0.11 13.797 3.326 1 94.94 101 ILE B C 1
ATOM 2402 O O . ILE B 1 101 ? 1.196 14.367 3.223 1 94.94 101 ILE B O 1
ATOM 2406 N N . THR B 1 102 ? 0.003 12.633 3.811 1 95.94 102 THR B N 1
ATOM 2407 C CA . THR B 1 102 ? 1.172 11.812 4.125 1 95.94 102 THR B CA 1
ATOM 2408 C C . THR B 1 102 ? 1.099 10.469 3.412 1 95.94 102 THR B C 1
ATOM 2410 O O . THR B 1 102 ? 0.114 9.734 3.553 1 95.94 102 THR B O 1
ATOM 2413 N N . VAL B 1 103 ? 2.1 10.133 2.594 1 95.31 103 VAL B N 1
ATOM 2414 C CA . VAL B 1 103 ? 2.152 8.867 1.874 1 95.31 103 VAL B CA 1
ATOM 2415 C C . VAL B 1 103 ? 3.541 8.25 2.016 1 95.31 103 VAL B C 1
ATOM 2417 O O . VAL B 1 103 ? 4.527 8.961 2.217 1 95.31 103 VAL B O 1
ATOM 2420 N N . SER B 1 104 ? 3.592 6.941 1.964 1 96.62 104 SER B N 1
ATOM 2421 C CA . SER B 1 104 ? 4.875 6.25 1.956 1 96.62 104 SER B CA 1
ATOM 2422 C C . SER B 1 104 ? 4.895 5.133 0.921 1 96.62 104 SER B C 1
ATOM 2424 O O . SER B 1 104 ? 3.842 4.684 0.466 1 96.62 104 SER B O 1
ATOM 2426 N N . TYR B 1 105 ? 6.09 4.812 0.555 1 94.75 105 TYR B N 1
ATOM 2427 C CA . TYR B 1 105 ? 6.352 3.809 -0.471 1 94.75 105 TYR B CA 1
ATOM 2428 C C . TYR B 1 105 ? 7.609 3.014 -0.144 1 94.75 105 TYR B C 1
ATOM 2430 O O . TYR B 1 105 ? 8.609 3.578 0.301 1 94.75 105 TYR B O 1
ATOM 2438 N N . THR B 1 106 ? 7.543 1.688 -0.33 1 95.88 106 THR B N 1
ATOM 2439 C CA . THR B 1 106 ? 8.711 0.823 -0.217 1 95.88 106 THR B CA 1
ATOM 2440 C C . THR B 1 106 ? 8.672 -0.273 -1.278 1 95.88 106 THR B C 1
ATOM 2442 O O . THR B 1 106 ? 7.633 -0.888 -1.51 1 95.88 106 THR B O 1
ATOM 2445 N N . SER B 1 107 ? 9.781 -0.433 -1.952 1 94.88 107 SER B N 1
ATOM 2446 C CA . SER B 1 107 ? 9.922 -1.513 -2.922 1 94.88 107 SER B CA 1
ATOM 2447 C C . SER B 1 107 ? 11.18 -2.33 -2.66 1 94.88 107 SER B C 1
ATOM 2449 O O . SER B 1 107 ? 12.266 -1.769 -2.492 1 94.88 107 SER B O 1
ATOM 2451 N N . SER B 1 108 ? 11.008 -3.621 -2.562 1 94.5 108 SER B N 1
ATOM 2452 C CA . SER B 1 108 ? 12.117 -4.559 -2.42 1 94.5 108 SER B CA 1
ATOM 2453 C C . SER B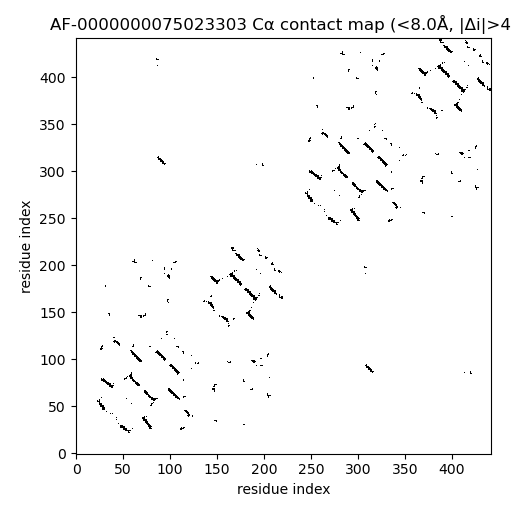 1 108 ? 12.141 -5.566 -3.562 1 94.5 108 SER B C 1
ATOM 2455 O O . SER B 1 108 ? 11.094 -6.09 -3.957 1 94.5 108 SER B O 1
ATOM 2457 N N . CYS B 1 109 ? 13.328 -5.84 -4.066 1 91.56 109 CYS B N 1
ATOM 2458 C CA . CYS B 1 109 ? 13.438 -6.73 -5.215 1 91.56 109 CYS B CA 1
ATOM 2459 C C . CYS B 1 109 ? 14.766 -7.48 -5.199 1 91.56 109 CYS B C 1
ATOM 2461 O O . CYS B 1 109 ? 15.68 -7.117 -4.457 1 91.56 109 CYS B O 1
ATOM 2463 N N . GLU B 1 110 ? 14.875 -8.547 -6.004 1 87.75 110 GLU B N 1
ATOM 2464 C CA . GLU B 1 110 ? 15.992 -9.484 -5.879 1 87.75 110 GLU B CA 1
ATOM 2465 C C . GLU B 1 110 ? 16.953 -9.352 -7.051 1 87.75 110 GLU B C 1
ATOM 2467 O O . GLU B 1 110 ? 17.938 -10.086 -7.137 1 87.75 110 GLU B O 1
ATOM 2472 N N . ASP B 1 111 ? 16.797 -8.438 -7.941 1 87.94 111 ASP B N 1
ATOM 2473 C CA . ASP B 1 111 ? 17.703 -8.25 -9.07 1 87.94 111 ASP B CA 1
ATOM 2474 C C . ASP B 1 111 ? 18.609 -7.035 -8.852 1 87.94 111 ASP B C 1
ATOM 2476 O O . ASP B 1 111 ? 18.203 -6.07 -8.195 1 87.94 111 ASP B O 1
ATOM 2480 N N . SER B 1 112 ? 19.797 -7.16 -9.461 1 91.94 112 SER B N 1
ATOM 2481 C CA . SER B 1 112 ? 20.688 -6.02 -9.375 1 91.94 112 SER B CA 1
ATOM 2482 C C . SER B 1 112 ? 20.078 -4.781 -10.016 1 91.94 112 SER B C 1
ATOM 2484 O O . SER B 1 112 ? 19.453 -4.867 -11.078 1 91.94 112 SER B O 1
ATOM 2486 N N . PHE B 1 113 ? 20.141 -3.611 -9.336 1 94 113 PHE B N 1
ATOM 2487 C CA . PHE B 1 113 ? 19.797 -2.279 -9.82 1 94 113 PHE B CA 1
ATOM 2488 C C . PHE B 1 113 ? 18.281 -2.143 -10 1 94 113 PHE B C 1
ATOM 2490 O O . PHE B 1 113 ? 17.812 -1.207 -10.656 1 94 113 PHE B O 1
ATOM 2497 N N . CYS B 1 114 ? 17.5 -3.123 -9.344 1 91.69 114 CYS B N 1
ATOM 2498 C CA . CYS B 1 114 ? 16.047 -3.07 -9.5 1 91.69 114 CYS B CA 1
ATOM 2499 C C . CYS B 1 114 ? 15.453 -1.927 -8.695 1 91.69 114 CYS B C 1
ATOM 2501 O O . CYS B 1 114 ? 14.312 -1.523 -8.93 1 91.69 114 CYS B O 1
ATOM 2503 N N . ASN B 1 115 ? 16.156 -1.412 -7.695 1 94 115 ASN B N 1
ATOM 2504 C CA . ASN B 1 115 ? 15.695 -0.263 -6.918 1 94 115 ASN B CA 1
ATOM 2505 C C . ASN B 1 115 ? 16.078 1.053 -7.594 1 94 115 ASN B C 1
ATOM 2507 O O . ASN B 1 115 ? 16.641 1.942 -6.957 1 94 115 ASN B O 1
ATOM 2511 N N . GLY B 1 116 ? 15.727 1.19 -8.891 1 93.06 116 GLY B N 1
ATOM 2512 C CA . GLY B 1 116 ? 16.234 2.271 -9.719 1 93.06 116 GLY B CA 1
ATOM 2513 C C . GLY B 1 116 ? 15.172 3.287 -10.094 1 93.06 116 GLY B C 1
ATOM 2514 O O . GLY B 1 116 ? 15.273 3.949 -11.125 1 93.06 116 GLY B O 1
ATOM 2515 N N . ARG B 1 117 ? 14.156 3.441 -9.273 1 89.94 117 ARG B N 1
ATOM 2516 C CA . ARG B 1 117 ? 13.133 4.438 -9.586 1 89.94 117 ARG B CA 1
ATOM 2517 C C . ARG B 1 117 ? 13.734 5.84 -9.617 1 89.94 117 ARG B C 1
ATOM 2519 O O . ARG B 1 117 ? 14.516 6.207 -8.742 1 89.94 117 ARG B O 1
ATOM 2526 N N . THR B 1 118 ? 13.258 6.664 -10.594 1 88 118 THR B N 1
ATOM 2527 C CA . THR B 1 118 ? 13.898 7.961 -10.758 1 88 118 THR B CA 1
ATOM 2528 C C . THR B 1 118 ? 12.914 9.094 -10.469 1 88 118 THR B C 1
ATOM 2530 O O . THR B 1 118 ? 13.32 10.242 -10.266 1 88 118 THR B O 1
ATOM 2533 N N . ASP B 1 119 ? 11.594 8.773 -10.422 1 83.19 119 ASP B N 1
ATOM 2534 C CA . ASP B 1 119 ? 10.617 9.828 -10.195 1 83.19 119 ASP B CA 1
ATOM 2535 C C . ASP B 1 119 ? 9.469 9.336 -9.312 1 83.19 119 ASP B C 1
ATOM 2537 O O . ASP B 1 119 ? 9.43 8.164 -8.945 1 83.19 119 ASP B O 1
ATOM 2541 N N . LEU B 1 120 ? 8.609 10.367 -9.008 1 78.88 120 LEU B N 1
ATOM 2542 C CA . LEU B 1 120 ? 7.535 10.086 -8.062 1 78.88 120 LEU B CA 1
ATOM 2543 C C . LEU B 1 120 ? 6.184 10.102 -8.766 1 78.88 120 LEU B C 1
ATOM 2545 O O . LEU B 1 120 ? 5.141 10.031 -8.109 1 78.88 120 LEU B O 1
ATOM 2549 N N . GLN B 1 121 ? 6.109 10.156 -10 1 73.81 121 GLN B N 1
ATOM 2550 C CA . GLN B 1 121 ? 4.879 10.406 -10.742 1 73.81 121 GLN B CA 1
ATOM 2551 C C . GLN B 1 121 ? 3.814 9.359 -10.422 1 73.81 121 GLN B C 1
ATOM 2553 O O . GLN B 1 121 ? 2.648 9.703 -10.211 1 73.81 121 GLN B O 1
ATOM 2558 N N . GLU B 1 122 ? 4.266 8.156 -10.258 1 71.69 122 GLU B N 1
ATOM 2559 C CA . GLU B 1 122 ? 3.287 7.098 -10.031 1 71.69 122 GLU B CA 1
ATOM 2560 C C . GLU B 1 122 ? 2.91 7 -8.562 1 71.69 122 GLU B C 1
ATOM 2562 O O . GLU B 1 122 ? 1.884 6.41 -8.211 1 71.69 122 GLU B O 1
ATOM 2567 N N . LEU B 1 123 ? 3.701 7.594 -7.754 1 73.81 123 LEU B N 1
ATOM 2568 C CA . LEU B 1 123 ? 3.518 7.449 -6.312 1 73.81 123 LEU B CA 1
ATOM 2569 C C . LEU B 1 123 ? 2.721 8.617 -5.746 1 73.81 123 LEU B C 1
ATOM 2571 O O . LEU B 1 123 ? 2.074 8.492 -4.707 1 73.81 123 LEU B O 1
ATOM 2575 N N . TRP B 1 124 ? 2.99 9.641 -6.449 1 66.88 124 TRP B N 1
ATOM 2576 C CA . TRP B 1 124 ? 2.307 10.836 -5.98 1 66.88 124 TRP B CA 1
ATOM 2577 C C . TRP B 1 124 ? 1.125 11.18 -6.879 1 66.88 124 TRP B C 1
ATOM 2579 O O . TRP B 1 124 ? 1.309 11.672 -7.996 1 66.88 124 TRP B O 1
ATOM 2589 N N . ARG B 1 125 ? 0.119 10.461 -6.586 1 56.53 125 ARG B N 1
ATOM 2590 C CA . ARG B 1 125 ? -1.073 10.852 -7.328 1 56.53 125 ARG B CA 1
ATOM 2591 C C . ARG B 1 125 ? -1.888 11.883 -6.559 1 56.53 125 ARG B C 1
ATOM 2593 O O . ARG B 1 125 ? -2.719 11.531 -5.723 1 56.53 125 ARG B O 1
ATOM 2600 N N . PRO B 1 126 ? -1.295 12.984 -6.43 1 48.34 126 PRO B N 1
ATOM 2601 C CA . PRO B 1 126 ? -2.137 13.961 -5.73 1 48.34 126 PRO B CA 1
ATOM 2602 C C . PRO B 1 126 ? -3.615 13.812 -6.078 1 48.34 126 PRO B C 1
ATOM 2604 O O . PRO B 1 126 ? -3.957 13.344 -7.164 1 48.34 126 PRO B O 1
ATOM 2607 N N . ALA B 1 127 ? -4.465 13.648 -5.141 1 45.03 127 ALA B N 1
ATOM 2608 C CA . ALA B 1 127 ? -5.926 13.602 -5.137 1 45.03 127 ALA B CA 1
ATOM 2609 C C . ALA B 1 127 ? -6.504 14.398 -6.305 1 45.03 127 ALA B C 1
ATOM 2611 O O . ALA B 1 127 ? -6.707 15.609 -6.195 1 45.03 127 ALA B O 1
ATOM 2612 N N . GLU B 1 128 ? -5.887 14.641 -7.383 1 39.91 128 GLU B N 1
ATOM 2613 C CA . GLU B 1 128 ? -6.93 15.266 -8.195 1 39.91 128 GLU B CA 1
ATOM 2614 C C . GLU B 1 128 ? -8.273 14.586 -7.969 1 39.91 128 GLU B C 1
ATOM 2616 O O . GLU B 1 128 ? -9.32 15.234 -8 1 39.91 128 GLU B O 1
ATOM 2621 N N . THR B 1 129 ? -8.234 13.297 -7.988 1 37.44 129 THR B N 1
ATOM 2622 C CA . THR B 1 129 ? -9.484 12.586 -8.234 1 37.44 129 THR B CA 1
ATOM 2623 C C . THR B 1 129 ? -10.414 12.695 -7.031 1 37.44 129 THR B C 1
ATOM 2625 O O . THR B 1 129 ? -11.633 12.633 -7.176 1 37.44 129 THR B O 1
ATOM 2628 N N . LEU B 1 130 ? -9.906 12.594 -5.777 1 39.97 130 LEU B N 1
ATOM 2629 C CA . LEU B 1 130 ? -10.992 12.531 -4.801 1 39.97 130 LEU B CA 1
ATOM 2630 C C . LEU B 1 130 ? -11.625 13.906 -4.605 1 39.97 130 LEU B C 1
ATOM 2632 O O . LEU B 1 130 ? -12.516 14.062 -3.766 1 39.97 130 LEU B O 1
ATOM 2636 N N . GLU B 1 131 ? -11 14.859 -5.055 1 38.88 131 GLU B N 1
ATOM 2637 C CA . GLU B 1 131 ? -11.594 16.188 -4.93 1 38.88 131 GLU B CA 1
ATOM 2638 C C . GLU B 1 131 ? -13.008 16.219 -5.508 1 38.88 131 GLU B C 1
ATOM 2640 O O . GLU B 1 131 ? -13.773 17.141 -5.242 1 38.88 131 GLU B O 1
ATOM 2645 N N . ALA B 1 132 ? -13.141 15.539 -6.652 1 36.94 132 ALA B N 1
ATOM 2646 C CA . ALA B 1 132 ? -14.32 15.836 -7.461 1 36.94 132 ALA B CA 1
ATOM 2647 C C . ALA B 1 132 ? -15.602 15.633 -6.656 1 36.94 132 ALA B C 1
ATOM 2649 O O . ALA B 1 132 ? -16.672 16.125 -7.035 1 36.94 132 ALA B O 1
ATOM 2650 N N . SER B 1 133 ? -15.719 14.484 -5.941 1 37.31 133 SER B N 1
ATOM 2651 C CA . SER B 1 133 ? -17.125 14.25 -5.633 1 37.31 133 SER B CA 1
ATOM 2652 C C . SER B 1 133 ? -17.562 15.031 -4.395 1 37.31 133 SER B C 1
ATOM 2654 O O . SER B 1 133 ? -18.688 14.883 -3.916 1 37.31 133 SER B O 1
ATOM 2656 N N . ARG B 1 134 ? -16.516 15.617 -3.693 1 43.69 134 ARG B N 1
ATOM 2657 C CA . ARG B 1 134 ? -17.203 16.047 -2.48 1 43.69 134 ARG B CA 1
ATOM 2658 C C . ARG B 1 134 ? -17.797 17.453 -2.654 1 43.69 134 ARG B C 1
ATOM 2660 O O . ARG B 1 134 ? -17.188 18.312 -3.289 1 43.69 134 ARG B O 1
ATOM 2667 N N . ALA B 1 135 ? -19.078 17.609 -2.422 1 43.12 135 ALA B N 1
ATOM 2668 C CA . ALA B 1 135 ? -19.953 18.781 -2.451 1 43.12 135 ALA B CA 1
ATOM 2669 C C . ALA B 1 135 ? -19.312 19.953 -1.728 1 43.12 135 ALA B C 1
ATOM 2671 O O . ALA B 1 135 ? -18.641 19.781 -0.708 1 43.12 135 ALA B O 1
ATOM 2672 N N . PRO B 1 136 ? -19.141 21.047 -2.383 1 44.34 136 PRO B N 1
ATOM 2673 C CA . PRO B 1 136 ? -18.75 22.297 -1.713 1 44.34 136 PRO B CA 1
ATOM 2674 C C . PRO B 1 136 ? -19.438 22.469 -0.358 1 44.34 136 PRO B C 1
ATOM 2676 O O . PRO B 1 136 ? -20.672 22.406 -0.272 1 44.34 136 PRO B O 1
ATOM 2679 N N . SER B 1 137 ? -18.938 21.859 0.696 1 50.84 137 SER B N 1
ATOM 2680 C CA . SER B 1 137 ? -19.656 22.172 1.932 1 50.84 137 SER B CA 1
ATOM 2681 C C . SER B 1 137 ? -19.641 23.656 2.221 1 50.84 137 SER B C 1
ATOM 2683 O O . SER B 1 137 ? -18.641 24.344 1.968 1 50.84 137 SER B O 1
ATOM 2685 N N . THR B 1 138 ? -20.719 24.266 2.221 1 54.16 138 THR B N 1
ATOM 2686 C CA . THR B 1 138 ? -21.094 25.625 2.578 1 54.16 138 THR B CA 1
ATOM 2687 C C . THR B 1 138 ? -20.469 26.031 3.912 1 54.16 138 THR B C 1
ATOM 2689 O O . THR B 1 138 ? -20.781 27.094 4.457 1 54.16 138 THR B O 1
ATOM 2692 N N . SER B 1 139 ? -19.734 25.141 4.496 1 61.09 139 SER B N 1
ATOM 2693 C CA . SER B 1 139 ? -19.344 25.578 5.832 1 61.09 139 SER B CA 1
ATOM 2694 C C . SER B 1 139 ? -18.172 26.562 5.766 1 61.09 139 SER B C 1
ATOM 2696 O O . SER B 1 139 ? -17.375 26.516 4.832 1 61.09 139 SER B O 1
ATOM 2698 N N . VAL B 1 140 ? -18.25 27.656 6.418 1 66.25 140 VAL B N 1
ATOM 2699 C CA . VAL B 1 140 ? -17.219 28.672 6.582 1 66.25 140 VAL B CA 1
ATOM 2700 C C . VAL B 1 140 ? -15.883 28 6.918 1 66.25 140 VAL B C 1
ATOM 2702 O O . VAL B 1 140 ? -15.789 27.234 7.883 1 66.25 140 VAL B O 1
ATOM 2705 N N . PRO B 1 141 ? -14.914 28.156 6.051 1 77.62 141 PRO B N 1
ATOM 2706 C CA . PRO B 1 141 ? -13.609 27.531 6.312 1 77.62 141 PRO B CA 1
ATOM 2707 C C . PRO B 1 141 ? -12.969 28.031 7.605 1 77.62 141 PRO B C 1
ATOM 2709 O O . PRO B 1 141 ? -13.078 29.219 7.934 1 77.62 141 PRO B O 1
ATOM 2712 N N . PHE B 1 142 ? -12.539 27.219 8.477 1 89.56 142 PHE B N 1
ATOM 2713 C CA . PHE B 1 142 ? -11.672 27.625 9.578 1 89.56 142 PHE B CA 1
ATOM 2714 C C . PHE B 1 142 ? -10.219 27.672 9.141 1 89.56 142 PHE B C 1
ATOM 2716 O O . PHE B 1 142 ? -9.898 27.344 7.996 1 89.56 142 PHE B O 1
ATOM 2723 N N . TYR B 1 143 ? -9.32 28.328 9.977 1 96 143 TYR B N 1
ATOM 2724 C CA . TYR B 1 143 ? -7.938 28.594 9.609 1 96 143 TYR B CA 1
ATOM 2725 C C . TYR B 1 143 ? -6.973 27.828 10.5 1 96 143 TYR B C 1
ATOM 2727 O O . TYR B 1 143 ? -7.23 27.625 11.688 1 96 143 TYR B O 1
ATOM 2735 N N . CYS B 1 144 ? -5.887 27.344 9.859 1 96.56 144 CYS B N 1
ATOM 2736 C CA . CYS B 1 144 ? -4.844 26.656 10.602 1 96.56 144 CYS B CA 1
ATOM 2737 C C . CYS B 1 144 ? -3.463 27.156 10.203 1 96.56 144 CYS B C 1
ATOM 2739 O O . CYS B 1 144 ? -3.23 27.484 9.031 1 96.56 144 CYS B O 1
ATOM 2741 N N . PRO B 1 145 ? -2.533 27.281 11.234 1 97.25 145 PRO B N 1
ATOM 2742 C CA . PRO B 1 145 ? -1.14 27.422 10.812 1 97.25 145 PRO B CA 1
ATOM 2743 C C . PRO B 1 145 ? -0.691 26.297 9.875 1 97.25 145 PRO B C 1
ATOM 2745 O O . PRO B 1 145 ? -1.043 25.141 10.086 1 97.25 145 PRO B O 1
ATOM 2748 N N . THR B 1 146 ? -0.016 26.641 8.773 1 97.75 146 THR B N 1
ATOM 2749 C CA . THR B 1 146 ? 0.344 25.656 7.766 1 97.75 146 THR B CA 1
ATOM 2750 C C . THR B 1 146 ? 1.842 25.703 7.473 1 97.75 146 THR B C 1
ATOM 2752 O O . THR B 1 146 ? 2.385 26.75 7.145 1 97.75 146 THR B O 1
ATOM 2755 N N . CYS B 1 147 ? 2.438 24.469 7.703 1 97.94 147 CYS B N 1
ATOM 2756 C CA . CYS B 1 147 ? 3.887 24.406 7.547 1 97.94 147 CYS B CA 1
ATOM 2757 C C . CYS B 1 147 ? 4.367 22.969 7.488 1 97.94 147 CYS B C 1
ATOM 2759 O O . CYS B 1 147 ? 3.83 22.094 8.18 1 97.94 147 CYS B O 1
ATOM 2761 N N . VAL B 1 148 ? 5.316 22.719 6.574 1 98.06 148 VAL B N 1
ATOM 2762 C CA . VAL B 1 148 ? 6.145 21.531 6.668 1 98.06 148 VAL B CA 1
ATOM 2763 C C . VAL B 1 148 ? 7.613 21.891 6.469 1 98.06 148 VAL B C 1
ATOM 2765 O O . VAL B 1 148 ? 7.957 22.609 5.523 1 98.06 148 VAL B O 1
ATOM 2768 N N . ALA B 1 149 ? 8.469 21.422 7.348 1 98.06 149 ALA B N 1
ATOM 2769 C CA . ALA B 1 149 ? 9.867 21.828 7.297 1 98.06 149 ALA B CA 1
ATOM 2770 C C . ALA B 1 149 ? 10.781 20.719 7.82 1 98.06 149 ALA B C 1
ATOM 2772 O O . ALA B 1 149 ? 10.383 19.938 8.68 1 98.06 149 ALA B O 1
ATOM 2773 N N . LEU B 1 150 ? 11.938 20.641 7.152 1 97.62 150 LEU B N 1
ATOM 2774 C CA . LEU B 1 150 ? 13.016 19.938 7.82 1 97.62 150 LEU B CA 1
ATOM 2775 C C . LEU B 1 150 ? 13.531 20.719 9.023 1 97.62 150 LEU B C 1
ATOM 2777 O O . LEU B 1 150 ? 14.031 21.828 8.875 1 97.62 150 LEU B O 1
ATOM 2781 N N . GLY B 1 151 ? 13.367 20.188 10.156 1 96.69 151 GLY B N 1
ATOM 2782 C CA . GLY B 1 151 ? 13.578 20.969 11.367 1 96.69 151 GLY B CA 1
ATOM 2783 C C . GLY B 1 151 ? 12.336 21.703 11.836 1 96.69 151 GLY B C 1
ATOM 2784 O O . GLY B 1 151 ? 11.242 21.141 11.859 1 96.69 151 GLY B O 1
ATOM 2785 N N . THR B 1 152 ? 12.5 22.938 12.234 1 96.25 152 THR B N 1
ATOM 2786 C CA . THR B 1 152 ? 11.406 23.703 12.828 1 96.25 152 THR B CA 1
ATOM 2787 C C . THR B 1 152 ? 10.789 24.656 11.812 1 96.25 152 THR B C 1
ATOM 2789 O O . THR B 1 152 ? 11.5 25.234 10.984 1 96.25 152 THR B O 1
ATOM 2792 N N . CYS B 1 153 ? 9.531 24.75 11.875 1 97 153 CYS B N 1
ATOM 2793 C CA . CYS B 1 153 ? 8.844 25.75 11.055 1 97 153 CYS B CA 1
ATOM 2794 C C . CYS B 1 153 ? 9.195 27.156 11.508 1 97 153 CYS B C 1
ATOM 2796 O O . CYS B 1 153 ? 8.852 27.562 12.617 1 97 153 CYS B O 1
ATOM 2798 N N . LEU B 1 154 ? 9.859 27.891 10.641 1 94.94 154 LEU B N 1
ATOM 2799 C CA . LEU B 1 154 ? 10.188 29.281 10.969 1 94.94 154 LEU B CA 1
ATOM 2800 C C . LEU B 1 154 ? 8.969 30.188 10.805 1 94.94 154 LEU B C 1
ATOM 2802 O O . LEU B 1 154 ? 8.773 31.125 11.586 1 94.94 154 LEU B O 1
ATOM 2806 N N . THR B 1 155 ? 8.195 29.906 9.742 1 95.56 155 THR B N 1
ATOM 2807 C CA . THR B 1 155 ? 6.93 30.578 9.477 1 95.56 155 THR B CA 1
ATOM 2808 C C . THR B 1 155 ? 5.82 29.578 9.203 1 95.56 155 THR B C 1
ATOM 2810 O O . THR B 1 155 ? 6.039 28.562 8.523 1 95.56 155 THR B O 1
ATOM 2813 N N . ALA B 1 156 ? 4.727 29.844 9.766 1 97.31 156 ALA B N 1
ATOM 2814 C CA . ALA B 1 156 ? 3.531 29.047 9.539 1 97.31 156 ALA B CA 1
ATOM 2815 C C . ALA B 1 156 ? 2.299 29.922 9.367 1 97.31 156 ALA B C 1
ATOM 2817 O O . ALA B 1 156 ? 1.55 30.156 10.32 1 97.31 156 ALA B O 1
ATOM 2818 N N . PRO B 1 157 ? 2.137 30.406 8.164 1 97.38 157 PRO B N 1
ATOM 2819 C CA . PRO B 1 157 ? 0.985 31.281 7.965 1 97.38 157 PRO B CA 1
ATOM 2820 C C . PRO B 1 157 ? -0.348 30.578 8.195 1 97.38 157 PRO B C 1
ATOM 2822 O O . PRO B 1 157 ? -0.479 29.391 7.898 1 97.38 157 PRO B O 1
ATOM 2825 N N . SER B 1 158 ? -1.286 31.312 8.75 1 96.81 158 SER B N 1
ATOM 2826 C CA . SER B 1 158 ? -2.645 30.797 8.891 1 96.81 158 SER B CA 1
ATOM 2827 C C . SER B 1 158 ? -3.363 30.766 7.543 1 96.81 158 SER B C 1
ATOM 2829 O O . SER B 1 158 ? -3.561 31.812 6.922 1 96.81 158 SER B O 1
ATOM 2831 N N . LEU B 1 159 ? -3.75 29.594 7.055 1 96.25 159 LEU B N 1
ATOM 2832 C CA . LEU B 1 159 ? -4.398 29.453 5.758 1 96.25 159 LEU B CA 1
ATOM 2833 C C . LEU B 1 159 ? -5.793 28.859 5.91 1 96.25 159 LEU B C 1
ATOM 2835 O O . LEU B 1 159 ? -6.047 28.094 6.844 1 96.25 159 LEU B O 1
ATOM 2839 N N . PRO B 1 160 ? -6.723 29.281 4.988 1 94.5 160 PRO B N 1
ATOM 2840 C CA . PRO B 1 160 ? -8.055 28.672 5.055 1 94.5 160 PRO B CA 1
ATOM 2841 C C . PRO B 1 160 ? -8.039 27.172 4.824 1 94.5 160 PRO B C 1
ATOM 2843 O O . PRO B 1 160 ? -7.352 26.688 3.918 1 94.5 160 PRO B O 1
ATOM 2846 N N . CYS B 1 161 ? -8.82 26.453 5.605 1 94.94 161 CYS B N 1
ATOM 2847 C CA . CYS B 1 161 ? -8.875 25 5.508 1 94.94 161 CYS B CA 1
ATOM 2848 C C . CYS B 1 161 ? -9.883 24.562 4.453 1 94.94 161 CYS B C 1
ATOM 2850 O O . CYS B 1 161 ? -10.977 25.125 4.355 1 94.94 161 CYS B O 1
ATOM 2852 N N . PRO B 1 162 ? -9.398 23.625 3.584 1 91.81 162 PRO B N 1
ATOM 2853 C CA . PRO B 1 162 ? -10.344 23.078 2.607 1 91.81 162 PRO B CA 1
ATOM 2854 C C . PRO B 1 162 ? -11.531 22.391 3.266 1 91.81 162 PRO B C 1
ATOM 2856 O O . PRO B 1 162 ? -11.469 22.016 4.441 1 91.81 162 PRO B O 1
ATOM 2859 N N . ASN B 1 163 ? -12.469 22.203 2.379 1 86.31 163 ASN B N 1
ATOM 2860 C CA . ASN B 1 163 ? -13.633 21.453 2.838 1 86.31 163 ASN B CA 1
ATOM 2861 C C . ASN B 1 163 ? -13.266 20.031 3.232 1 86.31 163 ASN B C 1
ATOM 2863 O O . ASN B 1 163 ? -12.336 19.453 2.672 1 86.31 163 ASN B O 1
ATOM 2867 N N . ASP B 1 164 ? -13.859 19.359 4.293 1 82.88 164 ASP B N 1
ATOM 2868 C CA . ASP B 1 164 ? -13.727 17.969 4.73 1 82.88 164 ASP B CA 1
ATOM 2869 C C . ASP B 1 164 ? -12.586 17.828 5.734 1 82.88 164 ASP B C 1
ATOM 2871 O O . ASP B 1 164 ? -12.25 16.703 6.137 1 82.88 164 ASP B O 1
ATOM 2875 N N . THR B 1 165 ? -11.898 18.953 5.91 1 90.5 165 THR B N 1
ATOM 2876 C CA . THR B 1 165 ? -11.023 18.953 7.074 1 90.5 165 THR B CA 1
ATOM 2877 C C . THR B 1 165 ? -11.766 19.422 8.32 1 90.5 165 THR B C 1
ATOM 2879 O O . THR B 1 165 ? -12.672 20.25 8.234 1 90.5 165 THR B O 1
ATOM 2882 N N . THR B 1 166 ? -11.328 18.922 9.484 1 87.31 166 THR B N 1
ATOM 2883 C CA . THR B 1 166 ? -12.172 19.156 10.648 1 87.31 166 THR B CA 1
ATOM 2884 C C . THR B 1 166 ? -11.352 19.734 11.797 1 87.31 166 THR B C 1
ATOM 2886 O O . THR B 1 166 ? -11.906 20.203 12.797 1 87.31 166 THR B O 1
ATOM 2889 N N . GLN B 1 167 ? -10.031 19.75 11.68 1 90.94 167 GLN B N 1
ATOM 2890 C CA . GLN B 1 167 ? -9.203 20.25 12.773 1 90.94 167 GLN B CA 1
ATOM 2891 C C . GLN B 1 167 ? -7.809 20.641 12.273 1 90.94 167 GLN B C 1
ATOM 2893 O O . GLN B 1 167 ? -7.438 20.328 11.141 1 90.94 167 GLN B O 1
ATOM 2898 N N . CYS B 1 168 ? -7.133 21.375 13.234 1 94.38 168 CYS B N 1
ATOM 2899 C CA . CYS B 1 168 ? -5.73 21.688 12.992 1 94.38 168 CYS B CA 1
ATOM 2900 C C . CYS B 1 168 ? -4.82 20.625 13.594 1 94.38 168 CYS B C 1
ATOM 2902 O O . CYS B 1 168 ? -5.082 20.125 14.688 1 94.38 168 CYS B O 1
ATOM 2904 N N . TYR B 1 169 ? -3.848 20.375 12.82 1 95.69 169 TYR B N 1
ATOM 2905 C CA . TYR B 1 169 ? -2.816 19.453 13.273 1 95.69 169 TYR B CA 1
ATOM 2906 C C . TYR B 1 169 ? -1.493 20.172 13.492 1 95.69 169 TYR B C 1
ATOM 2908 O O . TYR B 1 169 ? -1.121 21.047 12.711 1 95.69 169 TYR B O 1
ATOM 2916 N N . GLN B 1 170 ? -0.811 19.766 14.555 1 95.62 170 GLN B N 1
ATOM 2917 C CA . GLN B 1 170 ? 0.57 20.156 14.805 1 95.62 170 GLN B CA 1
ATOM 2918 C C . GLN B 1 170 ? 1.374 19.016 15.398 1 95.62 170 GLN B C 1
ATOM 2920 O O . GLN B 1 170 ? 1.016 18.469 16.453 1 95.62 170 GLN B O 1
ATOM 2925 N N . GLY B 1 171 ? 2.438 18.672 14.688 1 96.12 171 GLY B N 1
ATOM 2926 C CA . GLY B 1 171 ? 3.238 17.578 15.195 1 96.12 171 GLY B CA 1
ATOM 2927 C C . GLY B 1 171 ? 4.648 17.562 14.633 1 96.12 171 GLY B C 1
ATOM 2928 O O . GLY B 1 171 ? 5 18.391 13.797 1 96.12 171 GLY B O 1
ATOM 2929 N N . ARG B 1 172 ? 5.422 16.688 15.266 1 96.69 172 ARG B N 1
ATOM 2930 C CA . ARG B 1 172 ? 6.785 16.422 14.82 1 96.69 172 ARG B CA 1
ATOM 2931 C C . ARG B 1 172 ? 6.965 14.953 14.469 1 96.69 172 ARG B C 1
ATOM 2933 O O . ARG B 1 172 ? 6.484 14.07 15.18 1 96.69 172 ARG B O 1
ATOM 2940 N N . LEU B 1 173 ? 7.562 14.734 13.328 1 98.31 173 LEU B N 1
ATOM 2941 C CA . LEU B 1 173 ? 7.922 13.391 12.914 1 98.31 173 LEU B CA 1
ATOM 2942 C C . LEU B 1 173 ? 9.43 13.18 12.992 1 98.31 173 LEU B C 1
ATOM 2944 O O . LEU B 1 173 ? 10.188 13.805 12.25 1 98.31 173 LEU B O 1
ATOM 2948 N N . GLN B 1 174 ? 9.852 12.383 13.898 1 98.44 174 GLN B N 1
ATOM 2949 C CA . GLN B 1 174 ? 11.258 11.992 13.969 1 98.44 174 GLN B CA 1
ATOM 2950 C C . GLN B 1 174 ? 11.531 10.766 13.102 1 98.44 174 GLN B C 1
ATOM 2952 O O . GLN B 1 174 ? 10.938 9.711 13.305 1 98.44 174 GLN B O 1
ATOM 2957 N N . ILE B 1 175 ? 12.391 10.898 12.117 1 98.69 175 ILE B N 1
ATOM 2958 C CA . ILE B 1 175 ? 12.641 9.844 11.148 1 98.69 175 ILE B CA 1
ATOM 2959 C C . ILE B 1 175 ? 14.078 9.352 11.266 1 98.69 175 ILE B C 1
ATOM 2961 O O . ILE B 1 175 ? 15.023 10.133 11.148 1 98.69 175 ILE B O 1
ATOM 2965 N N . THR B 1 176 ? 14.219 8.094 11.5 1 98.5 176 THR B N 1
ATOM 2966 C CA . THR B 1 176 ? 15.539 7.484 11.617 1 98.5 176 THR B CA 1
ATOM 2967 C C . THR B 1 176 ? 15.617 6.188 10.812 1 98.5 176 THR B C 1
ATOM 2969 O O . THR B 1 176 ? 14.602 5.512 10.625 1 98.5 176 THR B O 1
ATOM 2972 N N . GLY B 1 177 ? 16.906 5.879 10.344 1 97.38 177 GLY B N 1
ATOM 2973 C CA . GLY B 1 177 ? 17.125 4.645 9.609 1 97.38 177 GLY B CA 1
ATOM 2974 C C . GLY B 1 177 ? 17.406 4.867 8.141 1 97.38 177 GLY B C 1
ATOM 2975 O O . GLY B 1 177 ? 17.016 5.887 7.57 1 97.38 177 GLY B O 1
ATOM 2976 N N . GLY B 1 178 ? 18.062 3.939 7.488 1 94.94 178 GLY B N 1
ATOM 2977 C CA . GLY B 1 178 ? 18.391 4.027 6.078 1 94.94 178 GLY B CA 1
ATOM 2978 C C . GLY B 1 178 ? 19.328 5.188 5.758 1 94.94 178 GLY B C 1
ATOM 2979 O O . GLY B 1 178 ? 19.25 5.766 4.672 1 94.94 178 GLY B O 1
ATOM 2980 N N . GLY B 1 179 ? 20.047 5.594 6.691 1 95.88 179 GLY B N 1
ATOM 2981 C CA . GLY B 1 179 ? 20.953 6.707 6.512 1 95.88 179 GLY B CA 1
ATOM 2982 C C . GLY B 1 179 ? 20.328 8.055 6.816 1 95.88 179 GLY B C 1
ATOM 2983 O O . GLY B 1 179 ? 20.969 9.094 6.672 1 95.88 179 GLY B O 1
ATOM 2984 N N . ILE B 1 180 ? 19.094 8.047 7.242 1 97.38 180 ILE B N 1
ATOM 2985 C CA . ILE B 1 180 ? 18.375 9.281 7.527 1 97.38 180 ILE B CA 1
ATOM 2986 C C . ILE B 1 180 ? 18.266 9.477 9.039 1 97.38 180 ILE B C 1
ATOM 2988 O O . ILE B 1 180 ? 18 8.523 9.781 1 97.38 180 ILE B O 1
ATOM 2992 N N . ASN B 1 181 ? 18.562 10.586 9.555 1 98.12 181 ASN B N 1
ATOM 2993 C CA . ASN B 1 181 ? 18.312 11.086 10.906 1 98.12 181 ASN B CA 1
ATOM 2994 C C . ASN B 1 181 ? 17.828 12.531 10.898 1 98.12 181 ASN B C 1
ATOM 2996 O O . ASN B 1 181 ? 18.625 13.461 10.938 1 98.12 181 ASN B O 1
ATOM 3000 N N . SER B 1 182 ? 16.547 12.664 10.75 1 97.69 182 SER B N 1
ATOM 3001 C CA . SER B 1 182 ? 15.93 13.969 10.539 1 97.69 182 SER B CA 1
ATOM 3002 C C . SER B 1 182 ? 14.633 14.102 11.328 1 97.69 182 SER B C 1
ATOM 3004 O O . SER B 1 182 ? 14.148 13.117 11.898 1 97.69 182 SER B O 1
ATOM 3006 N N . PHE B 1 183 ? 14.133 15.219 11.523 1 96.94 183 PHE B N 1
ATOM 3007 C CA . PHE B 1 183 ? 12.766 15.391 12.008 1 96.94 183 PHE B CA 1
ATOM 3008 C C . PHE B 1 183 ? 12.039 16.469 11.211 1 96.94 183 PHE B C 1
ATOM 3010 O O . PHE B 1 183 ? 12.664 17.422 10.734 1 96.94 183 PHE B O 1
ATOM 3017 N N . LEU B 1 184 ? 10.883 16.297 11.023 1 98.25 184 LEU B N 1
ATOM 3018 C CA . LEU B 1 184 ? 9.977 17.203 10.336 1 98.25 184 LEU B CA 1
ATOM 3019 C C . LEU B 1 184 ? 9 17.844 11.312 1 98.25 184 LEU B C 1
ATOM 3021 O O . LEU B 1 184 ? 8.438 17.172 12.172 1 98.25 184 LEU B O 1
ATOM 3025 N N . GLU B 1 185 ? 8.867 19.125 11.227 1 97.88 185 GLU B N 1
ATOM 3026 C CA . GLU B 1 185 ? 7.691 19.75 11.836 1 97.88 185 GLU B CA 1
ATOM 3027 C C . GLU B 1 185 ? 6.57 19.938 10.812 1 97.88 185 GLU B C 1
ATOM 3029 O O . GLU B 1 185 ? 6.812 20.406 9.703 1 97.88 185 GLU B O 1
ATOM 3034 N N . VAL B 1 186 ? 5.391 19.547 11.219 1 98.12 186 VAL B N 1
ATOM 3035 C CA . VAL B 1 186 ? 4.25 19.578 10.305 1 98.12 186 VAL B CA 1
ATOM 3036 C C . VAL B 1 186 ? 3.074 20.281 10.977 1 98.12 186 VAL B C 1
ATOM 3038 O O . VAL B 1 186 ? 2.736 19.984 12.125 1 98.12 186 VAL B O 1
ATOM 3041 N N . LYS B 1 187 ? 2.484 21.203 10.305 1 97.06 187 LYS B N 1
ATOM 3042 C CA . LYS B 1 187 ? 1.268 21.891 10.711 1 97.06 187 LYS B CA 1
ATOM 3043 C C . LYS B 1 187 ? 0.299 22.031 9.539 1 97.06 187 LYS B C 1
ATOM 3045 O O . LYS B 1 187 ? 0.722 22.234 8.398 1 97.06 187 LYS B O 1
ATOM 3050 N N . GLY B 1 188 ? -0.956 21.938 9.852 1 97.19 188 GLY B N 1
ATOM 3051 C CA . GLY B 1 188 ? -1.918 22.156 8.781 1 97.19 188 GLY B CA 1
ATOM 3052 C C . GLY B 1 188 ? -3.295 21.594 9.094 1 97.19 188 GLY B C 1
ATOM 3053 O O . GLY B 1 188 ? -3.555 21.172 10.219 1 97.19 188 GLY B O 1
ATOM 3054 N N . CYS B 1 189 ? -4.191 21.688 8.094 1 95.62 189 CYS B N 1
ATOM 3055 C CA . CYS B 1 189 ? -5.562 21.203 8.203 1 95.62 189 CYS B CA 1
ATOM 3056 C C . CYS B 1 189 ? -5.617 19.688 8.031 1 95.62 189 CYS B C 1
ATOM 3058 O O . CYS B 1 189 ? -4.855 19.125 7.242 1 95.62 189 CYS B O 1
ATOM 3060 N N . THR B 1 190 ? -6.449 19.062 8.773 1 93.12 190 THR B N 1
ATOM 3061 C CA . THR B 1 190 ? -6.578 17.625 8.602 1 93.12 190 THR B CA 1
ATOM 3062 C C . THR B 1 190 ? -7.965 17.156 9.039 1 93.12 190 THR B C 1
ATOM 3064 O O . THR B 1 190 ? -8.688 17.875 9.719 1 93.12 190 THR B O 1
ATOM 3067 N N . SER B 1 191 ? -8.32 16.016 8.469 1 87.5 191 SER B N 1
ATOM 3068 C CA . SER B 1 191 ? -9.539 15.367 8.938 1 87.5 191 SER B CA 1
ATOM 3069 C C . SER B 1 191 ? -9.219 14.266 9.945 1 87.5 191 SER B C 1
ATOM 3071 O O . SER B 1 191 ? -10.125 13.656 10.516 1 87.5 191 SER B O 1
ATOM 3073 N N . ILE B 1 192 ? -7.949 14.039 10.148 1 86.69 192 ILE B N 1
ATOM 3074 C CA . ILE B 1 192 ? -7.527 12.977 11.062 1 86.69 192 ILE B CA 1
ATOM 3075 C C . ILE B 1 192 ? -7.582 13.492 12.5 1 86.69 192 ILE B C 1
ATOM 3077 O O . ILE B 1 192 ? -7.012 14.539 12.82 1 86.69 192 ILE B O 1
ATOM 3081 N N . THR B 1 193 ? -8.242 12.664 13.281 1 81.81 193 THR B N 1
ATOM 3082 C CA . THR B 1 193 ? -8.383 13.078 14.672 1 81.81 193 THR B CA 1
ATOM 3083 C C . THR B 1 193 ? -7.164 12.664 15.492 1 81.81 193 THR B C 1
ATOM 3085 O O . THR B 1 193 ? -6.648 11.555 15.32 1 81.81 193 THR B O 1
ATOM 3088 N N . GLY B 1 194 ? -6.738 13.594 16.281 1 84.31 194 GLY B N 1
ATOM 3089 C CA . GLY B 1 194 ? -5.664 13.297 17.219 1 84.31 194 GLY B CA 1
ATOM 3090 C C . GLY B 1 194 ? -4.289 13.32 16.578 1 84.31 194 GLY B C 1
ATOM 3091 O O . GLY B 1 194 ? -4.078 14.008 15.578 1 84.31 194 GLY B O 1
ATOM 3092 N N . CYS B 1 195 ? -3.301 12.703 17.344 1 90.94 195 CYS B N 1
ATOM 3093 C CA . CYS B 1 195 ? -1.915 12.609 16.906 1 90.94 195 CYS B CA 1
ATOM 3094 C C . CYS B 1 195 ? -1.682 11.32 16.125 1 90.94 195 CYS B C 1
ATOM 3096 O O . CYS B 1 195 ? -1.046 10.391 16.625 1 90.94 195 CYS B O 1
ATOM 3098 N N . ARG B 1 196 ? -2.264 11.289 14.859 1 92.12 196 ARG B N 1
ATOM 3099 C CA . ARG B 1 196 ? -2.281 10.031 14.117 1 92.12 196 ARG B CA 1
ATOM 3100 C C . ARG B 1 196 ? -2.031 10.281 12.633 1 92.12 196 ARG B C 1
ATOM 3102 O O . ARG B 1 196 ? -2.709 9.695 11.781 1 92.12 196 ARG B O 1
ATOM 3109 N N . LEU B 1 197 ? -1.104 11.188 12.383 1 94.75 197 LEU B N 1
ATOM 3110 C CA . LEU B 1 197 ? -0.771 11.516 11 1 94.75 197 LEU B CA 1
ATOM 3111 C C . LEU B 1 197 ? -0.229 10.289 10.266 1 94.75 197 LEU B C 1
ATOM 3113 O O . LEU B 1 197 ? -0.449 10.133 9.062 1 94.75 197 LEU B O 1
ATOM 3117 N N . MET B 1 198 ? 0.478 9.352 10.977 1 96.38 198 MET B N 1
ATOM 3118 C CA . MET B 1 198 ? 1.131 8.195 10.383 1 96.38 198 MET B CA 1
ATOM 3119 C C . MET B 1 198 ? 0.205 6.98 10.398 1 96.38 198 MET B C 1
ATOM 3121 O O . MET B 1 198 ? 0.561 5.918 9.891 1 96.38 198 MET B O 1
ATOM 3125 N N . ALA B 1 199 ? -0.95 7.137 10.852 1 93.5 199 ALA B N 1
ATOM 3126 C CA . ALA B 1 199 ? -2.025 6.152 10.836 1 93.5 199 ALA B CA 1
ATOM 3127 C C . ALA B 1 199 ? -1.554 4.816 11.398 1 93.5 199 ALA B C 1
ATOM 3129 O O . ALA B 1 199 ? -1.932 3.754 10.898 1 93.5 199 ALA B O 1
ATOM 3130 N N . GLY B 1 200 ? -0.63 4.848 12.375 1 90.5 200 GLY B N 1
ATOM 3131 C CA . GLY B 1 200 ? -0.186 3.629 13.031 1 90.5 200 GLY B CA 1
ATOM 3132 C C . GLY B 1 200 ? 0.89 2.893 12.25 1 90.5 200 GLY B C 1
ATOM 3133 O O . GLY B 1 200 ? 1.356 1.834 12.68 1 90.5 200 GLY B O 1
ATOM 3134 N N . PHE B 1 201 ? 1.227 3.369 11.117 1 94 201 PHE B N 1
ATOM 3135 C CA . PHE B 1 201 ? 2.324 2.822 10.336 1 94 201 PHE B CA 1
ATOM 3136 C C . PHE B 1 201 ? 3.602 3.625 10.555 1 94 201 PHE B C 1
ATOM 3138 O O . PHE B 1 201 ? 3.744 4.73 10.031 1 94 201 PHE B O 1
ATOM 3145 N N . PHE B 1 202 ? 4.547 2.955 11.234 1 96.69 202 PHE B N 1
ATOM 3146 C CA . PHE B 1 202 ? 5.691 3.754 11.656 1 96.69 202 PHE B CA 1
ATOM 3147 C C . PHE B 1 202 ? 6.969 3.262 10.984 1 96.69 202 PHE B C 1
ATOM 3149 O O . PHE B 1 202 ? 8.016 3.91 11.078 1 96.69 202 PHE B O 1
ATOM 3156 N N . THR B 1 203 ? 6.855 2.133 10.367 1 96.38 203 THR B N 1
ATOM 3157 C CA . THR B 1 203 ? 8.023 1.602 9.68 1 96.38 203 THR B CA 1
ATOM 3158 C C . THR B 1 203 ? 7.848 1.717 8.164 1 96.38 203 THR B C 1
ATOM 3160 O O . THR B 1 203 ? 6.844 1.262 7.613 1 96.38 203 THR B O 1
ATOM 3163 N N . ILE B 1 204 ? 8.773 2.377 7.465 1 97.19 204 ILE B N 1
ATOM 3164 C CA . ILE B 1 204 ? 8.828 2.535 6.016 1 97.19 204 ILE B CA 1
ATOM 3165 C C . ILE B 1 204 ? 10.18 2.053 5.496 1 97.19 204 ILE B C 1
ATOM 3167 O O . ILE B 1 204 ? 11.156 2.807 5.496 1 97.19 204 ILE B O 1
ATOM 3171 N N . GLY B 1 205 ? 10.109 0.809 4.984 1 96.06 205 GLY B N 1
ATOM 3172 C CA . GLY B 1 205 ? 11.406 0.231 4.691 1 96.06 205 GLY B CA 1
ATOM 3173 C C . GLY B 1 205 ? 12.359 0.274 5.871 1 96.06 205 GLY B C 1
ATOM 3174 O O . GLY B 1 205 ? 12.039 -0.225 6.953 1 96.06 205 GLY B O 1
ATOM 3175 N N . PRO B 1 206 ? 13.57 0.901 5.664 1 96.12 206 PRO B N 1
ATOM 3176 C CA . PRO B 1 206 ? 14.523 0.965 6.773 1 96.12 206 PRO B CA 1
ATOM 3177 C C . PRO B 1 206 ? 14.258 2.141 7.715 1 96.12 206 PRO B C 1
ATOM 3179 O O . PRO B 1 206 ? 14.93 2.277 8.742 1 96.12 206 PRO B O 1
ATOM 3182 N N . MET B 1 207 ? 13.297 2.947 7.355 1 97.62 207 MET B N 1
ATOM 3183 C CA . MET B 1 207 ? 13.031 4.145 8.148 1 97.62 207 MET B CA 1
ATOM 3184 C C . MET B 1 207 ? 12.062 3.838 9.289 1 97.62 207 MET B C 1
ATOM 3186 O O . MET B 1 207 ? 11.086 3.109 9.102 1 97.62 207 MET B O 1
ATOM 3190 N N . TRP B 1 208 ? 12.344 4.422 10.438 1 98.31 208 TRP B N 1
ATOM 3191 C CA . TRP B 1 208 ? 11.438 4.434 11.57 1 98.31 208 TRP B CA 1
ATOM 3192 C C . TRP B 1 208 ? 10.961 5.852 11.875 1 98.31 208 TRP B C 1
ATOM 3194 O O . TRP B 1 208 ? 11.766 6.777 11.977 1 98.31 208 TRP B O 1
ATOM 3204 N N . VAL B 1 209 ? 9.609 6 11.961 1 98.56 209 VAL B N 1
ATOM 3205 C CA . VAL B 1 209 ? 9.039 7.324 12.164 1 98.56 209 VAL B CA 1
ATOM 3206 C C . VAL B 1 209 ? 8.375 7.395 13.539 1 98.56 209 VAL B C 1
ATOM 3208 O O . VAL B 1 209 ? 7.461 6.621 13.836 1 98.56 209 VAL B O 1
ATOM 3211 N N . LYS B 1 210 ? 8.828 8.25 14.359 1 97.88 210 LYS B N 1
ATOM 3212 C CA . LYS B 1 210 ? 8.188 8.555 15.641 1 97.88 210 LYS B CA 1
ATOM 3213 C C . LYS B 1 210 ? 7.406 9.867 15.562 1 97.88 210 LYS B C 1
ATOM 3215 O O . LYS B 1 210 ? 7.977 10.914 15.25 1 97.88 210 LYS B O 1
ATOM 3220 N N . GLU B 1 211 ? 6.168 9.781 15.797 1 97.06 211 GLU B N 1
ATOM 3221 C CA . GLU B 1 211 ? 5.281 10.938 15.773 1 97.06 211 GLU B CA 1
ATOM 3222 C C . GLU B 1 211 ? 5.098 11.516 17.172 1 97.06 211 GLU B C 1
ATOM 3224 O O . GLU B 1 211 ? 4.707 10.805 18.094 1 97.06 211 GLU B O 1
ATOM 3229 N N . VAL B 1 212 ? 5.344 12.789 17.312 1 95.31 212 VAL B N 1
ATOM 3230 C CA . VAL B 1 212 ? 5.215 13.477 18.594 1 95.31 212 VAL B CA 1
ATOM 3231 C C . VAL B 1 212 ? 4.344 14.719 18.438 1 95.31 212 VAL B C 1
ATOM 3233 O O . VAL B 1 212 ? 4.605 15.555 17.562 1 95.31 212 VAL B O 1
ATOM 3236 N N . CYS B 1 213 ? 3.307 14.812 19.25 1 93.94 213 CYS B N 1
ATOM 3237 C CA . CYS B 1 213 ? 2.428 15.977 19.203 1 93.94 213 CYS B CA 1
ATOM 3238 C C . CYS B 1 213 ? 2.375 16.672 20.547 1 93.94 213 CYS B C 1
ATOM 3240 O O . CYS B 1 213 ? 2.43 16.031 21.594 1 93.94 213 CYS B O 1
ATOM 3242 N N . PRO B 1 214 ? 2.621 18.156 20.594 1 81.06 214 PRO B N 1
ATOM 3243 C CA . PRO B 1 214 ? 2.574 18.859 21.875 1 81.06 214 PRO B CA 1
ATOM 3244 C C . PRO B 1 214 ? 1.26 18.641 22.625 1 81.06 214 PRO B C 1
ATOM 3246 O O . PRO B 1 214 ? 1.247 18.578 23.859 1 81.06 214 PRO B O 1
ATOM 3249 N N . TYR B 1 215 ? 0.029 19.078 21.875 1 64.88 215 TYR B N 1
ATOM 3250 C CA . TYR B 1 215 ? -1.268 19.016 22.547 1 64.88 215 TYR B CA 1
ATOM 3251 C C . TYR B 1 215 ? -2.184 18.016 21.875 1 64.88 215 TYR B C 1
ATOM 3253 O O . TYR B 1 215 ? -2.008 17.688 20.688 1 64.88 215 TYR B O 1
ATOM 3261 N N . GLN B 1 216 ? -2.91 17.203 22.656 1 56.75 216 GLN B N 1
ATOM 3262 C CA . GLN B 1 216 ? -3.961 16.422 22 1 56.75 216 GLN B CA 1
ATOM 3263 C C . GLN B 1 216 ? -4.82 17.297 21.094 1 56.75 216 GLN B C 1
ATOM 3265 O O . GLN B 1 216 ? -5.27 18.375 21.5 1 56.75 216 GLN B O 1
ATOM 3270 N N . SER B 1 217 ? -4.652 17.328 19.781 1 50.94 217 SER B N 1
ATOM 3271 C CA . SER B 1 217 ? -5.355 18.125 18.781 1 50.94 217 SER B CA 1
ATOM 3272 C C . SER B 1 217 ? -6.836 18.266 19.125 1 50.94 217 SER B C 1
ATOM 3274 O O . SER B 1 217 ? -7.516 17.266 19.391 1 50.94 217 SER B O 1
ATOM 3276 N N . LEU B 1 218 ? -7.262 19.328 19.797 1 48.25 218 LEU B N 1
ATOM 3277 C CA . LEU B 1 218 ? -8.664 19.578 20.141 1 48.25 218 LEU B CA 1
ATOM 3278 C C . LEU B 1 218 ? -9.469 19.922 18.891 1 48.25 218 LEU B C 1
ATOM 3280 O O . LEU B 1 218 ? -8.969 20.609 18 1 48.25 218 LEU B O 1
ATOM 3284 N N . PRO B 1 219 ? -10.523 19.172 18.578 1 49.22 219 PRO B N 1
ATOM 3285 C CA . PRO B 1 219 ? -11.469 19.578 17.547 1 49.22 219 PRO B CA 1
ATOM 3286 C C . PRO B 1 219 ? -11.828 21.062 17.625 1 49.22 219 PRO B C 1
ATOM 3288 O O . PRO B 1 219 ? -11.969 21.609 18.719 1 49.22 219 PRO B O 1
ATOM 3291 N N . GLN B 1 220 ? -11.555 21.922 16.75 1 40.25 220 GLN B N 1
ATOM 3292 C CA . GLN B 1 220 ? -12.047 23.297 16.812 1 40.25 220 GLN B CA 1
ATOM 3293 C C . GLN B 1 220 ? -13.555 23.344 16.641 1 40.25 220 GLN B C 1
ATOM 3295 O O . GLN B 1 220 ? -14.133 22.562 15.883 1 40.25 220 GLN B O 1
ATOM 3300 N N . PRO B 1 221 ? -14.359 24.219 17.547 1 40.28 221 PRO B N 1
ATOM 3301 C CA . PRO B 1 221 ? -15.82 24.328 17.5 1 40.28 221 PRO B CA 1
ATOM 3302 C C . PRO B 1 221 ? -16.328 24.719 16.125 1 40.28 221 PRO B C 1
ATOM 3304 O O . PRO B 1 221 ? -15.625 25.375 15.352 1 40.28 221 PRO B O 1
#

Secondary structure (DSSP, 8-state):
-----------------------PPEEEEEEEEEEEES-HHHH------EEEEEPTT-EEEEEEEEEEETTEEEEEEEEEEESS--SEEEEEEEE-SSSSEEEEEEEEESSTT-------TTT---TTGGGTTS----S---EEE-EEEES--S---EEEPPTT--EEEEEEEEEEETTEEEEEEEEEEES--SS-TTTT--EETTEEEEEE-SS------/-----------------------PPEEEEEEEEEEEES-HHHH------EEEEEPTT-EEEEEEEEEEETTEEEEEEEEEEESS--SEEEEEEEE-SSSSEEEEEEEEESSTT-------TTT---TTGGGTTS----S---EEE-EEEEB--S---EEEPPTT--EEEEEEEEEEETTEEEEEEEEEEES--SS-TTTT--EETTEEEEEE-SS------

Nearest PDB structures (foldseek):
  7bpr-assembly1_A  TM=9.639E-01  e=7.674E-23  Homo sapiens
  7bpr-assembly2_B  TM=9.672E-01  e=2.153E-22  Homo sapiens
  7bps-assembly2_B  TM=9.548E-01  e=1.758E-19  Mus musculus
  7bps-assembly1_A  TM=9.517E-01  e=5.469E-19  Mus musculus
  6oaz-assembly1_E  TM=7.192E-01  e=7.351E-03  Homo sapiens

Radius of gyration: 27.95 Å; Cα contacts (8 Å, |Δi|>4): 1107; chains: 2; bounding box: 76×113×96 Å

Solvent-accessible surface area (backbone atoms only — not comparable to full-atom values): 24195 Å² total; per-residue (Å²): 136,83,81,78,78,78,77,77,79,76,78,76,74,76,74,73,71,77,76,68,73,72,62,64,66,34,46,18,32,29,42,71,49,75,50,80,33,68,55,46,55,81,63,45,68,56,74,55,92,39,71,42,80,30,59,58,70,39,23,18,25,30,26,38,41,38,40,31,15,79,64,36,27,37,40,40,36,30,31,24,70,36,66,90,61,53,48,28,38,40,40,34,37,24,26,60,76,58,52,32,28,26,37,39,37,28,39,31,32,84,46,62,48,63,37,61,64,43,65,35,54,88,74,49,62,70,64,65,68,71,59,68,75,59,69,83,60,84,64,80,63,54,70,22,46,32,21,57,27,86,47,70,62,89,64,49,59,70,40,79,35,58,73,83,41,59,30,53,42,59,36,34,39,39,36,34,40,62,88,42,80,52,39,32,24,40,22,15,29,20,59,67,74,53,88,44,65,49,34,89,56,40,69,49,69,65,29,39,50,46,78,47,53,93,59,82,46,62,73,62,135,138,82,80,78,79,77,78,78,77,76,76,77,74,76,73,74,71,75,78,67,74,71,60,65,67,33,45,17,34,29,42,70,47,76,51,79,31,68,55,48,55,81,62,44,70,56,73,56,92,39,72,41,78,29,60,57,70,39,21,18,26,29,25,38,41,37,40,31,13,81,66,36,27,38,40,41,36,29,31,24,70,36,64,92,62,52,50,31,36,40,39,34,38,23,26,61,75,59,52,32,28,27,38,38,35,28,38,32,32,85,47,61,48,63,36,59,65,44,64,35,55,87,75,48,63,71,62,63,70,70,59,68,76,59,69,83,59,85,64,80,63,56,72,23,46,31,21,58,27,85,45,70,63,87,64,49,59,72,39,77,34,58,72,84,43,57,30,52,42,58,37,34,40,38,36,35,42,62,88,42,80,50,40,33,23,39,23,14,29,20,59,66,75,52,87,42,64,48,34,87,57,40,69,48,70,64,28,37,50,46,79,47,51,92,59,82,44,59,72,61,135

InterPro domains:
  IPR016054 Ly-6 antigen/uPA receptor-like [PF00021] (48-116)
  IPR016054 Ly-6 antigen/uPA receptor-like [PF00021] (144-218)
  IPR045860 Snake toxin-like superfamily [SSF57302] (143-203)
  IPR051899 Fertilization and immune response mediator protein [PTHR16529] (44-218)

Sequence (442 aa):
MGTRRAQSLLFLLLLGAPSLASVQNLNCHKGVLTSIEEDPSSMFNWTTEKVERCEGGSFCQESLLMVKAGAKTAVLATKGCIHDGTQAVTYVQHSPPPGIITVSYTSSCEDSFCNGRTDLQELWRPAETLEASRAPSTSVPFYCPTCVALGTCLTAPSLPCPNDTTQCYQGRLQITGGGINSFLEVKGCTSITGCRLMAGFFTIGPMWVKEVCPYQSLPQPMGTRRAQSLLFLLLLGAPSLASVQNLNCHKGVLTSIEEDPSSMFNWTTEKVERCEGGSFCQESLLMVKAGAKTAVLATKGCIHDGTQAVTYVQHSPPPGIITVSYTSSCEDSFCNGRTDLQELWRPAETLEASRAPSTSVPFYCPTCVALGTCLTAPSLPCPNDTTQCYQGRLQITGGGINSFLEVKGCTSITGCRLMAGFFTIGPMWVKEVCPYQSLPQP

Organism: Puma concolor (NCBI:txid9696)

pLDDT: mean 82.56, std 19.35, range [34.0, 98.69]